Protein AF-A0A955V4F2-F1 (afdb_monomer)

Radius of gyration: 33.44 Å; Cα contacts (8 Å, |Δi|>4): 2170; chains: 1; bounding box: 68×81×119 Å

Foldseek 3Di:
DDDDDDDDDDDDDDPPDDPPVDPQFFFFLQQQWWDDAQFWIWGADRNLPDIDTDGDNQDHAQAEKAWTAQRAPSQTWWMDSLQWIAGSNNHTAGGHGAFDSPFNHQWDWAAQFQDPQKIKIKGDYQKFWQKIKIWMWRTDPVDIHTDDDIDIAGHPPGPWTWHRAWAWAAAPLLRKIWIWTDTQQWIWTWTRHNVGIHHTDIDGLNWHAPPSWHKYWEAALVRQKMWIWHAADVVVVDAAIWIWMWGAHSHPRDTDDTDTLCVPPGGHAKAAWYAANVNQKIKTWGQQGPQQKIWIWIAGNVPSDIATQDIDNHGLQWAYWAQGLVRKIKTWGAPDVHDPWGAIWIQCQRVDDHCVSPTGRRPGTHDPSGHTHRHIYGDSHSSRDKNWFFPFPAVAPAFEHQDQWGKGKGFISHHWQFKKKKWKAKPPGDIDIFIWTHDPRIIIGPGIDGRQDAQMKMKIKIWTDDPVDDINIDIGIHHYHHDDDPDDDDGDDDDDPDHWAWDADPVGIDTDDQPFFLLNDAQWPRPCVQQVFKGFFFAWADQAFQDDQDWQPQLQTTCNGPPRQNYRTDQQSRTHPQKGFQAFQLSQCVRNPPCQQVGSGPQPQALPAPAADPDDHDGHAQAWAWGNWAPQFPLAIDGDQLDDDPWQAKTWGHDLFAWAHDHPRRPPTGHIQHFQSCRAAPDDDDDPPIDDDVCRSHQPDPVSRQWTFDDRGRRNRGITGRGGRHHTGHMMGHDPDSVDRPSDPPSD

Solvent-accessible surface area (backbone atoms only — not comparable to full-atom values): 38590 Å² total; per-residue (Å²): 139,87,88,78,89,87,88,82,90,90,85,82,90,89,86,86,75,82,81,71,75,73,74,84,76,82,60,79,19,36,69,26,29,40,42,31,8,33,11,26,26,39,38,45,45,91,87,32,80,49,70,48,75,45,66,36,96,66,50,77,22,48,14,3,9,13,32,37,19,36,22,60,80,28,48,50,27,36,36,33,37,11,27,40,35,27,30,56,88,55,48,77,73,50,75,77,44,55,23,24,45,77,2,64,25,0,13,44,60,44,75,38,26,88,37,86,57,27,32,36,41,36,12,28,28,41,57,65,32,30,58,40,36,32,39,35,30,40,51,42,97,87,50,61,45,80,44,81,69,76,48,75,47,71,42,78,90,65,76,47,33,22,29,20,13,48,52,52,37,54,23,66,64,42,43,33,33,31,41,38,38,28,34,61,56,27,35,32,35,22,48,34,36,70,95,40,78,56,71,66,48,77,46,74,55,84,46,57,50,39,99,88,50,49,35,36,61,28,60,28,72,85,33,46,35,36,39,41,32,15,13,25,52,66,89,75,75,46,48,60,19,30,37,34,37,27,43,33,40,34,82,75,66,48,77,41,81,76,38,70,68,41,80,92,59,61,47,18,27,46,55,23,37,33,46,18,80,82,52,52,27,38,37,39,15,26,30,43,40,100,85,44,26,7,30,32,34,39,36,35,72,85,81,67,50,77,33,82,75,47,73,41,86,45,48,36,44,30,21,20,41,43,60,41,72,64,58,28,35,40,30,26,19,10,26,68,99,75,50,94,70,34,18,34,24,36,25,70,36,40,80,43,69,65,78,69,11,45,72,37,81,63,66,44,65,63,46,96,75,32,43,55,23,32,18,52,43,40,61,62,39,68,76,50,74,56,40,46,36,64,48,52,73,51,94,41,75,79,49,40,33,80,49,46,55,49,50,55,27,27,34,30,57,46,27,63,66,43,51,34,42,33,42,34,44,38,62,99,76,42,73,52,72,48,63,23,43,28,52,91,38,30,33,46,32,89,58,61,53,66,83,53,49,79,77,35,56,29,42,39,38,37,35,39,67,54,98,91,50,83,67,47,52,26,76,48,66,35,34,24,49,80,75,78,72,93,84,59,101,66,92,68,99,70,82,71,101,69,89,81,49,76,46,77,52,104,86,54,65,44,70,62,73,71,58,28,12,33,41,63,53,58,43,1,36,71,50,55,92,75,21,76,38,36,16,20,18,30,15,15,18,62,43,49,23,53,81,70,97,63,56,58,45,86,30,32,14,8,46,79,21,92,36,20,71,4,77,60,12,25,62,38,4,23,12,15,92,86,28,39,54,28,47,36,34,64,61,51,33,77,50,44,52,94,55,45,34,70,48,37,51,31,85,77,31,64,65,87,32,86,48,45,68,93,76,54,89,68,74,55,24,49,17,27,23,36,32,47,26,27,8,87,36,88,43,30,47,54,77,58,63,86,54,81,72,94,35,32,8,30,36,30,23,24,34,77,35,23,27,69,52,67,32,86,68,30,53,45,40,53,14,24,24,41,68,50,29,31,19,53,29,80,55,96,70,96,57,93,90,62,71,63,32,31,38,54,46,20,38,80,48,81,91,62,51,32,71,44,39,42,55,76,61,38,19,32,57,42,30,31,25,72,36,17,81,45,54,29,35,32,28,16,29,41,72,97,58,91,85,51,61,101,81,66,78,74,88,99

Nearest PDB structures (foldseek):
  2bkl-assembly2_B  TM=4.100E-01  e=3.970E-06  Myxococcus xanthus
  2gop-assembly1_B  TM=3.811E-01  e=2.206E-04  Pyrococcus furiosus
  2ha1-assembly1_A  TM=4.405E-01  e=2.386E-03  Homo sapiens
  4wtx-assembly1_A  TM=7.014E-01  e=2.404E-01  Homo sapiens
  6gvl-assembly1_A  TM=3.394E-01  e=2.115E-02  Homo sapiens

Sequence (748 aa):
MSRLLSLSAAVLALAAGLTESAPAQARSRHYDVWNFGTHCRLEWNADGTDFTFTTDPSIATGEGCASFSDPETGQLLIYTDGTTVWNGAGQAVISNLPGNSSSLHSGVIVPVPGTPGQVYVFGHSASATAVVQYQRFAVSPSAVTTVGSIGTVTLEGGATSGREGMLVIQHQNKVDWWLVVNGDTKIFVIPITAAGVGAPAATSSGVSVWTSGWSVFSASHQGDRIIVSGNSSAATGDVSGDMRSFDFDPATGALSNGTLLNASFRHPQYYGGVFSPSGLRFYFSTLTDSDGSGRFWQLDLETGDFTELGSDSVLYTFGDARLAPDGRIFVAGSGGSTHANQALHVVTSPDLAGLDCGFIHDAYPEPQGCQMELGLPQSPSALARVNLNLAVTINAPGTELVTSAVTPAGSAQAPDGAVVNVSVGGPDGYSASCTATVAGAAWACPAAVTGLVLGGAYTFTATLTYPEEEPVTDEVVATVVVCSDTATSGVDAGCSAGQPACVDGPSGRLCTNSVGCSDGTREGYTSLGTYPAIASCGGAWSVGGMFHDEPACDRQGGNDGENAAGTGCNVQDLCAEGWHVCYGPADVRSRVGDAGCADAVAATYPNTGTGPLNGVTVPPGGAFFATATAGPGNGICDDFVNGVATQFNDVFGCGNLGGKPTGATCAPFNRFSNNNCASLQNQPYVTPGVDHPATDYGYEDATQWAWTCSGATVESQNIVKTMPGVQGGVICCKDADPSLPEICDGVD

Secondary structure (DSSP, 8-state):
---------S--S---S-------PPPP-TTSEEEETEEEEEEE-TTSS-EEEEEEEEEE-SS--EEEE-TTT--EEEEESSS-EEETTS-EEE--SS--TT-TTSEEEEEPTT-TTEEEEEE--SS-BSEEEEEEEEEETTEEEEEEEEEEEE-GGG-S-EEEEEEEEE-TTSS-EEEEEEESSEEEEEEEETTEE-PPEEEE------TT--EEEEE-TTSSEEEEEE---GGGT-----EEEEEE-TTT--EEEEEETTTT---S-EEEEEE-TTSSEEEEEESS-TTS-EEEEEEETTT--EEEEEEESSTTSS--EEE-TTSPEEEEE--TTT-S--EEEEES-TTS-GGGG-EEEEEEEPPBTBB--S---B-S-TTPPP-EE-----SSSTTEESSSEE--EEEESS-TT-EEEEEEE-GGG-EEEEEEEEETTEEE-SS-EE-PPTT-EEEEEEEE--TTSPPEEEEEEEEE-----TTSS---S---SS----B--TTS-B-----SBTTS--SB---TTT-TTEEEEE--BSS--S--SS-SSTT--SSSSTTTT-TT--SGGGBPTT-EE--SHHHHHHHHGGGTTTTSS-TTS---S---GGG--PPS--EEEE-S--BSBTTB----TTS--S--BS-EEEESSSBPP--GGGTT--EE--TTTTTTTT---S-TT----GGGGT--SGGG--EE---TTSHHHH-EE--SSSEEEEEEE--S-TTS-TT--S--

Structure (mmCIF, N/CA/C/O backbone):
data_AF-A0A955V4F2-F1
#
_entry.id   AF-A0A955V4F2-F1
#
loop_
_atom_site.group_PDB
_atom_site.id
_atom_site.type_symbol
_atom_site.label_atom_id
_atom_site.label_alt_id
_atom_site.label_comp_id
_atom_site.label_asym_id
_atom_site.label_entity_id
_atom_site.label_seq_id
_atom_site.pdbx_PDB_ins_code
_atom_site.Cartn_x
_atom_site.Cartn_y
_atom_site.Cartn_z
_atom_site.occupancy
_atom_site.B_iso_or_equiv
_atom_site.auth_seq_id
_atom_site.auth_comp_id
_atom_site.auth_asym_id
_atom_site.auth_atom_id
_atom_site.pdbx_PDB_model_num
ATOM 1 N N . MET A 1 1 ? -25.568 19.660 -58.402 1.00 35.84 1 MET A N 1
ATOM 2 C CA . MET A 1 1 ? -25.698 20.951 -59.124 1.00 35.84 1 MET A CA 1
ATOM 3 C C . MET A 1 1 ? -27.179 21.210 -59.376 1.00 35.84 1 MET A C 1
ATOM 5 O O . MET A 1 1 ? -27.842 20.280 -59.798 1.00 35.84 1 MET A O 1
ATOM 9 N N . SER A 1 2 ? -27.769 22.387 -59.186 1.00 34.06 2 SER A N 1
ATOM 10 C CA . SER A 1 2 ? -27.367 23.594 -58.450 1.00 34.06 2 SER A CA 1
ATOM 11 C C . SER A 1 2 ? -28.635 24.445 -58.274 1.00 34.06 2 SER A C 1
ATOM 13 O O . SER A 1 2 ? -29.308 24.688 -59.275 1.00 34.06 2 SER A O 1
ATOM 15 N N . ARG A 1 3 ? -28.965 24.913 -57.063 1.00 29.11 3 ARG A N 1
ATOM 16 C CA . ARG A 1 3 ? -29.815 26.102 -56.861 1.00 29.11 3 ARG A CA 1
ATOM 17 C C . ARG A 1 3 ? -29.326 26.880 -55.643 1.00 29.11 3 ARG A C 1
ATOM 19 O O . ARG A 1 3 ? -29.067 26.305 -54.594 1.00 29.11 3 ARG A O 1
ATOM 26 N N . LEU A 1 4 ? -29.133 28.176 -55.864 1.00 33.19 4 LEU A N 1
ATOM 27 C CA . LEU A 1 4 ? -28.440 29.124 -54.996 1.00 33.19 4 LEU A CA 1
ATOM 28 C C . LEU A 1 4 ? -29.421 29.950 -54.149 1.00 33.19 4 LEU A C 1
ATOM 30 O O . LEU A 1 4 ? -30.548 30.174 -54.576 1.00 33.19 4 LEU A O 1
ATOM 34 N N . LEU A 1 5 ? -28.894 30.458 -53.028 1.00 34.66 5 LEU A N 1
ATOM 35 C CA . LEU A 1 5 ? -29.275 31.664 -52.272 1.00 34.66 5 LEU A CA 1
ATOM 36 C C . LEU A 1 5 ? -30.769 31.985 -52.064 1.00 34.66 5 LEU A C 1
ATOM 38 O O . LEU A 1 5 ? -31.467 32.405 -52.982 1.00 34.66 5 LEU A O 1
ATOM 42 N N . SER A 1 6 ? -31.165 32.080 -50.792 1.00 30.62 6 SER A N 1
ATOM 43 C CA . SER A 1 6 ? -31.311 33.382 -50.107 1.00 30.62 6 SER A CA 1
ATOM 44 C C . SER A 1 6 ? -32.115 33.212 -48.817 1.00 30.62 6 SER A C 1
ATOM 46 O O . SER A 1 6 ? -33.275 32.823 -48.889 1.00 30.62 6 SER A O 1
ATOM 48 N N . LEU A 1 7 ? -31.532 33.556 -47.664 1.00 28.45 7 LEU A N 1
ATOM 49 C CA . LEU A 1 7 ? -32.230 34.272 -46.588 1.00 28.45 7 LEU A CA 1
ATOM 50 C C . LEU A 1 7 ? -31.201 34.791 -45.571 1.00 28.45 7 LEU A C 1
ATOM 52 O O . LEU A 1 7 ? -30.404 34.023 -45.038 1.00 28.45 7 LEU A O 1
ATOM 56 N N . SER A 1 8 ? -31.225 36.093 -45.292 1.00 33.16 8 SER A N 1
ATOM 57 C CA . SER A 1 8 ? -30.427 36.726 -44.236 1.00 33.16 8 SER A CA 1
ATOM 58 C C . SER A 1 8 ? -31.336 37.409 -43.217 1.00 33.16 8 SER A C 1
ATOM 60 O O . SER A 1 8 ? -32.402 37.898 -43.576 1.00 33.16 8 SER A O 1
ATOM 62 N N . ALA A 1 9 ? -30.832 37.509 -41.983 1.00 31.19 9 ALA A N 1
ATOM 63 C CA . ALA A 1 9 ? -31.275 38.417 -40.921 1.00 31.19 9 ALA A CA 1
ATOM 64 C C . ALA A 1 9 ? -32.695 38.224 -40.342 1.00 31.19 9 ALA A C 1
ATOM 66 O O . ALA A 1 9 ? -33.618 38.957 -40.687 1.00 31.19 9 ALA A O 1
ATOM 67 N N . ALA A 1 10 ? -32.820 37.334 -39.343 1.00 30.22 10 ALA A N 1
ATOM 68 C CA . ALA A 1 10 ? -33.860 37.436 -38.302 1.00 30.22 10 ALA A CA 1
ATOM 69 C C . ALA A 1 10 ? -33.544 36.716 -36.962 1.00 30.22 10 ALA A C 1
ATOM 71 O O . ALA A 1 10 ? -34.473 36.395 -36.230 1.00 30.22 10 ALA A O 1
ATOM 72 N N . VAL A 1 11 ? -32.274 36.462 -36.602 1.00 32.22 11 VAL A N 1
ATOM 73 C CA . VAL A 1 11 ? -31.901 36.054 -35.226 1.00 32.22 11 VAL A CA 1
ATOM 74 C C . VAL A 1 11 ? -30.583 36.724 -34.827 1.00 32.22 11 VAL A C 1
ATOM 76 O O . VAL A 1 11 ? -29.499 36.216 -35.091 1.00 32.22 11 VAL A O 1
ATOM 79 N N . LEU A 1 12 ? -30.685 37.893 -34.198 1.00 32.41 12 LEU A N 1
ATOM 80 C CA . LEU A 1 12 ? -29.601 38.523 -33.447 1.00 32.41 12 LEU A CA 1
ATOM 81 C C . LEU A 1 12 ? -30.204 38.990 -32.115 1.00 32.41 12 LEU A C 1
ATOM 83 O O . LEU A 1 12 ? -31.324 39.493 -32.116 1.00 32.41 12 LEU A O 1
ATOM 87 N N . ALA A 1 13 ? -29.458 38.823 -31.018 1.00 33.22 13 ALA A N 1
ATOM 88 C CA . ALA A 1 13 ? -29.874 39.049 -29.625 1.00 33.22 13 ALA A CA 1
ATOM 89 C C . ALA A 1 13 ? -30.797 37.982 -28.985 1.00 33.22 13 ALA A C 1
ATOM 91 O O . ALA A 1 13 ? -31.935 38.274 -28.636 1.00 33.22 13 ALA A O 1
ATOM 92 N N . LEU A 1 14 ? -30.247 36.784 -28.722 1.00 31.11 14 LEU A N 1
ATOM 93 C CA . LEU A 1 14 ? -30.280 36.171 -27.375 1.00 31.11 14 LEU A CA 1
ATOM 94 C C . LEU A 1 14 ? -29.219 35.050 -27.239 1.00 31.11 14 LEU A C 1
ATOM 96 O O . LEU A 1 14 ? -29.531 33.870 -27.156 1.00 31.11 14 LEU A O 1
ATOM 100 N N . ALA A 1 15 ? -27.939 35.433 -27.257 1.00 33.38 15 ALA A N 1
ATOM 101 C CA . ALA A 1 15 ? -26.796 34.537 -27.009 1.00 33.38 15 ALA A CA 1
ATOM 102 C C . ALA A 1 15 ? -25.696 35.255 -26.198 1.00 33.38 15 ALA A C 1
ATOM 104 O O . ALA A 1 15 ? -24.505 35.119 -26.455 1.00 33.38 15 ALA A O 1
ATOM 105 N N . ALA A 1 16 ? -26.125 36.091 -25.250 1.00 37.19 16 ALA A N 1
ATOM 106 C CA . ALA A 1 16 ? -25.275 36.775 -24.282 1.00 37.19 16 ALA A CA 1
ATOM 107 C C . ALA A 1 16 ? -25.818 36.448 -22.885 1.00 37.19 16 ALA A C 1
ATOM 109 O O . ALA A 1 16 ? -26.566 37.221 -22.292 1.00 37.19 16 ALA A O 1
ATOM 110 N N . GLY A 1 17 ? -25.515 35.236 -22.428 1.00 32.47 17 GLY A N 1
ATOM 111 C CA . GLY A 1 17 ? -25.983 34.688 -21.163 1.00 32.47 17 GLY A CA 1
ATOM 112 C C . GLY A 1 17 ? -25.404 33.294 -20.957 1.00 32.47 17 GLY A C 1
ATOM 113 O O . GLY A 1 17 ? -25.772 32.378 -21.682 1.00 32.47 17 GLY A O 1
ATOM 114 N N . LEU A 1 18 ? -24.515 33.175 -19.968 1.00 35.75 18 LEU A N 1
ATOM 115 C CA . LEU A 1 18 ? -23.947 31.922 -19.461 1.00 35.75 18 LEU A CA 1
ATOM 116 C C . LEU A 1 18 ? -23.097 31.114 -20.461 1.00 35.75 18 LEU A C 1
ATOM 118 O O . LEU A 1 18 ? -23.364 29.952 -20.744 1.00 35.75 18 LEU A O 1
ATOM 122 N N . THR A 1 19 ? -21.970 31.696 -20.878 1.00 32.72 19 THR A N 1
ATOM 123 C CA . THR A 1 19 ? -20.710 30.943 -20.773 1.00 32.72 19 THR A CA 1
ATOM 124 C C . THR A 1 19 ? -20.092 31.266 -19.416 1.00 32.72 19 THR A C 1
ATOM 126 O O . THR A 1 19 ? -19.163 32.068 -19.320 1.00 32.72 19 THR A O 1
ATOM 129 N N . GLU A 1 20 ? -20.625 30.665 -18.352 1.00 32.09 20 GLU A N 1
ATOM 130 C CA . GLU A 1 20 ? -19.731 30.313 -17.255 1.00 32.09 20 GLU A CA 1
ATOM 131 C C . GLU A 1 20 ? -18.790 29.267 -17.850 1.00 32.09 20 GLU A C 1
ATOM 133 O O . GLU A 1 20 ? -19.211 28.165 -18.199 1.00 32.09 20 GLU A O 1
ATOM 138 N N . SER A 1 21 ? -17.531 29.647 -18.069 1.00 34.50 21 SER A N 1
ATOM 139 C CA . SER A 1 21 ? -16.476 28.652 -18.190 1.00 34.50 21 SER A CA 1
ATOM 140 C C . SER A 1 21 ? -16.527 27.859 -16.894 1.00 34.50 21 SER A C 1
ATOM 142 O O . SER A 1 21 ? -16.258 28.436 -15.836 1.00 34.50 21 SER A O 1
ATOM 144 N N . ALA A 1 22 ? -16.916 26.584 -16.968 1.00 32.75 22 ALA A N 1
ATOM 145 C CA . ALA A 1 22 ? -16.767 25.690 -15.832 1.00 32.75 22 ALA A CA 1
ATOM 146 C C . ALA A 1 22 ? -15.321 25.840 -15.330 1.00 32.75 22 ALA A C 1
ATOM 148 O O . ALA A 1 22 ? -14.408 25.859 -16.166 1.00 32.75 22 ALA A O 1
ATOM 149 N N . PRO A 1 23 ? -15.095 26.048 -14.020 1.00 36.53 23 PRO A N 1
ATOM 150 C CA . PRO A 1 23 ? -13.737 26.114 -13.508 1.00 36.53 23 PRO A CA 1
ATOM 151 C C . PRO A 1 23 ? -13.029 24.820 -13.908 1.00 36.53 23 PRO A C 1
ATOM 153 O O . PRO A 1 23 ? -13.613 23.743 -13.771 1.00 36.53 23 PRO A O 1
ATOM 156 N N . ALA A 1 24 ? -11.804 24.932 -14.428 1.00 42.22 24 ALA A N 1
ATOM 157 C CA . ALA A 1 24 ? -10.974 23.766 -14.699 1.00 42.22 24 ALA A CA 1
ATOM 158 C C . ALA A 1 24 ? -10.883 22.958 -13.398 1.00 42.22 24 ALA A C 1
ATOM 160 O O . ALA A 1 24 ? -10.428 23.467 -12.372 1.00 42.22 24 ALA A O 1
ATOM 161 N N . GLN A 1 25 ? -11.444 21.751 -13.411 1.00 44.16 25 GLN A N 1
ATOM 162 C CA . GLN A 1 25 ? -11.582 20.941 -12.210 1.00 44.16 25 GLN A CA 1
ATOM 163 C C . GLN A 1 25 ? -10.205 20.367 -11.871 1.00 44.16 25 GLN A C 1
ATOM 165 O O . GLN A 1 25 ? -9.562 19.757 -12.721 1.00 44.16 25 GLN A O 1
ATOM 170 N N . ALA A 1 26 ? -9.735 20.601 -10.647 1.00 53.53 26 ALA A N 1
ATOM 171 C CA . ALA A 1 26 ? -8.371 20.262 -10.265 1.00 53.53 26 ALA A CA 1
ATOM 172 C C . ALA A 1 26 ? -8.139 18.740 -10.284 1.00 53.53 26 ALA A C 1
ATOM 174 O O . ALA A 1 26 ? -8.797 18.001 -9.547 1.00 53.53 26 ALA A O 1
ATOM 175 N N . ARG A 1 27 ? -7.178 18.289 -11.099 1.00 71.00 27 ARG A N 1
ATOM 176 C CA . ARG A 1 27 ? -6.615 16.930 -11.046 1.00 71.00 27 ARG A CA 1
ATOM 177 C C . ARG A 1 27 ? -5.793 16.729 -9.770 1.00 71.00 27 ARG A C 1
ATOM 179 O O . ARG A 1 27 ? -5.409 17.697 -9.115 1.00 71.00 27 ARG A O 1
ATOM 186 N N . SER A 1 28 ? -5.461 15.481 -9.441 1.00 71.50 28 SER A N 1
ATOM 187 C CA . SER A 1 28 ? -4.461 15.210 -8.402 1.00 71.50 28 SER A CA 1
ATOM 188 C C . SER A 1 28 ? -3.064 15.620 -8.865 1.00 71.50 28 SER A C 1
ATOM 190 O O . SER A 1 28 ? -2.694 15.397 -10.019 1.00 71.50 28 SER A O 1
ATOM 192 N N . ARG A 1 29 ? -2.279 16.204 -7.954 1.00 81.12 29 ARG A N 1
ATOM 193 C CA . ARG A 1 29 ? -0.945 16.759 -8.245 1.00 81.12 29 ARG A CA 1
ATOM 194 C C . ARG A 1 29 ? 0.197 16.060 -7.504 1.00 81.12 29 ARG A C 1
ATOM 196 O O . ARG A 1 29 ? 1.318 16.556 -7.449 1.00 81.12 29 ARG A O 1
ATOM 203 N N . HIS A 1 30 ? -0.069 14.862 -6.978 1.00 80.06 30 HIS A N 1
ATOM 204 C CA . HIS A 1 30 ? 0.884 14.077 -6.188 1.00 80.06 30 HIS A CA 1
ATOM 205 C C . HIS A 1 30 ? 2.117 13.582 -6.972 1.00 80.06 30 HIS A C 1
ATOM 207 O O . HIS A 1 30 ? 3.103 13.177 -6.362 1.00 80.06 30 HIS A O 1
ATOM 213 N N . TYR A 1 31 ? 2.082 13.633 -8.307 1.00 83.12 31 TYR A N 1
ATOM 214 C CA . TYR A 1 31 ? 3.180 13.242 -9.201 1.00 83.12 31 TYR A CA 1
ATOM 215 C C . TYR A 1 31 ? 3.660 14.407 -10.092 1.00 83.12 31 TYR A C 1
ATOM 217 O O . TYR A 1 31 ? 4.276 14.195 -11.134 1.00 83.12 31 TYR A O 1
ATOM 225 N N . ASP A 1 32 ? 3.387 15.654 -9.682 1.00 89.00 32 ASP A N 1
ATOM 226 C CA . ASP A 1 32 ? 3.776 16.859 -10.431 1.00 89.00 32 ASP A CA 1
ATOM 227 C C . ASP A 1 32 ? 5.283 17.109 -10.461 1.00 89.00 32 ASP A C 1
ATOM 229 O O . ASP A 1 32 ? 5.751 17.842 -11.327 1.00 89.00 32 ASP A O 1
ATOM 233 N N . VAL A 1 33 ? 6.049 16.530 -9.537 1.00 93.25 33 VAL A N 1
ATOM 234 C CA . VAL A 1 33 ? 7.502 16.698 -9.498 1.00 93.25 33 VAL A CA 1
ATOM 235 C C . VAL A 1 33 ? 8.181 15.345 -9.590 1.00 93.25 33 VAL A C 1
ATOM 237 O O . VAL A 1 33 ? 7.937 14.454 -8.780 1.00 93.25 33 VAL A O 1
ATOM 240 N N . TRP A 1 34 ? 9.042 15.199 -10.590 1.00 94.88 34 TRP A N 1
ATOM 241 C CA . TRP A 1 34 ? 9.836 14.005 -10.843 1.00 94.88 34 TRP A CA 1
ATOM 242 C C . TRP A 1 34 ? 11.292 14.303 -10.501 1.00 94.88 34 TRP A C 1
ATOM 244 O O . TRP A 1 34 ? 11.896 15.153 -11.149 1.00 94.88 34 TRP A O 1
ATOM 254 N N . ASN A 1 35 ? 11.872 13.594 -9.533 1.00 95.06 35 ASN A N 1
ATOM 255 C CA . ASN A 1 35 ? 13.307 13.618 -9.245 1.00 95.06 35 ASN A CA 1
ATOM 256 C C . ASN A 1 35 ? 13.940 12.298 -9.681 1.00 95.06 35 ASN A C 1
ATOM 258 O O . ASN A 1 35 ? 13.442 11.238 -9.309 1.00 95.06 35 ASN A O 1
ATOM 262 N N . PHE A 1 36 ? 15.023 12.361 -10.454 1.00 95.00 36 PHE A N 1
ATOM 263 C CA . PHE A 1 36 ? 15.660 11.178 -11.042 1.00 95.00 36 PHE A CA 1
ATOM 264 C C . PHE A 1 36 ? 17.113 11.442 -11.449 1.00 95.00 36 PHE A C 1
ATOM 266 O O . PHE A 1 36 ? 17.584 12.582 -11.422 1.00 95.00 36 PHE A O 1
ATOM 273 N N . GLY A 1 37 ? 17.810 10.376 -11.850 1.00 93.12 37 GLY A N 1
ATOM 274 C CA . GLY A 1 37 ? 19.176 10.437 -12.367 1.00 93.12 37 GLY A CA 1
ATOM 275 C C . GLY A 1 37 ? 20.165 11.082 -11.396 1.00 93.12 37 GLY A C 1
ATOM 276 O O . GLY A 1 37 ? 20.010 11.025 -10.170 1.00 93.12 37 GLY A O 1
ATOM 277 N N . THR A 1 38 ? 21.165 11.757 -11.961 1.00 94.00 38 THR A N 1
ATOM 278 C CA . THR A 1 38 ? 22.046 12.644 -11.201 1.00 94.00 38 THR A CA 1
ATOM 279 C C . THR A 1 38 ? 21.546 14.078 -11.326 1.00 94.00 38 THR A C 1
ATOM 281 O O . THR A 1 38 ? 21.696 14.729 -12.355 1.00 94.00 38 THR A O 1
ATOM 284 N N . HIS A 1 39 ? 20.948 14.576 -10.250 1.00 95.56 39 HIS A N 1
ATOM 285 C CA . HIS A 1 39 ? 20.404 15.922 -10.095 1.00 95.56 39 HIS A CA 1
ATOM 286 C C . HIS A 1 39 ? 19.316 16.376 -11.080 1.00 95.56 39 HIS A C 1
ATOM 288 O O . HIS A 1 39 ? 19.144 17.582 -11.269 1.00 95.56 39 HIS A O 1
ATOM 294 N N . CYS A 1 40 ? 18.565 15.479 -11.715 1.00 95.69 40 CYS A N 1
ATOM 295 C CA . CYS A 1 40 ? 17.515 15.879 -12.650 1.00 95.69 40 CYS A CA 1
ATOM 296 C C . CYS A 1 40 ? 16.181 16.116 -11.934 1.00 95.69 40 CYS A C 1
ATOM 298 O O . CYS A 1 40 ? 15.802 15.363 -11.029 1.00 95.69 40 CYS A O 1
ATOM 300 N N . ARG A 1 41 ? 15.449 17.155 -12.357 1.00 96.25 41 ARG A N 1
ATOM 301 C CA . ARG A 1 41 ? 14.080 17.398 -11.898 1.00 96.25 41 ARG A CA 1
ATOM 302 C C . ARG A 1 41 ? 13.169 17.887 -13.020 1.00 96.25 41 ARG A C 1
ATOM 304 O O . ARG A 1 41 ? 13.509 18.837 -13.714 1.00 96.25 41 ARG A O 1
ATOM 311 N N . LEU A 1 42 ? 11.983 17.304 -13.143 1.00 95.56 42 LEU A N 1
ATOM 312 C CA . LEU A 1 42 ? 10.911 17.790 -14.014 1.00 95.56 42 LEU A CA 1
ATOM 313 C C . LEU A 1 42 ? 9.719 18.227 -13.148 1.00 95.56 42 LEU A C 1
ATOM 315 O O . LEU A 1 42 ? 9.320 17.490 -12.252 1.00 95.56 42 LEU A O 1
ATOM 319 N N . GLU A 1 43 ? 9.184 19.427 -13.385 1.00 95.19 43 GLU A N 1
ATOM 320 C CA . GLU A 1 43 ? 8.061 20.013 -12.631 1.00 95.19 43 GLU A CA 1
ATOM 321 C C . GLU A 1 43 ? 6.895 20.357 -13.579 1.00 95.19 43 GLU A C 1
ATOM 323 O O . GLU A 1 43 ? 7.034 21.220 -14.448 1.00 95.19 43 GLU A O 1
ATOM 328 N N . TRP A 1 44 ? 5.751 19.688 -13.426 1.00 92.75 44 TRP A N 1
ATOM 329 C CA . TRP A 1 44 ? 4.530 19.895 -14.214 1.00 92.75 44 TRP A CA 1
ATOM 330 C C . TRP A 1 44 ? 3.767 21.158 -13.789 1.00 92.75 44 TRP A C 1
ATOM 332 O O . TRP A 1 44 ? 3.726 21.531 -12.614 1.00 92.75 44 TRP A O 1
ATOM 342 N N . ASN A 1 45 ? 3.109 21.815 -14.748 1.00 91.06 45 ASN A N 1
ATOM 343 C CA . ASN A 1 45 ? 2.153 22.882 -14.460 1.00 91.06 45 ASN A CA 1
ATOM 344 C C . ASN A 1 45 ? 0.869 22.323 -13.807 1.00 91.06 45 ASN A C 1
ATOM 346 O O . ASN A 1 45 ? 0.591 21.122 -13.847 1.00 91.06 45 ASN A O 1
ATOM 350 N N . ALA A 1 46 ? 0.050 23.204 -13.222 1.00 85.12 46 ALA A N 1
ATOM 351 C CA . ALA A 1 46 ? -1.178 22.794 -12.532 1.00 85.12 46 ALA A CA 1
ATOM 352 C C . ALA A 1 46 ? -2.137 21.991 -13.430 1.00 85.12 46 ALA A C 1
ATOM 354 O O . ALA A 1 46 ? -2.703 20.994 -12.987 1.00 85.12 46 ALA A O 1
ATOM 355 N N . ASP A 1 47 ? -2.236 22.366 -14.707 1.00 81.88 47 ASP A N 1
ATOM 356 C CA . ASP A 1 47 ? -3.078 21.686 -15.696 1.00 81.88 47 ASP A CA 1
ATOM 357 C C . ASP A 1 47 ? -2.495 20.328 -16.150 1.00 81.88 47 ASP A C 1
ATOM 359 O O . ASP A 1 47 ? -3.208 19.515 -16.720 1.00 81.88 47 ASP A O 1
ATOM 363 N N . GLY A 1 48 ? -1.215 20.044 -15.874 1.00 85.19 48 GLY A N 1
ATOM 364 C CA . GLY A 1 48 ? -0.513 18.812 -16.267 1.00 85.19 48 GLY A CA 1
ATOM 365 C C . GLY A 1 48 ? -0.052 18.756 -17.725 1.00 85.19 48 GLY A C 1
ATOM 366 O O . GLY A 1 48 ? 0.560 17.775 -18.122 1.00 85.19 48 GLY A O 1
ATOM 367 N N . THR A 1 49 ? -0.323 19.796 -18.515 1.00 87.00 49 THR A N 1
ATOM 368 C CA . THR A 1 49 ? -0.110 19.844 -19.971 1.00 87.00 49 THR A CA 1
ATOM 369 C C . THR A 1 49 ? 1.293 20.278 -20.404 1.00 87.00 49 THR A C 1
ATOM 371 O O . THR A 1 49 ? 1.625 20.184 -21.584 1.00 87.00 49 THR A O 1
ATOM 374 N N . ASP A 1 50 ? 2.079 20.861 -19.498 1.00 91.94 50 ASP A N 1
ATOM 375 C CA . ASP A 1 50 ? 3.410 21.414 -19.781 1.00 91.94 50 ASP A CA 1
ATOM 376 C C . ASP A 1 50 ? 4.320 21.287 -18.550 1.00 91.94 50 ASP A C 1
ATOM 378 O O . ASP A 1 50 ? 3.830 21.175 -17.424 1.00 91.94 50 ASP A O 1
ATOM 382 N N . PHE A 1 51 ? 5.639 21.318 -18.746 1.00 94.94 51 PHE A N 1
ATOM 383 C CA . PHE A 1 51 ? 6.612 21.103 -17.674 1.00 94.94 51 PHE A CA 1
ATOM 384 C C . PHE A 1 51 ? 7.861 21.982 -17.778 1.00 94.94 51 PHE A C 1
ATOM 386 O O . PHE A 1 51 ? 8.304 22.384 -18.852 1.00 94.94 51 PHE A O 1
ATOM 393 N N . THR A 1 52 ? 8.490 22.224 -16.629 1.00 96.31 52 THR A N 1
ATOM 394 C CA . THR A 1 52 ? 9.826 22.817 -16.526 1.00 96.31 52 THR A CA 1
ATOM 395 C C . THR A 1 52 ? 10.849 21.723 -16.238 1.00 96.31 52 THR A C 1
ATOM 397 O O . THR A 1 52 ? 10.749 21.037 -15.223 1.00 96.31 52 THR A O 1
ATOM 400 N N . PHE A 1 53 ? 11.855 21.569 -17.104 1.00 95.00 53 PHE A N 1
ATOM 401 C CA . PHE A 1 53 ? 12.998 20.681 -16.861 1.00 95.00 53 PHE A CA 1
ATOM 402 C C . PHE A 1 53 ? 14.132 21.485 -16.202 1.00 95.00 53 PHE A C 1
ATOM 404 O O . PHE A 1 53 ? 14.621 22.468 -16.761 1.00 95.00 53 PHE A O 1
ATOM 411 N N . THR A 1 54 ? 14.507 21.102 -14.985 1.00 95.19 54 THR A N 1
ATOM 412 C CA . THR A 1 54 ? 15.436 21.804 -14.091 1.00 95.19 54 THR A CA 1
ATOM 413 C C . THR A 1 54 ? 16.314 20.799 -13.322 1.00 95.19 54 THR A C 1
ATOM 415 O O . THR A 1 54 ? 16.432 19.637 -13.719 1.00 95.19 54 THR A O 1
ATOM 418 N N . THR A 1 55 ? 16.979 21.238 -12.252 1.00 95.50 55 THR A N 1
ATOM 419 C CA . THR A 1 55 ? 17.906 20.420 -11.458 1.00 95.50 55 THR A CA 1
ATOM 420 C C . THR A 1 55 ? 17.576 20.382 -9.962 1.00 95.50 55 THR A C 1
ATOM 422 O O . THR A 1 55 ? 16.941 21.287 -9.420 1.00 95.50 55 THR A O 1
ATOM 425 N N . ASP A 1 56 ? 18.036 19.328 -9.284 1.00 93.69 56 ASP A N 1
ATOM 426 C CA . ASP A 1 56 ? 17.959 19.133 -7.831 1.00 93.69 56 ASP A CA 1
ATOM 427 C C . ASP A 1 56 ? 19.300 18.590 -7.303 1.00 93.69 56 ASP A C 1
ATOM 429 O O . ASP A 1 56 ? 19.620 17.435 -7.558 1.00 93.69 56 ASP A O 1
ATOM 433 N N . PRO A 1 57 ? 20.102 19.364 -6.555 1.00 92.88 57 PRO A N 1
ATOM 434 C CA . PRO A 1 57 ? 21.465 18.974 -6.188 1.00 92.88 57 PRO A CA 1
ATOM 435 C C . PRO A 1 57 ? 21.567 17.820 -5.173 1.00 92.88 57 PRO A C 1
ATOM 437 O O . PRO A 1 57 ? 22.683 17.479 -4.785 1.00 92.88 57 PRO A O 1
ATOM 440 N N . SER A 1 58 ? 20.452 17.255 -4.695 1.00 95.88 58 SER A N 1
ATOM 441 C CA . SER A 1 58 ? 20.461 16.269 -3.607 1.00 95.88 58 SER A CA 1
ATOM 442 C C . SER A 1 58 ? 20.308 14.810 -4.047 1.00 95.88 58 SER A C 1
ATOM 444 O O . SER A 1 58 ? 20.761 13.940 -3.304 1.00 95.88 58 SER A O 1
ATOM 446 N N . ILE A 1 59 ? 19.711 14.519 -5.213 1.00 93.81 59 ILE A N 1
ATOM 447 C CA . ILE A 1 59 ? 19.560 13.140 -5.720 1.00 93.81 59 ILE A CA 1
ATOM 448 C C . ILE A 1 59 ? 20.691 12.758 -6.682 1.00 93.81 59 ILE A C 1
ATOM 450 O O . ILE A 1 59 ? 21.019 13.511 -7.597 1.00 93.81 59 ILE A O 1
ATOM 454 N N . ALA A 1 60 ? 21.260 11.567 -6.494 1.00 93.88 60 ALA A N 1
ATOM 455 C CA . ALA A 1 60 ? 22.224 10.970 -7.414 1.00 93.88 60 ALA A CA 1
ATOM 456 C C . ALA A 1 60 ? 22.043 9.444 -7.451 1.00 93.88 60 ALA A C 1
ATOM 458 O O . ALA A 1 60 ? 22.613 8.720 -6.636 1.00 93.88 60 ALA A O 1
ATOM 459 N N . THR A 1 61 ? 21.222 8.965 -8.387 1.00 92.94 61 THR A N 1
ATOM 460 C CA . THR A 1 61 ? 20.929 7.538 -8.596 1.00 92.94 61 THR A CA 1
ATOM 461 C C . THR A 1 61 ? 21.033 7.185 -10.076 1.00 92.94 61 THR A C 1
ATOM 463 O O . THR A 1 61 ? 20.677 7.992 -10.930 1.00 92.94 61 THR A O 1
ATOM 466 N N . GLY A 1 62 ? 21.526 5.983 -10.384 1.00 90.69 62 GLY A N 1
ATOM 467 C CA . GLY A 1 62 ? 21.579 5.487 -11.762 1.00 90.69 62 GLY A CA 1
ATOM 468 C C . GLY A 1 62 ? 20.217 5.004 -12.261 1.00 90.69 62 GLY A C 1
ATOM 469 O O . GLY A 1 62 ? 19.938 5.027 -13.455 1.00 90.69 62 GLY A O 1
ATOM 470 N N . GLU A 1 63 ? 19.366 4.556 -11.343 1.00 90.56 63 GLU A N 1
ATOM 471 C CA . GLU A 1 63 ? 18.165 3.796 -11.663 1.00 90.56 63 GLU A CA 1
ATOM 472 C C . GLU A 1 63 ? 17.003 4.253 -10.764 1.00 90.56 63 GLU A C 1
ATOM 474 O O . GLU A 1 63 ? 16.546 5.396 -10.865 1.00 90.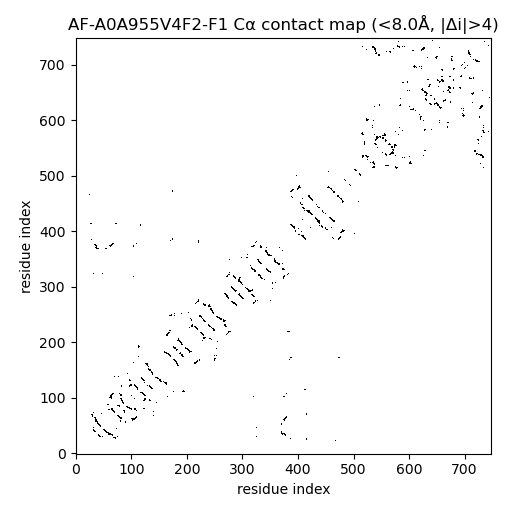56 63 GLU A O 1
ATOM 479 N N . GLY A 1 64 ? 16.513 3.388 -9.877 1.00 90.38 64 GLY A N 1
ATOM 480 C CA . GLY A 1 64 ? 15.303 3.621 -9.107 1.00 90.38 64 GLY A CA 1
ATOM 481 C C . GLY A 1 64 ? 15.309 4.890 -8.258 1.00 90.38 64 GLY A C 1
ATOM 482 O O . GLY A 1 64 ? 16.302 5.288 -7.635 1.00 90.38 64 GLY A O 1
ATOM 483 N N . CYS A 1 65 ? 14.138 5.512 -8.246 1.00 93.81 65 CYS A N 1
ATOM 484 C CA . CYS A 1 65 ? 13.776 6.688 -7.473 1.00 93.81 65 CYS A CA 1
ATOM 485 C C . CYS A 1 65 ? 12.251 6.743 -7.322 1.00 93.81 65 CYS A C 1
ATOM 487 O O . CYS A 1 65 ? 11.526 6.042 -8.027 1.00 93.81 65 CYS A O 1
ATOM 489 N N . ALA A 1 66 ? 11.752 7.587 -6.423 1.00 94.38 66 ALA A N 1
ATOM 490 C CA . ALA A 1 66 ? 10.333 7.910 -6.301 1.00 94.38 66 ALA A CA 1
ATOM 491 C C . ALA A 1 66 ? 10.156 9.326 -5.737 1.00 94.38 66 ALA A C 1
ATOM 493 O O . ALA A 1 66 ? 10.931 9.749 -4.877 1.00 94.38 66 ALA A O 1
ATOM 494 N N . SER A 1 67 ? 9.113 10.028 -6.182 1.00 93.62 67 SER A N 1
ATOM 495 C CA . SER A 1 67 ? 8.759 11.383 -5.738 1.00 93.62 67 SER A CA 1
ATOM 496 C C . SER A 1 67 ? 7.282 11.450 -5.366 1.00 93.62 67 SER A C 1
ATOM 498 O O . SER A 1 67 ? 6.452 10.805 -6.005 1.00 93.62 67 SER A O 1
ATOM 500 N N . PHE A 1 68 ? 6.953 12.248 -4.352 1.00 91.56 68 PHE A N 1
ATOM 501 C CA . PHE A 1 68 ? 5.582 12.498 -3.924 1.00 91.56 68 PHE A CA 1
ATOM 502 C C . PHE A 1 68 ? 5.391 13.985 -3.596 1.00 91.56 68 PHE A C 1
ATOM 504 O O . PHE A 1 68 ? 6.060 14.555 -2.723 1.00 91.56 68 PHE A O 1
ATOM 511 N N . SER A 1 69 ? 4.470 14.604 -4.323 1.00 88.88 69 SER A N 1
ATOM 512 C CA . SER A 1 69 ? 4.053 15.997 -4.187 1.00 88.88 69 SER A CA 1
ATOM 513 C C . SER A 1 69 ? 2.750 16.131 -3.401 1.00 88.88 69 SER A C 1
ATOM 515 O O . SER A 1 69 ? 1.995 15.183 -3.201 1.00 88.88 69 SER A O 1
ATOM 517 N N . ASP A 1 70 ? 2.478 17.352 -2.971 1.00 83.06 70 ASP A N 1
ATOM 518 C CA . ASP A 1 70 ? 1.215 17.766 -2.391 1.00 83.06 70 ASP A CA 1
ATOM 519 C C . ASP A 1 70 ? 0.096 17.720 -3.455 1.00 83.06 70 ASP A C 1
ATOM 521 O O . ASP A 1 70 ? 0.274 18.267 -4.550 1.00 83.06 70 ASP A O 1
ATOM 525 N N . PRO A 1 71 ? -1.051 17.073 -3.180 1.00 74.81 71 PRO A N 1
ATOM 526 C CA . PRO A 1 71 ? -2.065 16.806 -4.197 1.00 74.81 71 PRO A CA 1
ATOM 527 C C . PRO A 1 71 ? -2.833 18.049 -4.668 1.00 74.81 71 PRO A C 1
ATOM 529 O O . PRO A 1 71 ? -3.459 17.970 -5.723 1.00 74.81 71 PRO A O 1
ATOM 532 N N . GLU A 1 72 ? -2.786 19.170 -3.937 1.00 72.69 72 GLU A N 1
ATOM 533 C CA . GLU A 1 72 ? -3.427 20.444 -4.298 1.00 72.69 72 GLU A CA 1
ATOM 534 C C . GLU A 1 72 ? -2.445 21.395 -4.998 1.00 72.69 72 GLU A C 1
ATOM 536 O O . GLU A 1 72 ? -2.702 21.949 -6.071 1.00 72.69 72 GLU A O 1
ATOM 541 N N . THR A 1 73 ? -1.293 21.609 -4.370 1.00 79.88 73 THR A N 1
ATOM 542 C CA . THR A 1 73 ? -0.327 22.639 -4.764 1.00 79.88 73 THR A CA 1
ATOM 543 C C . THR A 1 73 ? 0.724 22.120 -5.743 1.00 79.88 73 THR A C 1
ATOM 545 O O . THR A 1 73 ? 1.386 22.928 -6.401 1.00 79.88 73 THR A O 1
ATOM 548 N N . GLY A 1 74 ? 0.862 20.796 -5.883 1.00 83.81 74 GLY A N 1
ATOM 549 C CA . GLY A 1 74 ? 1.916 20.131 -6.655 1.00 83.81 74 GLY A CA 1
ATOM 550 C C . GLY A 1 74 ? 3.316 20.298 -6.061 1.00 83.81 74 GLY A C 1
ATOM 551 O O . GLY A 1 74 ? 4.289 19.821 -6.643 1.00 83.81 74 GLY A O 1
ATOM 552 N N . GLN A 1 75 ? 3.440 20.958 -4.903 1.00 89.19 75 GLN A N 1
ATOM 553 C CA . GLN A 1 75 ? 4.715 21.167 -4.230 1.00 89.19 75 GLN A CA 1
ATOM 554 C C . GLN A 1 75 ? 5.310 19.818 -3.819 1.00 89.19 75 GLN A C 1
ATOM 556 O O . GLN A 1 75 ? 4.680 19.065 -3.082 1.00 89.19 75 GLN A O 1
ATOM 561 N N . LEU A 1 76 ? 6.546 19.536 -4.234 1.00 93.12 76 LEU A N 1
ATOM 562 C CA . LEU A 1 76 ? 7.281 18.351 -3.792 1.00 93.12 76 LEU A CA 1
ATOM 563 C C . LEU A 1 76 ? 7.339 18.292 -2.256 1.00 93.12 76 LEU A C 1
ATOM 565 O O . LEU A 1 76 ? 7.796 19.240 -1.614 1.00 93.12 76 LEU A O 1
ATOM 569 N N . LEU A 1 77 ? 6.901 17.175 -1.673 1.00 93.00 77 LEU A N 1
ATOM 570 C CA . LEU A 1 77 ? 6.923 16.956 -0.225 1.00 93.00 77 LEU A CA 1
ATOM 571 C C . LEU A 1 77 ? 8.099 16.073 0.183 1.00 93.00 77 LEU A C 1
ATOM 573 O O . LEU A 1 77 ? 8.840 16.415 1.107 1.00 93.00 77 LEU A O 1
ATOM 577 N N . ILE A 1 78 ? 8.269 14.946 -0.507 1.00 95.69 78 ILE A N 1
ATOM 578 C CA . ILE A 1 78 ? 9.203 13.877 -0.147 1.00 95.69 78 ILE A CA 1
ATOM 579 C C . ILE A 1 78 ? 9.651 13.122 -1.406 1.00 95.69 78 ILE A C 1
ATOM 581 O O . ILE A 1 78 ? 8.868 12.940 -2.338 1.00 95.69 78 ILE A O 1
ATOM 585 N N . TYR A 1 79 ? 10.906 12.682 -1.445 1.00 96.56 79 TYR A N 1
ATOM 586 C CA . TYR A 1 79 ? 11.435 11.829 -2.514 1.00 96.56 79 TYR A CA 1
ATOM 587 C C . TYR A 1 79 ? 12.552 10.913 -2.004 1.00 96.56 79 TYR A C 1
ATOM 589 O O . TYR A 1 79 ? 13.077 11.104 -0.904 1.00 96.56 79 TYR A O 1
ATOM 597 N N . THR A 1 80 ? 12.901 9.890 -2.783 1.00 96.81 80 THR A N 1
ATOM 598 C CA . THR A 1 80 ? 13.893 8.875 -2.407 1.00 96.81 80 THR A CA 1
ATOM 599 C C . THR A 1 80 ? 14.586 8.248 -3.619 1.00 96.81 80 THR A C 1
ATOM 601 O O . THR A 1 80 ? 14.030 8.224 -4.713 1.00 96.81 80 THR A O 1
ATOM 604 N N . ASP A 1 81 ? 15.779 7.697 -3.395 1.00 95.31 81 ASP A N 1
ATOM 605 C CA . ASP A 1 81 ? 16.514 6.774 -4.276 1.00 95.31 81 ASP A CA 1
ATOM 606 C C . ASP A 1 81 ? 16.423 5.311 -3.775 1.00 95.31 81 ASP A C 1
ATOM 608 O O . ASP A 1 81 ? 17.214 4.451 -4.167 1.00 95.31 81 ASP A O 1
ATOM 612 N N . GLY A 1 82 ? 15.509 5.036 -2.834 1.00 93.94 82 GLY A N 1
ATOM 613 C CA . GLY A 1 82 ? 15.367 3.757 -2.134 1.00 93.94 82 GLY A CA 1
ATOM 614 C C . GLY A 1 82 ? 16.299 3.561 -0.932 1.00 93.94 82 GLY A C 1
ATOM 615 O O . GLY A 1 82 ? 16.082 2.641 -0.144 1.00 93.94 82 GLY A O 1
ATOM 616 N N . THR A 1 83 ? 17.317 4.408 -0.763 1.00 95.38 83 THR A N 1
ATOM 617 C CA . THR A 1 83 ? 18.336 4.322 0.303 1.00 95.38 83 THR A CA 1
ATOM 618 C C . THR A 1 83 ? 18.241 5.515 1.254 1.00 95.38 83 THR A C 1
ATOM 620 O O . THR A 1 83 ? 18.201 5.366 2.480 1.00 95.38 83 THR A O 1
ATOM 623 N N . THR A 1 84 ? 18.165 6.707 0.669 1.00 97.50 84 THR A N 1
ATOM 624 C CA . THR A 1 84 ? 18.034 8.014 1.303 1.00 97.50 84 THR A CA 1
ATOM 625 C C . THR A 1 84 ? 16.663 8.594 1.000 1.00 97.50 84 THR A C 1
ATOM 627 O O . THR A 1 84 ? 16.129 8.448 -0.098 1.00 97.50 84 THR A O 1
ATOM 630 N N . VAL A 1 85 ? 16.070 9.242 1.997 1.00 97.94 85 VAL A N 1
ATOM 631 C CA . VAL A 1 85 ? 14.783 9.930 1.881 1.00 97.94 85 VAL A CA 1
ATOM 632 C C . VAL A 1 85 ? 15.020 11.405 2.149 1.00 97.94 85 VAL A C 1
ATOM 634 O O . VAL A 1 85 ? 15.563 11.752 3.198 1.00 97.94 85 VAL A O 1
ATOM 637 N N . TRP A 1 86 ? 14.605 12.269 1.229 1.00 97.75 86 TRP A N 1
ATOM 638 C CA . TRP A 1 86 ? 14.727 13.721 1.336 1.00 97.75 86 TRP A CA 1
ATOM 639 C C . TRP A 1 86 ? 13.354 14.381 1.468 1.00 97.75 86 TRP A C 1
ATOM 641 O O . TRP A 1 86 ? 12.355 13.877 0.954 1.00 97.75 86 TRP A O 1
ATOM 651 N N . ASN A 1 87 ? 13.308 15.537 2.132 1.00 96.00 87 ASN A N 1
ATOM 652 C CA . ASN A 1 87 ? 12.172 16.454 2.022 1.00 96.00 87 ASN A CA 1
ATOM 653 C C . ASN A 1 87 ? 12.237 17.249 0.703 1.00 96.00 87 ASN A C 1
ATOM 655 O O . ASN A 1 87 ? 13.285 17.316 0.067 1.00 96.00 87 ASN A O 1
ATOM 659 N N . GLY A 1 88 ? 11.152 17.921 0.313 1.00 92.44 88 GLY A N 1
ATOM 660 C CA . GLY A 1 88 ? 11.098 18.710 -0.929 1.00 92.44 88 GLY A CA 1
ATOM 661 C C . GLY A 1 88 ? 12.089 19.882 -1.042 1.00 92.44 88 GLY A C 1
ATOM 662 O O . GLY A 1 88 ? 12.282 20.419 -2.133 1.00 92.44 88 GLY A O 1
ATOM 663 N N . ALA A 1 89 ? 12.755 20.257 0.057 1.00 92.88 89 ALA A N 1
ATOM 664 C CA . ALA A 1 89 ? 13.858 21.222 0.081 1.00 92.88 89 ALA A CA 1
ATOM 665 C C . ALA A 1 89 ? 15.247 20.570 -0.113 1.00 92.88 89 ALA A C 1
ATOM 667 O O . ALA A 1 89 ? 16.269 21.241 0.040 1.00 92.88 89 ALA A O 1
ATOM 668 N N . GLY A 1 90 ? 15.294 19.268 -0.408 1.00 94.31 90 GLY A N 1
ATOM 669 C CA . GLY A 1 90 ? 16.508 18.492 -0.648 1.00 94.31 90 GLY A CA 1
ATOM 670 C C . GLY A 1 90 ? 17.321 18.158 0.598 1.00 94.31 90 GLY A C 1
ATOM 671 O O . GLY A 1 90 ? 18.496 17.807 0.492 1.00 94.31 90 GLY A O 1
ATOM 672 N N . GLN A 1 91 ? 16.732 18.245 1.790 1.00 95.75 91 GLN A N 1
ATOM 673 C CA . GLN A 1 91 ? 17.400 17.865 3.035 1.00 95.75 91 GLN A CA 1
ATOM 674 C C . GLN A 1 91 ? 17.136 16.389 3.338 1.00 95.75 91 GLN A C 1
ATOM 676 O O . GLN A 1 91 ? 15.981 15.967 3.402 1.00 95.75 91 GLN A O 1
ATOM 681 N N . ALA A 1 92 ? 18.201 15.612 3.547 1.00 97.12 92 ALA A N 1
ATOM 682 C CA . ALA A 1 92 ? 18.087 14.203 3.912 1.00 97.12 92 ALA A CA 1
ATOM 683 C C . ALA A 1 92 ? 17.449 14.047 5.305 1.00 97.12 92 ALA A C 1
ATOM 685 O O . ALA A 1 92 ? 17.874 14.684 6.271 1.00 97.12 92 ALA A O 1
ATOM 686 N N . VAL A 1 93 ? 16.439 13.183 5.392 1.00 97.56 93 VAL A N 1
ATOM 687 C CA . VAL A 1 93 ? 15.681 12.848 6.605 1.00 97.56 93 VAL A CA 1
ATOM 688 C C . VAL A 1 93 ? 16.220 11.556 7.224 1.00 97.56 93 VAL A C 1
ATOM 690 O O . VAL A 1 93 ? 16.495 11.520 8.421 1.00 97.56 93 VAL A O 1
ATOM 693 N N . ILE A 1 94 ? 16.425 10.518 6.402 1.00 96.75 94 ILE A N 1
ATOM 694 C CA . ILE A 1 94 ? 17.134 9.271 6.745 1.00 96.75 94 ILE A CA 1
ATOM 695 C C . ILE A 1 94 ? 17.959 8.779 5.547 1.00 96.75 94 ILE A C 1
ATOM 697 O O . ILE A 1 94 ? 17.695 9.184 4.417 1.00 96.75 94 ILE A O 1
ATOM 701 N N . SER A 1 95 ? 18.927 7.889 5.785 1.00 95.44 95 SER A N 1
ATOM 702 C CA . SER A 1 95 ? 19.836 7.335 4.762 1.00 95.44 95 SER A CA 1
ATOM 703 C C . SER A 1 95 ? 20.194 5.863 5.024 1.00 95.44 95 SER A C 1
ATOM 705 O O . SER A 1 95 ? 21.367 5.482 5.018 1.00 95.44 95 SER A O 1
ATOM 707 N N . ASN A 1 96 ? 19.202 5.057 5.402 1.00 93.12 96 ASN A N 1
ATOM 708 C CA . ASN A 1 96 ? 19.393 3.673 5.841 1.00 93.12 96 ASN A CA 1
ATOM 709 C C . ASN A 1 96 ? 18.246 2.730 5.434 1.00 93.12 96 ASN A C 1
ATOM 711 O O . ASN A 1 96 ? 18.023 1.722 6.105 1.00 93.12 96 ASN A O 1
ATOM 715 N N . LEU A 1 97 ? 17.523 3.054 4.358 1.00 93.94 97 LEU A N 1
ATOM 716 C CA . LEU A 1 97 ? 16.660 2.088 3.674 1.00 93.94 97 LEU A CA 1
ATOM 717 C C . LEU A 1 97 ? 17.522 1.149 2.792 1.00 93.94 97 LEU A C 1
ATOM 719 O O . LEU A 1 97 ? 18.643 1.515 2.434 1.00 93.94 97 LEU A O 1
ATOM 723 N N . PRO A 1 98 ? 17.054 -0.068 2.455 1.00 90.88 98 PRO A N 1
ATOM 724 C CA . PRO A 1 98 ? 17.878 -1.117 1.839 1.00 90.88 98 PRO A CA 1
ATOM 725 C C . PRO A 1 98 ? 17.950 -1.036 0.301 1.00 90.88 98 PRO A C 1
ATOM 727 O O . PRO A 1 98 ? 18.253 -2.040 -0.352 1.00 90.88 98 PRO A O 1
ATOM 730 N N . GLY A 1 99 ? 17.634 0.124 -0.280 1.00 89.62 99 GLY A N 1
ATOM 731 C CA . GLY A 1 99 ? 17.705 0.367 -1.716 1.00 89.62 99 GLY A CA 1
ATOM 732 C C . GLY A 1 99 ? 19.104 0.204 -2.308 1.00 89.62 99 GLY A C 1
ATOM 733 O O . GLY A 1 99 ? 20.101 -0.045 -1.623 1.00 89.62 99 GLY A O 1
ATOM 734 N N . ASN A 1 100 ? 19.180 0.323 -3.628 1.00 88.81 100 ASN A N 1
ATOM 735 C CA . ASN A 1 100 ? 20.439 0.313 -4.356 1.00 88.81 100 ASN A CA 1
ATOM 736 C C . ASN A 1 100 ? 20.323 1.187 -5.609 1.00 88.81 100 ASN A C 1
ATOM 738 O O . ASN A 1 100 ? 19.298 1.143 -6.283 1.00 88.81 100 ASN A O 1
ATOM 742 N N . SER A 1 101 ? 21.376 1.933 -5.944 1.00 87.75 101 SER A N 1
ATOM 743 C CA . SER A 1 101 ? 21.406 2.795 -7.133 1.00 87.75 101 SER A CA 1
ATOM 744 C C . SER A 1 101 ? 21.406 2.032 -8.461 1.00 87.75 101 SER A C 1
ATOM 746 O O . SER A 1 101 ? 21.221 2.664 -9.496 1.00 87.75 101 SER A O 1
ATOM 748 N N . SER A 1 102 ? 21.624 0.710 -8.426 1.00 86.12 102 SER A N 1
ATOM 749 C CA . SER A 1 102 ? 21.519 -0.211 -9.562 1.00 86.12 102 SER A CA 1
ATOM 750 C C . SER A 1 102 ? 20.290 -1.133 -9.458 1.00 86.12 102 SER A C 1
ATOM 752 O O . SER A 1 102 ? 20.371 -2.319 -9.747 1.00 86.12 102 SER A O 1
ATOM 754 N N . SER A 1 103 ? 19.187 -0.625 -8.901 1.00 88.06 103 SER A N 1
ATOM 755 C CA . SER A 1 103 ? 17.896 -1.319 -8.867 1.00 88.06 103 SER A CA 1
ATOM 756 C C . SER A 1 103 ? 16.849 -0.440 -9.522 1.00 88.06 103 SER A C 1
ATOM 758 O O . SER A 1 103 ? 16.596 0.659 -9.016 1.00 88.06 103 SER A O 1
ATOM 760 N N . LEU A 1 104 ? 16.210 -0.907 -10.599 1.00 87.25 104 LEU A N 1
ATOM 761 C CA . LEU A 1 104 ? 15.225 -0.097 -11.322 1.00 87.25 104 LEU A CA 1
ATOM 762 C C . LEU A 1 104 ? 14.075 0.377 -10.424 1.00 87.25 104 LEU A C 1
ATOM 764 O O . LEU A 1 104 ? 13.608 1.505 -10.576 1.00 87.25 104 LEU A O 1
ATOM 768 N N . HIS A 1 105 ? 13.629 -0.439 -9.462 1.00 87.50 105 HIS A N 1
ATOM 769 C CA . HIS A 1 105 ? 12.613 -0.040 -8.482 1.00 87.50 105 HIS A CA 1
ATOM 770 C C . HIS A 1 105 ? 13.172 -0.047 -7.049 1.00 87.50 105 HIS A C 1
ATOM 772 O O . HIS A 1 105 ? 12.594 -0.622 -6.125 1.00 87.50 105 HIS A O 1
ATOM 778 N N . SER A 1 106 ? 14.312 0.621 -6.853 1.00 90.56 106 SER A N 1
ATOM 779 C CA . SER A 1 106 ? 14.986 0.746 -5.554 1.00 90.56 106 SER A CA 1
ATOM 780 C C . SER A 1 106 ? 14.096 1.245 -4.407 1.00 90.56 106 SER A C 1
ATOM 782 O O . SER A 1 106 ? 14.342 0.889 -3.252 1.00 90.56 106 SER A O 1
ATOM 784 N N . GLY A 1 107 ? 13.068 2.052 -4.693 1.00 91.50 107 GLY A N 1
ATOM 785 C CA . GLY A 1 107 ? 12.123 2.545 -3.699 1.00 91.50 107 GLY A CA 1
ATOM 786 C C . GLY A 1 107 ? 10.782 2.992 -4.275 1.00 91.50 107 GLY A C 1
ATOM 787 O O . GLY A 1 107 ? 10.673 3.348 -5.446 1.00 91.50 107 GLY A O 1
ATOM 788 N N . VAL A 1 108 ? 9.754 2.968 -3.425 1.00 93.06 108 VAL A N 1
ATOM 789 C CA . VAL A 1 108 ? 8.368 3.344 -3.753 1.00 93.06 108 VAL A CA 1
ATOM 790 C C . VAL A 1 108 ? 7.774 4.138 -2.590 1.00 93.06 108 VAL A C 1
ATOM 792 O O . VAL A 1 108 ? 7.995 3.796 -1.426 1.00 93.06 108 VAL A O 1
ATOM 795 N N . ILE A 1 109 ? 7.007 5.186 -2.898 1.00 93.38 109 ILE A N 1
ATOM 796 C CA . ILE A 1 109 ? 6.281 6.004 -1.918 1.00 93.38 109 ILE A CA 1
ATOM 797 C C . ILE A 1 109 ? 4.785 5.745 -2.088 1.00 93.38 109 ILE A C 1
ATOM 799 O O . ILE A 1 109 ? 4.271 5.812 -3.202 1.00 93.38 109 ILE A O 1
ATOM 803 N N . VAL A 1 110 ? 4.088 5.458 -0.989 1.00 89.81 110 VAL A N 1
ATOM 804 C CA . VAL A 1 110 ? 2.644 5.188 -0.988 1.00 89.81 110 VAL A CA 1
ATOM 805 C C . VAL A 1 110 ? 1.974 5.841 0.228 1.00 89.81 110 VAL A C 1
ATOM 807 O O . VAL A 1 110 ? 2.539 5.787 1.325 1.00 89.81 110 VAL A O 1
ATOM 810 N N . PRO A 1 111 ? 0.799 6.482 0.083 1.00 86.44 111 PRO A N 1
ATOM 811 C CA . PRO A 1 111 ? 0.026 6.989 1.217 1.00 86.44 111 PRO A CA 1
ATOM 812 C C . PRO A 1 111 ? -0.285 5.904 2.255 1.00 86.44 111 PRO A C 1
ATOM 814 O O . PRO A 1 111 ? -0.501 4.745 1.909 1.00 86.44 111 PRO A O 1
ATOM 817 N N . VAL A 1 112 ? -0.345 6.280 3.533 1.00 85.88 112 VAL A N 1
ATOM 818 C CA . VAL A 1 112 ? -0.820 5.390 4.603 1.00 85.88 112 VAL A CA 1
ATOM 819 C C . VAL A 1 112 ? -2.356 5.402 4.595 1.00 85.88 112 VAL A C 1
ATOM 821 O O . VAL A 1 112 ? -2.945 6.464 4.838 1.00 85.88 112 VAL A O 1
ATOM 824 N N . PRO A 1 113 ? -3.039 4.267 4.350 1.00 77.62 113 PRO A N 1
ATOM 825 C CA . PRO A 1 113 ? -4.499 4.222 4.377 1.00 77.62 113 PRO A CA 1
ATOM 826 C C . PRO A 1 113 ? -5.045 4.647 5.745 1.00 77.62 113 PRO A C 1
ATOM 828 O O . PRO A 1 113 ? -4.414 4.429 6.783 1.00 77.62 113 PRO A O 1
ATOM 831 N N . GLY A 1 114 ? -6.174 5.359 5.756 1.00 67.50 114 GLY A N 1
ATOM 832 C CA . GLY A 1 114 ? -6.750 5.931 6.979 1.00 67.50 114 GLY A CA 1
ATOM 833 C C . GLY A 1 114 ? -5.920 7.023 7.686 1.00 67.50 114 GLY A C 1
ATOM 834 O O . GLY A 1 114 ? -6.421 7.619 8.636 1.00 67.50 114 GLY A O 1
ATOM 835 N N . THR A 1 115 ? -4.690 7.340 7.247 1.00 70.94 115 THR A N 1
ATOM 836 C CA . THR A 1 115 ? -3.801 8.311 7.925 1.00 70.94 115 THR A CA 1
ATOM 837 C C . THR A 1 115 ? -3.298 9.414 6.970 1.00 70.94 115 THR A C 1
ATOM 839 O O . THR A 1 115 ? -2.179 9.333 6.457 1.00 70.94 115 THR A O 1
ATOM 842 N N . PRO A 1 116 ? -4.096 10.476 6.734 1.00 71.31 116 PRO A N 1
ATOM 843 C CA . PRO A 1 116 ? -3.744 11.609 5.869 1.00 71.31 116 PRO A CA 1
ATOM 844 C C . PRO A 1 116 ? -2.424 12.283 6.238 1.00 71.31 116 PRO A C 1
ATOM 846 O O . PRO A 1 116 ? -2.065 12.365 7.415 1.00 71.31 116 PRO A O 1
ATOM 849 N N . GLY A 1 117 ? -1.714 12.807 5.233 1.00 76.38 117 GLY A N 1
ATOM 850 C CA . GLY A 1 117 ? -0.420 13.455 5.453 1.00 76.38 117 GLY A CA 1
ATOM 851 C C . GLY A 1 117 ? 0.647 12.500 5.998 1.00 76.38 117 GLY A C 1
ATOM 852 O O . GLY A 1 117 ? 1.638 12.956 6.567 1.00 76.38 117 GLY A O 1
ATOM 853 N N . GLN A 1 118 ? 0.459 11.182 5.859 1.00 86.75 118 GLN A N 1
ATOM 854 C CA . GLN A 1 118 ? 1.493 10.190 6.126 1.00 86.75 118 GLN A CA 1
ATOM 855 C C . GLN A 1 118 ? 1.685 9.264 4.928 1.00 86.75 118 GLN A C 1
ATOM 857 O O . GLN A 1 118 ? 0.730 8.884 4.250 1.00 86.75 118 GLN A O 1
ATOM 862 N N . VAL A 1 119 ? 2.939 8.890 4.685 1.00 91.62 119 VAL A N 1
ATOM 863 C CA . VAL A 1 119 ? 3.343 7.957 3.625 1.00 91.62 119 VAL A CA 1
ATOM 864 C C . VAL A 1 119 ? 4.227 6.858 4.202 1.00 91.62 119 VAL A C 1
ATOM 866 O O . VAL A 1 119 ? 4.977 7.084 5.156 1.00 91.62 119 VAL A O 1
ATOM 869 N N . TYR A 1 120 ? 4.169 5.675 3.607 1.00 95.69 120 TYR A N 1
ATOM 870 C CA . TYR A 1 120 ? 5.243 4.699 3.686 1.00 95.69 120 TYR A CA 1
ATOM 871 C C . TYR A 1 120 ? 6.229 4.947 2.544 1.00 95.69 120 TYR A C 1
ATOM 873 O O . TYR A 1 120 ? 5.825 5.164 1.402 1.00 95.69 120 TYR A O 1
ATOM 881 N N . VAL A 1 121 ? 7.522 4.876 2.850 1.00 96.44 121 VAL A N 1
ATOM 882 C CA . VAL A 1 121 ? 8.583 4.756 1.847 1.00 96.44 121 VAL A CA 1
ATOM 883 C C . VAL A 1 121 ? 9.189 3.370 1.986 1.00 96.44 121 VAL A C 1
ATOM 885 O O . VAL A 1 121 ? 9.753 3.051 3.035 1.00 96.44 121 VAL A O 1
ATOM 888 N N . PHE A 1 122 ? 9.046 2.556 0.945 1.00 95.12 122 PHE A N 1
ATOM 889 C CA . PHE A 1 122 ? 9.643 1.228 0.829 1.00 95.12 122 PHE A CA 1
ATOM 890 C C . PHE A 1 122 ? 10.995 1.327 0.127 1.00 95.12 122 PHE A C 1
ATOM 892 O O . PHE A 1 122 ? 11.150 2.126 -0.796 1.00 95.12 122 PHE A O 1
ATOM 899 N N . GLY A 1 123 ? 11.949 0.489 0.535 1.00 92.06 123 GLY A N 1
ATOM 900 C CA . GLY A 1 123 ? 13.220 0.287 -0.160 1.00 92.06 123 GLY A CA 1
ATOM 901 C C . GLY A 1 123 ? 13.441 -1.189 -0.492 1.00 92.06 123 GLY A C 1
ATOM 902 O O . GLY A 1 123 ? 13.123 -2.065 0.320 1.00 92.06 123 GLY A O 1
ATOM 903 N N . HIS A 1 124 ? 14.008 -1.465 -1.667 1.00 85.69 124 HIS A N 1
ATOM 904 C CA . HIS A 1 124 ? 14.379 -2.807 -2.113 1.00 85.69 124 HIS A CA 1
ATOM 905 C C . HIS A 1 124 ? 15.709 -2.809 -2.877 1.00 85.69 124 HIS A C 1
ATOM 907 O O . HIS A 1 124 ? 16.016 -1.898 -3.645 1.00 85.69 124 HIS A O 1
ATOM 913 N N . SER A 1 125 ? 16.526 -3.836 -2.647 1.00 83.81 125 SER A N 1
ATOM 914 C CA . SER A 1 125 ? 17.884 -3.888 -3.187 1.00 83.81 125 SER A CA 1
ATOM 915 C C . SER A 1 125 ? 17.918 -4.399 -4.629 1.00 83.81 125 SER A C 1
ATOM 917 O O . SER A 1 125 ? 16.983 -5.039 -5.098 1.00 83.81 125 SER A O 1
ATOM 919 N N . ALA A 1 126 ? 19.041 -4.175 -5.315 1.00 76.06 126 ALA A N 1
ATOM 920 C CA . ALA A 1 126 ? 19.329 -4.824 -6.599 1.00 76.06 126 ALA A CA 1
ATOM 921 C C . ALA A 1 126 ? 19.654 -6.316 -6.430 1.00 76.06 126 ALA A C 1
ATOM 923 O O . ALA A 1 126 ? 19.448 -7.144 -7.314 1.00 76.06 126 ALA A O 1
ATOM 924 N N . SER A 1 127 ? 20.200 -6.666 -5.264 1.00 70.31 127 SER A N 1
ATOM 925 C CA . SER A 1 127 ? 20.541 -8.039 -4.917 1.00 70.31 127 SER A CA 1
ATOM 926 C C . SER A 1 127 ? 19.390 -8.743 -4.218 1.00 70.31 127 SER A C 1
ATOM 928 O O . SER A 1 127 ? 18.807 -8.197 -3.291 1.00 70.31 127 SER A O 1
ATOM 930 N N . ALA A 1 128 ? 19.213 -10.011 -4.573 1.00 66.38 128 ALA A N 1
ATOM 931 C CA . ALA A 1 128 ? 18.686 -11.098 -3.755 1.00 66.38 128 ALA A CA 1
ATOM 932 C C . ALA A 1 128 ? 18.470 -10.817 -2.245 1.00 66.38 128 ALA A C 1
ATOM 934 O O . ALA A 1 128 ? 19.304 -11.220 -1.429 1.00 66.38 128 ALA A O 1
ATOM 935 N N . THR A 1 129 ? 17.331 -10.240 -1.838 1.00 72.94 129 THR A N 1
ATOM 936 C CA . THR A 1 129 ? 16.932 -10.177 -0.414 1.00 72.94 129 THR A CA 1
ATOM 937 C C . THR A 1 129 ? 15.639 -10.935 -0.141 1.00 72.94 129 THR A C 1
ATOM 939 O O . THR A 1 129 ? 14.683 -10.865 -0.903 1.00 72.94 129 THR A O 1
ATOM 942 N N . ALA A 1 130 ? 15.563 -11.611 1.004 1.00 78.06 130 ALA A N 1
ATOM 943 C CA . ALA A 1 130 ? 14.299 -12.138 1.525 1.00 78.06 130 ALA A CA 1
ATOM 944 C C . ALA A 1 130 ? 13.564 -11.119 2.420 1.00 78.06 130 ALA A C 1
ATOM 946 O O . ALA A 1 130 ? 12.731 -11.492 3.242 1.00 78.06 130 ALA A O 1
ATOM 947 N N . VAL A 1 131 ? 13.923 -9.837 2.314 1.00 82.00 131 VAL A N 1
ATOM 948 C CA . VAL A 1 131 ? 13.443 -8.753 3.174 1.00 82.00 131 VAL A CA 1
ATOM 949 C C . VAL A 1 131 ? 13.199 -7.504 2.337 1.00 82.00 131 VAL A C 1
ATOM 951 O O . VAL A 1 131 ? 14.084 -7.055 1.604 1.00 82.00 131 VAL A O 1
ATOM 954 N N . VAL A 1 132 ? 12.021 -6.915 2.520 1.00 88.06 132 VAL A N 1
ATOM 955 C CA . VAL A 1 132 ? 11.691 -5.544 2.113 1.00 88.06 132 VAL A CA 1
ATOM 956 C C . VAL A 1 132 ? 11.555 -4.711 3.380 1.00 88.06 132 VAL A C 1
ATOM 958 O O . VAL A 1 132 ? 10.994 -5.187 4.368 1.00 88.06 132 VAL A O 1
ATOM 961 N N . GLN A 1 133 ? 12.062 -3.480 3.385 1.00 93.62 133 GLN A N 1
ATOM 962 C CA . GLN A 1 133 ? 11.935 -2.591 4.544 1.00 93.62 133 GLN A CA 1
ATOM 963 C C . GLN A 1 133 ? 11.204 -1.314 4.171 1.00 93.62 133 GLN A C 1
ATOM 965 O O . GLN A 1 133 ? 11.247 -0.871 3.022 1.00 93.62 133 GLN A O 1
ATOM 970 N N . TYR A 1 134 ? 10.557 -0.712 5.163 1.00 96.19 134 TYR A N 1
ATOM 971 C CA . TYR A 1 134 ? 9.830 0.536 4.989 1.00 96.19 134 TYR A CA 1
ATOM 972 C C . TYR A 1 134 ? 9.945 1.434 6.212 1.00 96.19 134 TYR A C 1
ATOM 974 O O . TYR A 1 134 ? 10.063 0.964 7.341 1.00 96.19 134 TYR A O 1
ATOM 982 N N . GLN A 1 135 ? 9.852 2.741 5.996 1.00 97.62 135 GLN A N 1
ATOM 983 C CA . GLN A 1 135 ? 9.705 3.728 7.061 1.00 97.62 135 GLN A CA 1
ATOM 984 C C . GLN A 1 135 ? 8.432 4.536 6.815 1.00 97.62 135 GLN A C 1
ATOM 986 O O . GLN A 1 135 ? 8.154 4.942 5.687 1.00 97.62 135 GLN A O 1
ATOM 991 N N . ARG A 1 136 ? 7.658 4.782 7.877 1.00 96.94 136 ARG A N 1
ATOM 992 C CA . ARG A 1 136 ? 6.515 5.700 7.829 1.00 96.94 136 ARG A CA 1
ATOM 993 C C . ARG A 1 136 ? 6.984 7.128 8.089 1.00 96.94 136 ARG A C 1
ATOM 995 O O . ARG A 1 136 ? 7.831 7.341 8.960 1.00 96.94 136 ARG A O 1
ATOM 1002 N N . PHE A 1 137 ? 6.422 8.095 7.378 1.00 96.00 137 PHE A N 1
ATOM 1003 C CA . PHE A 1 137 ? 6.712 9.519 7.531 1.00 96.00 137 PHE A CA 1
ATOM 1004 C C . PHE A 1 137 ? 5.426 10.315 7.679 1.00 96.00 137 PHE A C 1
ATOM 1006 O O . PHE A 1 137 ? 4.441 9.998 7.022 1.00 96.00 137 PHE A O 1
ATOM 1013 N N . ALA A 1 138 ? 5.463 11.377 8.479 1.00 90.75 138 ALA A N 1
ATOM 1014 C CA . ALA A 1 138 ? 4.532 12.487 8.358 1.00 90.75 138 ALA A CA 1
ATOM 1015 C C . ALA A 1 138 ? 5.109 13.498 7.365 1.00 90.75 138 ALA A C 1
ATOM 1017 O O . ALA A 1 138 ? 6.296 13.825 7.439 1.00 90.75 138 ALA A O 1
ATOM 1018 N N . VAL A 1 139 ? 4.280 13.961 6.432 1.00 88.81 139 VAL A N 1
ATOM 1019 C CA . VAL A 1 139 ? 4.660 14.836 5.319 1.00 88.81 139 VAL A CA 1
ATOM 1020 C C . VAL A 1 139 ? 3.769 16.070 5.280 1.00 88.81 139 VAL A C 1
ATOM 1022 O O . VAL A 1 139 ? 2.559 16.004 5.474 1.00 88.81 139 VAL A O 1
ATOM 1025 N N . SER A 1 140 ? 4.388 17.220 5.041 1.00 84.81 140 SER A N 1
ATOM 1026 C CA . SER A 1 140 ? 3.717 18.506 4.874 1.00 84.81 140 SER A CA 1
ATOM 1027 C C . SER A 1 140 ? 4.634 19.470 4.112 1.00 84.81 140 SER A C 1
ATOM 1029 O O . SER A 1 140 ? 5.854 19.276 4.136 1.00 84.81 140 SER A O 1
ATOM 1031 N N . PRO A 1 141 ? 4.105 20.553 3.514 1.00 79.88 141 PRO A N 1
ATOM 1032 C CA . PRO A 1 141 ? 4.909 21.571 2.829 1.00 79.88 141 PRO A CA 1
ATOM 1033 C C . PRO A 1 141 ? 6.043 22.208 3.653 1.00 79.88 141 PRO A C 1
ATOM 1035 O O . PRO A 1 141 ? 6.930 22.838 3.077 1.00 79.88 141 PRO A O 1
ATOM 1038 N N . SER A 1 142 ? 6.015 22.093 4.988 1.00 80.19 142 SER A N 1
ATOM 1039 C CA . SER A 1 142 ? 6.990 22.707 5.902 1.00 80.19 142 SER A CA 1
ATOM 1040 C C . SER A 1 142 ? 7.881 21.713 6.657 1.00 80.19 142 SER A C 1
ATOM 1042 O O . SER A 1 142 ? 8.907 22.125 7.201 1.00 80.19 142 SER A O 1
ATOM 1044 N N . ALA A 1 143 ? 7.522 20.426 6.705 1.00 87.31 143 ALA A N 1
ATOM 1045 C CA . ALA A 1 143 ? 8.267 19.403 7.436 1.00 87.31 143 ALA A CA 1
ATOM 1046 C C . ALA A 1 143 ? 7.980 17.982 6.927 1.00 87.31 143 ALA A C 1
ATOM 1048 O O . ALA A 1 143 ? 6.833 17.631 6.643 1.00 87.31 143 ALA A O 1
ATOM 1049 N N . VAL A 1 144 ? 9.026 17.151 6.930 1.00 95.06 144 VAL A N 1
ATOM 1050 C CA . VAL A 1 144 ? 8.952 15.689 6.809 1.00 95.06 144 VAL A CA 1
ATOM 1051 C C . VAL A 1 144 ? 9.648 15.079 8.022 1.00 95.06 144 VAL A C 1
ATOM 1053 O O . VAL A 1 144 ? 10.792 15.433 8.311 1.00 95.06 144 VAL A O 1
ATOM 1056 N N . THR A 1 145 ? 8.977 14.182 8.743 1.00 96.00 145 THR A N 1
ATOM 1057 C CA . THR A 1 145 ? 9.525 13.515 9.937 1.00 96.00 145 THR A CA 1
ATOM 1058 C C . THR A 1 145 ? 9.184 12.029 9.953 1.00 96.00 145 THR A C 1
ATOM 1060 O O . THR A 1 145 ? 8.121 11.618 9.496 1.00 96.00 145 THR A O 1
ATOM 1063 N N . THR A 1 146 ? 10.081 11.200 10.487 1.00 96.94 146 THR A N 1
ATOM 1064 C CA . THR A 1 146 ? 9.832 9.763 10.683 1.00 96.94 146 THR A CA 1
ATOM 1065 C C . THR A 1 146 ? 8.756 9.521 11.741 1.00 96.94 146 THR A C 1
ATOM 1067 O O . THR A 1 146 ? 8.733 10.192 12.774 1.00 96.94 146 THR A O 1
ATOM 1070 N N . VAL A 1 147 ? 7.921 8.507 11.526 1.00 95.50 147 VAL A N 1
ATOM 1071 C CA . VAL A 1 147 ? 6.886 8.048 12.459 1.00 95.50 147 VAL A CA 1
ATOM 1072 C C . VAL A 1 147 ? 7.105 6.565 12.754 1.00 95.50 147 VAL A C 1
ATOM 1074 O O . VAL A 1 147 ? 7.066 5.739 11.847 1.00 95.50 147 VAL A O 1
ATOM 1077 N N . GLY A 1 148 ? 7.333 6.225 14.024 1.00 92.81 148 GLY A N 1
ATOM 1078 C CA . GLY A 1 148 ? 7.700 4.864 14.427 1.00 92.81 148 GLY A CA 1
ATOM 1079 C C . GLY A 1 148 ? 9.085 4.430 13.929 1.00 92.81 148 GLY A C 1
ATOM 1080 O O . GLY A 1 148 ? 9.851 5.226 13.384 1.00 92.81 148 GLY A O 1
ATOM 1081 N N . SER A 1 149 ? 9.412 3.157 14.143 1.00 93.44 149 SER A N 1
ATOM 1082 C CA . SER A 1 149 ? 10.633 2.515 13.643 1.00 93.44 149 SER A CA 1
ATOM 1083 C C . SER A 1 149 ? 10.482 2.018 12.201 1.00 93.44 149 SER A C 1
ATOM 1085 O O . SER A 1 149 ? 9.368 1.870 11.700 1.00 93.44 149 SER A O 1
ATOM 1087 N N . ILE A 1 150 ? 11.610 1.676 11.572 1.00 94.56 150 ILE A N 1
ATOM 1088 C CA . ILE A 1 150 ? 11.639 0.933 10.307 1.00 94.56 150 ILE A CA 1
ATOM 1089 C C . ILE A 1 150 ? 10.914 -0.407 10.488 1.00 94.56 150 ILE A C 1
ATOM 1091 O O . ILE A 1 150 ? 11.222 -1.168 11.408 1.00 94.56 150 ILE A O 1
ATOM 1095 N N . GLY A 1 151 ? 9.954 -0.679 9.608 1.00 95.12 151 GLY A N 1
ATOM 1096 C CA . GLY A 1 151 ? 9.277 -1.962 9.471 1.00 95.12 151 GLY A CA 1
ATOM 1097 C C . GLY A 1 151 ? 10.006 -2.894 8.503 1.00 95.12 151 GLY A C 1
ATOM 1098 O O . GLY A 1 151 ? 10.915 -2.496 7.769 1.00 95.12 151 GLY A O 1
ATOM 1099 N N . THR A 1 152 ? 9.643 -4.172 8.521 1.00 92.50 152 THR A N 1
ATOM 1100 C CA . THR A 1 152 ? 10.299 -5.221 7.732 1.00 92.50 152 THR A CA 1
ATOM 1101 C C . THR A 1 152 ? 9.279 -6.286 7.352 1.00 92.50 152 THR A C 1
ATOM 1103 O O . THR A 1 152 ? 8.600 -6.821 8.222 1.00 92.50 152 THR A O 1
ATOM 1106 N N . VAL A 1 153 ? 9.193 -6.590 6.057 1.00 89.44 153 VAL A N 1
ATOM 1107 C CA . VAL A 1 153 ? 8.399 -7.688 5.496 1.00 89.44 153 VAL A CA 1
ATOM 1108 C C . VAL A 1 153 ? 9.360 -8.804 5.101 1.00 89.44 153 VAL A C 1
ATOM 1110 O O . VAL A 1 153 ? 10.263 -8.581 4.291 1.00 89.44 153 VAL A O 1
ATOM 1113 N N . THR A 1 154 ? 9.173 -9.995 5.667 1.00 87.06 154 THR A N 1
ATOM 1114 C CA . THR A 1 154 ? 9.978 -11.185 5.352 1.00 87.06 154 THR A CA 1
ATOM 1115 C C . THR A 1 154 ? 9.294 -11.999 4.260 1.00 87.06 154 THR A C 1
ATOM 1117 O O . THR A 1 154 ? 8.162 -12.440 4.432 1.00 87.06 154 THR A O 1
ATOM 1120 N N . LEU A 1 155 ? 9.991 -12.222 3.149 1.00 83.44 155 LEU A N 1
ATOM 1121 C CA . LEU A 1 155 ? 9.527 -13.028 2.019 1.00 83.44 155 LEU A CA 1
ATOM 1122 C C . LEU A 1 155 ? 9.816 -14.520 2.288 1.00 83.44 155 LEU A C 1
ATOM 1124 O O . LEU A 1 155 ? 10.856 -14.847 2.869 1.00 83.44 155 LEU A O 1
ATOM 1128 N N . GLU A 1 156 ? 8.885 -15.404 1.896 1.00 65.38 156 GLU A N 1
ATOM 1129 C CA . GLU A 1 156 ? 8.784 -16.833 2.275 1.00 65.38 156 GLU A CA 1
ATOM 1130 C C . GLU A 1 156 ? 10.101 -17.503 2.740 1.00 65.38 156 GLU A C 1
ATOM 1132 O O . GLU A 1 156 ? 10.959 -17.905 1.949 1.00 65.38 156 GLU A O 1
ATOM 1137 N N . GLY A 1 157 ? 10.243 -17.673 4.060 1.00 51.97 157 GLY A N 1
ATOM 1138 C CA . GLY A 1 157 ? 11.257 -18.541 4.671 1.00 51.97 157 GLY A CA 1
ATOM 1139 C C . GLY A 1 157 ? 12.718 -18.089 4.552 1.00 51.97 157 GLY A C 1
ATOM 1140 O O . GLY A 1 157 ? 13.610 -18.874 4.870 1.00 51.97 157 GLY A O 1
ATOM 1141 N N . GLY A 1 158 ? 13.001 -16.863 4.099 1.00 51.06 158 GLY A N 1
ATOM 1142 C CA . GLY A 1 158 ? 14.379 -16.357 4.022 1.00 51.06 158 GLY A CA 1
ATOM 1143 C C . GLY A 1 158 ? 15.208 -16.896 2.844 1.00 51.06 158 GLY A C 1
ATOM 1144 O O . GLY A 1 158 ? 16.387 -16.565 2.732 1.00 51.06 158 GLY A O 1
ATOM 1145 N N . ALA A 1 159 ? 14.620 -17.744 1.992 1.00 41.50 159 ALA A N 1
ATOM 1146 C CA . ALA A 1 159 ? 15.352 -18.592 1.046 1.00 41.50 159 ALA A CA 1
ATOM 1147 C C . ALA A 1 159 ? 15.286 -18.132 -0.422 1.00 41.50 159 ALA A C 1
ATOM 1149 O O . ALA A 1 159 ? 16.087 -18.593 -1.235 1.00 41.50 159 ALA A O 1
ATOM 1150 N N . THR A 1 160 ? 14.357 -17.240 -0.776 1.00 52.66 160 THR A N 1
ATOM 1151 C CA . THR A 1 160 ? 14.221 -16.704 -2.139 1.00 52.66 160 THR A CA 1
ATOM 1152 C C . THR A 1 160 ? 14.823 -15.314 -2.273 1.00 52.66 160 THR A C 1
ATOM 1154 O O . THR A 1 160 ? 14.605 -14.439 -1.437 1.00 52.66 160 THR A O 1
ATOM 1157 N N . SER A 1 161 ? 15.518 -15.095 -3.382 1.00 55.34 161 SER A N 1
ATOM 1158 C CA . SER A 1 161 ? 16.092 -13.813 -3.775 1.00 55.34 161 SER A CA 1
ATOM 1159 C C . SER A 1 161 ? 15.021 -12.848 -4.288 1.00 55.34 161 SER A C 1
ATOM 1161 O O . SER A 1 161 ? 14.511 -13.054 -5.385 1.00 55.34 161 SER A O 1
ATOM 1163 N N . GLY A 1 162 ? 14.703 -11.792 -3.538 1.00 56.47 162 GLY A N 1
ATOM 1164 C CA . GLY A 1 162 ? 14.042 -10.602 -4.078 1.00 56.47 162 GLY A CA 1
ATOM 1165 C C . GLY A 1 162 ? 14.904 -9.955 -5.164 1.00 56.47 162 GLY A C 1
ATOM 1166 O O . GLY A 1 162 ? 16.127 -9.911 -5.023 1.00 56.47 162 GLY A O 1
ATOM 1167 N N . ARG A 1 163 ? 14.292 -9.535 -6.268 1.00 75.38 163 ARG A N 1
ATOM 1168 C CA . ARG A 1 163 ? 14.941 -8.895 -7.421 1.00 75.38 163 ARG A CA 1
ATOM 1169 C C . ARG A 1 163 ? 14.347 -7.501 -7.613 1.00 75.38 163 ARG A C 1
ATOM 1171 O O . ARG A 1 163 ? 13.276 -7.213 -7.099 1.00 75.38 163 ARG A O 1
ATOM 1178 N N . GLU A 1 164 ? 15.022 -6.674 -8.406 1.00 82.94 164 GLU A N 1
ATOM 1179 C CA . GLU A 1 164 ? 14.763 -5.232 -8.581 1.00 82.94 164 GLU A CA 1
ATOM 1180 C C . GLU A 1 164 ? 13.294 -4.794 -8.725 1.00 82.94 164 GLU A C 1
ATOM 1182 O O . GLU A 1 164 ? 12.962 -3.683 -8.327 1.00 82.94 164 GLU A O 1
ATOM 1187 N N . GLY A 1 165 ? 12.408 -5.624 -9.285 1.00 85.12 165 GLY A N 1
ATOM 1188 C CA . GLY A 1 165 ? 10.989 -5.311 -9.438 1.00 85.12 165 GLY A CA 1
ATOM 1189 C C . GLY A 1 165 ? 10.227 -5.169 -8.112 1.00 85.12 165 GLY A C 1
ATOM 1190 O O . GLY A 1 165 ? 9.843 -6.157 -7.491 1.00 85.12 165 GLY A O 1
ATOM 1191 N N . MET A 1 166 ? 9.895 -3.932 -7.749 1.00 89.38 166 MET A N 1
ATOM 1192 C CA . MET A 1 166 ? 8.949 -3.575 -6.686 1.00 89.38 166 MET A CA 1
ATOM 1193 C C . MET A 1 166 ? 8.000 -2.473 -7.176 1.00 89.38 166 MET A C 1
ATOM 1195 O O . MET A 1 166 ? 8.459 -1.467 -7.695 1.00 89.38 166 MET A O 1
ATOM 1199 N N . LEU A 1 167 ? 6.684 -2.619 -7.045 1.00 90.50 167 LEU A N 1
ATOM 1200 C CA . LEU A 1 167 ? 5.732 -1.533 -7.335 1.00 90.50 167 LEU A CA 1
ATOM 1201 C C . LEU A 1 167 ? 4.520 -1.604 -6.406 1.00 90.50 167 LEU A C 1
ATOM 1203 O O . LEU A 1 167 ? 4.375 -2.571 -5.660 1.00 90.50 167 LEU A O 1
ATOM 1207 N N . VAL A 1 168 ? 3.643 -0.602 -6.452 1.00 91.19 168 VAL A N 1
ATOM 1208 C CA . VAL A 1 168 ? 2.340 -0.657 -5.773 1.00 91.19 168 VAL A CA 1
ATOM 1209 C C . VAL A 1 168 ? 1.190 -0.577 -6.774 1.00 91.19 168 VAL A C 1
ATOM 1211 O O . VAL A 1 168 ? 1.304 0.080 -7.805 1.00 91.19 168 VAL A O 1
ATOM 1214 N N . ILE A 1 169 ? 0.083 -1.242 -6.454 1.00 91.12 169 ILE A N 1
ATOM 1215 C CA . ILE A 1 169 ? -1.181 -1.211 -7.199 1.00 91.12 169 ILE A CA 1
ATOM 1216 C C . ILE A 1 169 ? -2.279 -0.792 -6.229 1.00 91.12 169 ILE A C 1
ATOM 1218 O O . ILE A 1 169 ? -2.319 -1.266 -5.095 1.00 91.12 169 ILE A O 1
ATOM 1222 N N . GLN A 1 170 ? -3.175 0.096 -6.647 1.00 86.19 170 GLN A N 1
ATOM 1223 C CA . GLN A 1 170 ? -4.282 0.517 -5.793 1.00 86.19 170 GLN A CA 1
ATOM 1224 C C . GLN A 1 170 ? -5.310 -0.608 -5.626 1.00 86.19 170 GLN A C 1
ATOM 1226 O O . GLN A 1 170 ? -5.747 -1.205 -6.612 1.00 86.19 170 GLN A O 1
ATOM 1231 N N . HIS A 1 171 ? -5.734 -0.866 -4.389 1.00 86.56 171 HIS A N 1
ATOM 1232 C CA . HIS A 1 171 ? -6.804 -1.814 -4.094 1.00 86.56 171 HIS A CA 1
ATOM 1233 C C . HIS A 1 171 ? -8.136 -1.362 -4.727 1.00 86.56 171 HIS A C 1
ATOM 1235 O O . HIS A 1 171 ? -8.329 -0.181 -5.039 1.00 86.56 171 HIS A O 1
ATOM 1241 N N . GLN A 1 172 ? -9.089 -2.278 -4.931 1.00 82.19 172 GLN A N 1
ATOM 1242 C CA . GLN A 1 172 ? -10.366 -1.955 -5.583 1.00 82.19 172 GLN A CA 1
ATOM 1243 C C . GLN A 1 172 ? -11.160 -0.867 -4.834 1.00 82.19 172 GLN A C 1
ATOM 1245 O O . GLN A 1 172 ? -11.766 -0.023 -5.492 1.00 82.19 172 GLN A O 1
ATOM 1250 N N . ASN A 1 173 ? -11.082 -0.826 -3.495 1.00 69.75 173 ASN A N 1
ATOM 1251 C CA . ASN A 1 173 ? -11.716 0.200 -2.643 1.00 69.75 173 ASN A CA 1
ATOM 1252 C C . ASN A 1 173 ? -11.095 1.608 -2.744 1.00 69.75 173 ASN A C 1
ATOM 1254 O O . ASN A 1 173 ? -11.619 2.539 -2.149 1.00 69.75 173 ASN A O 1
ATOM 1258 N N . LYS A 1 174 ? -9.989 1.780 -3.482 1.00 71.00 174 LYS A N 1
ATOM 1259 C CA . LYS A 1 174 ? -9.327 3.077 -3.733 1.00 71.00 174 LYS A CA 1
ATOM 1260 C C . LYS A 1 174 ? -8.764 3.787 -2.489 1.00 71.00 174 LYS A C 1
ATOM 1262 O O . LYS A 1 174 ? -8.425 4.969 -2.551 1.00 71.00 174 LYS A O 1
ATOM 1267 N N . VAL A 1 175 ? -8.599 3.046 -1.396 1.00 71.50 175 VAL A N 1
ATOM 1268 C CA . VAL A 1 175 ? -8.026 3.506 -0.120 1.00 71.50 175 VAL A CA 1
ATOM 1269 C C . VAL A 1 175 ? -6.747 2.740 0.204 1.00 71.50 175 VAL A C 1
ATOM 1271 O O . VAL A 1 175 ? -5.716 3.348 0.512 1.00 71.50 175 VAL A O 1
ATOM 1274 N N . ASP A 1 176 ? -6.825 1.415 0.097 1.00 81.56 176 ASP A N 1
ATOM 1275 C CA . ASP A 1 176 ? -5.735 0.491 0.388 1.00 81.56 176 ASP A CA 1
ATOM 1276 C C . ASP A 1 176 ? -4.846 0.253 -0.843 1.00 81.56 176 ASP A C 1
ATOM 1278 O O . ASP A 1 176 ? -5.172 0.628 -1.977 1.00 81.56 176 ASP A O 1
ATOM 1282 N N . TRP A 1 177 ? -3.703 -0.393 -0.621 1.00 90.31 177 TRP A N 1
ATOM 1283 C CA . TRP A 1 177 ? -2.706 -0.652 -1.656 1.00 90.31 177 TRP A CA 1
ATOM 1284 C C . TRP A 1 177 ? -2.171 -2.077 -1.572 1.00 90.31 177 TRP A C 1
ATOM 1286 O O . TRP A 1 177 ? -2.063 -2.663 -0.500 1.00 90.31 177 TRP A O 1
ATOM 1296 N N . TRP A 1 178 ? -1.768 -2.611 -2.714 1.00 94.69 178 TRP A N 1
ATOM 1297 C CA . TRP A 1 178 ? -0.997 -3.837 -2.830 1.00 94.69 178 TRP A CA 1
ATOM 1298 C C . TRP A 1 178 ? 0.441 -3.476 -3.166 1.00 94.69 178 TRP A C 1
ATOM 1300 O O . TRP A 1 178 ? 0.691 -2.883 -4.211 1.00 94.69 178 TRP A O 1
ATOM 1310 N N . LEU A 1 179 ? 1.395 -3.849 -2.319 1.00 94.31 179 LEU A N 1
ATOM 1311 C CA . LEU A 1 179 ? 2.810 -3.844 -2.674 1.00 94.31 179 LEU A CA 1
ATOM 1312 C C . LEU A 1 179 ? 3.145 -5.166 -3.366 1.00 94.31 179 LEU A C 1
ATOM 1314 O O . LEU A 1 179 ? 2.932 -6.239 -2.803 1.00 94.31 179 LEU A O 1
ATOM 1318 N N . VAL A 1 180 ? 3.679 -5.084 -4.581 1.00 92.38 180 VAL A N 1
ATOM 1319 C CA . VAL A 1 180 ? 4.063 -6.238 -5.396 1.00 92.38 180 VAL A CA 1
ATOM 1320 C C . VAL A 1 180 ? 5.582 -6.274 -5.520 1.00 92.38 180 VAL A C 1
ATOM 1322 O O . VAL A 1 180 ? 6.193 -5.300 -5.957 1.00 92.38 180 VAL A O 1
ATOM 1325 N N . VAL A 1 181 ? 6.195 -7.394 -5.131 1.00 89.12 181 VAL A N 1
ATOM 1326 C CA . VAL A 1 181 ? 7.656 -7.565 -5.045 1.00 89.12 181 VAL A CA 1
ATOM 1327 C C . VAL A 1 181 ? 8.076 -8.829 -5.785 1.00 89.12 181 VAL A C 1
ATOM 1329 O O . VAL A 1 181 ? 7.469 -9.891 -5.632 1.00 89.12 181 VAL A O 1
ATOM 1332 N N . ASN A 1 182 ? 9.111 -8.718 -6.612 1.00 81.75 182 ASN A N 1
ATOM 1333 C CA . ASN A 1 182 ? 9.578 -9.800 -7.459 1.00 81.75 182 ASN A CA 1
ATOM 1334 C C . ASN A 1 182 ? 10.571 -10.665 -6.693 1.00 81.75 182 ASN A C 1
ATOM 1336 O O . ASN A 1 182 ? 11.536 -10.165 -6.125 1.00 81.75 182 ASN A O 1
ATOM 1340 N N . GLY A 1 183 ? 10.346 -11.970 -6.692 1.00 75.19 183 GLY A N 1
ATOM 1341 C CA . GLY A 1 183 ? 11.272 -12.973 -6.192 1.00 75.19 183 GLY A CA 1
ATOM 1342 C C . GLY A 1 183 ? 11.841 -13.817 -7.325 1.00 75.19 183 GLY A C 1
ATOM 1343 O O . GLY A 1 183 ? 11.359 -13.803 -8.453 1.00 75.19 183 GLY A O 1
ATOM 1344 N N . ASP A 1 184 ? 12.836 -14.633 -6.995 1.00 71.69 184 ASP A N 1
ATOM 1345 C CA . ASP A 1 184 ? 13.554 -15.487 -7.945 1.00 71.69 184 ASP A CA 1
ATOM 1346 C C . ASP A 1 184 ? 12.644 -16.343 -8.845 1.00 71.69 184 ASP A C 1
ATOM 1348 O O . ASP A 1 184 ? 12.850 -16.444 -10.050 1.00 71.69 184 ASP A O 1
ATOM 1352 N N . THR A 1 185 ? 11.603 -16.934 -8.252 1.00 76.56 185 THR A N 1
ATOM 1353 C CA . THR A 1 185 ? 10.611 -17.793 -8.931 1.00 76.56 185 THR A CA 1
ATOM 1354 C C . THR A 1 185 ? 9.169 -17.465 -8.519 1.00 76.56 185 THR A C 1
ATOM 1356 O O . THR A 1 185 ? 8.226 -18.216 -8.811 1.00 76.56 185 THR A O 1
ATOM 1359 N N . LYS A 1 186 ? 8.991 -16.345 -7.809 1.00 84.38 186 LYS A N 1
ATOM 1360 C CA . LYS A 1 186 ? 7.776 -15.958 -7.087 1.00 84.38 186 LYS A CA 1
ATOM 1361 C C . LYS A 1 186 ? 7.447 -14.486 -7.330 1.00 84.38 186 LYS A C 1
ATOM 1363 O O . LYS A 1 186 ? 8.345 -13.682 -7.522 1.00 84.38 186 LYS A O 1
ATOM 1368 N N . ILE A 1 187 ? 6.171 -14.140 -7.265 1.00 89.12 187 ILE A N 1
ATOM 1369 C CA . ILE A 1 187 ? 5.668 -12.776 -7.122 1.00 89.12 187 ILE A CA 1
ATOM 1370 C C . ILE A 1 187 ? 5.018 -12.723 -5.744 1.00 89.12 187 ILE A C 1
ATOM 1372 O O . ILE A 1 187 ? 4.144 -13.544 -5.452 1.00 89.12 187 ILE A O 1
ATOM 1376 N N . PHE A 1 188 ? 5.461 -11.795 -4.904 1.00 90.69 188 PHE A N 1
ATOM 1377 C CA . PHE A 1 188 ? 4.889 -11.555 -3.586 1.00 90.69 188 PHE A CA 1
ATOM 1378 C C . PHE A 1 188 ? 3.921 -10.380 -3.665 1.00 90.69 188 PHE A C 1
ATOM 1380 O O . PHE A 1 188 ? 4.285 -9.327 -4.183 1.00 90.69 188 PHE A O 1
ATOM 1387 N N . VAL A 1 189 ? 2.711 -10.560 -3.145 1.00 94.19 189 VAL A N 1
ATOM 1388 C CA . VAL A 1 189 ? 1.681 -9.523 -3.047 1.00 94.19 189 VAL A CA 1
ATOM 1389 C C . VAL A 1 189 ? 1.391 -9.290 -1.570 1.00 94.19 189 VAL A C 1
ATOM 1391 O O . VAL A 1 189 ? 1.122 -10.235 -0.832 1.00 94.19 189 VAL A O 1
ATOM 1394 N N . ILE A 1 190 ? 1.513 -8.043 -1.126 1.00 95.00 190 ILE A N 1
ATOM 1395 C CA . ILE A 1 190 ? 1.490 -7.646 0.284 1.00 95.00 190 ILE A CA 1
ATOM 1396 C C . ILE A 1 190 ? 0.413 -6.566 0.457 1.00 95.00 190 ILE A C 1
ATOM 1398 O O . ILE A 1 190 ? 0.526 -5.516 -0.182 1.00 95.00 190 ILE A O 1
ATOM 1402 N N . PRO A 1 191 ? -0.620 -6.774 1.292 1.00 96.00 191 PRO A N 1
ATOM 1403 C CA . PRO A 1 191 ? -1.615 -5.746 1.559 1.00 96.00 191 PRO A CA 1
ATOM 1404 C C . PRO A 1 191 ? -1.011 -4.617 2.401 1.00 96.00 191 PRO A C 1
ATOM 1406 O O . PRO A 1 191 ? -0.275 -4.852 3.361 1.00 96.00 191 PRO A O 1
ATOM 1409 N N . ILE A 1 192 ? -1.360 -3.384 2.057 1.00 93.75 192 ILE A N 1
ATOM 1410 C CA . ILE A 1 192 ? -1.129 -2.175 2.842 1.00 93.75 192 ILE A CA 1
ATOM 1411 C C . ILE A 1 192 ? -2.507 -1.582 3.110 1.00 93.75 192 ILE A C 1
ATOM 1413 O O . ILE A 1 192 ? -3.142 -1.058 2.194 1.00 93.75 192 ILE A O 1
ATOM 1417 N N . THR A 1 193 ? -2.957 -1.671 4.357 1.00 85.44 193 THR A N 1
ATOM 1418 C CA . THR A 1 193 ? -4.279 -1.208 4.795 1.00 85.44 193 THR A CA 1
ATOM 1419 C C . THR A 1 193 ? -4.164 -0.236 5.967 1.00 85.44 193 THR A C 1
ATOM 1421 O O . THR A 1 193 ? -3.061 0.099 6.411 1.00 85.44 193 THR A O 1
ATOM 1424 N N . ALA A 1 194 ? -5.295 0.205 6.524 1.00 75.88 194 ALA A N 1
ATOM 1425 C CA . ALA A 1 194 ? -5.313 0.995 7.758 1.00 75.88 194 ALA A CA 1
ATOM 1426 C C . ALA A 1 194 ? -4.692 0.256 8.969 1.00 75.88 194 ALA A C 1
ATOM 1428 O O . ALA A 1 194 ? -4.233 0.905 9.910 1.00 75.88 194 ALA A O 1
ATOM 1429 N N . ALA A 1 195 ? -4.616 -1.083 8.935 1.00 79.38 195 ALA A N 1
ATOM 1430 C CA . ALA A 1 195 ? -3.904 -1.887 9.935 1.00 79.38 195 ALA A CA 1
ATOM 1431 C C . ALA A 1 195 ? -2.367 -1.846 9.765 1.00 79.38 195 ALA A C 1
ATOM 1433 O O . ALA A 1 195 ? -1.630 -2.201 10.685 1.00 79.38 195 ALA A O 1
ATOM 1434 N N . GLY A 1 196 ? -1.872 -1.383 8.613 1.00 87.94 196 GLY A N 1
ATOM 1435 C CA . GLY A 1 196 ? -0.455 -1.295 8.272 1.00 87.94 196 GLY A CA 1
ATOM 1436 C C . GLY A 1 196 ? -0.072 -2.199 7.101 1.00 87.94 196 GLY A C 1
ATOM 1437 O O . GLY A 1 196 ? -0.869 -2.444 6.201 1.00 87.94 196 GLY A O 1
ATOM 1438 N N . VAL A 1 197 ? 1.177 -2.667 7.096 1.00 95.44 197 VAL A N 1
ATOM 1439 C CA . VAL A 1 197 ? 1.724 -3.556 6.058 1.00 95.44 197 VAL A CA 1
ATOM 1440 C C . VAL A 1 197 ? 1.579 -5.002 6.531 1.00 95.44 197 VAL A C 1
ATOM 1442 O O . VAL A 1 197 ? 2.141 -5.359 7.566 1.00 95.44 197 VAL A O 1
ATOM 1445 N N . GLY A 1 198 ? 0.805 -5.806 5.805 1.00 93.44 198 GLY A N 1
ATOM 1446 C CA . GLY A 1 198 ? 0.483 -7.186 6.168 1.00 93.44 198 GLY A CA 1
ATOM 1447 C C . GLY A 1 198 ? 1.494 -8.229 5.680 1.00 93.44 198 GLY A C 1
ATOM 1448 O O . GLY A 1 198 ? 2.622 -7.920 5.292 1.00 93.44 198 GLY A O 1
ATOM 1449 N N . ALA A 1 199 ? 1.076 -9.496 5.706 1.00 90.50 199 ALA A N 1
ATOM 1450 C CA . ALA A 1 199 ? 1.895 -10.632 5.287 1.00 90.50 199 ALA A CA 1
ATOM 1451 C C . ALA A 1 199 ? 1.924 -10.809 3.748 1.00 90.50 199 ALA A C 1
ATOM 1453 O O . ALA A 1 199 ? 0.923 -10.540 3.083 1.00 90.50 199 ALA A O 1
ATOM 1454 N N . PRO A 1 200 ? 3.041 -11.286 3.160 1.00 90.75 200 PRO A N 1
ATOM 1455 C CA . PRO A 1 200 ? 3.134 -11.561 1.728 1.00 90.75 200 PRO A CA 1
ATOM 1456 C C . PRO A 1 200 ? 2.427 -12.865 1.328 1.00 90.75 200 PRO A C 1
ATOM 1458 O O . PRO A 1 200 ? 2.754 -13.935 1.839 1.00 90.75 200 PRO A O 1
ATOM 1461 N N . ALA A 1 201 ? 1.561 -12.803 0.317 1.00 90.81 201 ALA A N 1
ATOM 1462 C CA . ALA A 1 201 ? 1.076 -13.966 -0.426 1.00 90.81 201 ALA A CA 1
ATOM 1463 C C . ALA A 1 201 ? 1.964 -14.222 -1.659 1.00 90.81 201 ALA A C 1
ATOM 1465 O O . ALA A 1 201 ? 2.296 -13.284 -2.385 1.00 90.81 201 ALA A O 1
ATOM 1466 N N . ALA A 1 202 ? 2.358 -15.474 -1.923 1.00 88.81 202 ALA A N 1
ATOM 1467 C CA . ALA A 1 202 ? 3.357 -15.803 -2.948 1.00 88.81 202 ALA A CA 1
ATOM 1468 C C . ALA A 1 202 ? 2.807 -16.656 -4.109 1.00 88.81 202 ALA A C 1
ATOM 1470 O O . ALA A 1 202 ? 2.582 -17.860 -3.968 1.00 88.81 202 ALA A O 1
ATOM 1471 N N . THR A 1 203 ? 2.707 -16.069 -5.302 1.00 89.50 203 THR A N 1
ATOM 1472 C CA . THR A 1 203 ? 2.370 -16.776 -6.558 1.00 89.50 203 THR A CA 1
ATOM 1473 C C . THR A 1 203 ? 3.645 -17.122 -7.332 1.00 89.50 203 THR A C 1
ATOM 1475 O O . THR A 1 203 ? 4.649 -16.441 -7.171 1.00 89.50 203 THR A O 1
ATOM 1478 N N . SER A 1 204 ? 3.680 -18.167 -8.169 1.00 87.38 204 SER A N 1
ATOM 1479 C CA . SER A 1 204 ? 4.867 -18.419 -9.011 1.00 87.38 204 SER A CA 1
ATOM 1480 C C . SER A 1 204 ? 4.928 -17.462 -10.205 1.00 87.38 204 SER A C 1
ATOM 1482 O O . SER A 1 204 ? 3.949 -17.328 -10.935 1.00 87.38 204 SER A O 1
ATOM 1484 N N . SER A 1 205 ? 6.089 -16.839 -10.436 1.00 82.88 205 SER A N 1
ATOM 1485 C CA . SER A 1 205 ? 6.302 -15.927 -11.571 1.00 82.88 205 SER A CA 1
ATOM 1486 C C . SER A 1 205 ? 6.382 -16.665 -12.912 1.00 82.88 205 SER A C 1
ATOM 1488 O O . SER A 1 205 ? 6.037 -16.114 -13.955 1.00 82.88 205 SER A O 1
ATOM 1490 N N . GLY A 1 206 ? 6.880 -17.906 -12.915 1.00 80.00 206 GLY A N 1
ATOM 1491 C CA . GLY A 1 206 ? 7.152 -18.690 -14.127 1.00 80.00 206 GLY A CA 1
ATOM 1492 C C . GLY A 1 206 ? 8.175 -18.071 -15.096 1.00 80.00 206 GLY A C 1
ATOM 1493 O O . GLY A 1 206 ? 8.418 -18.654 -16.155 1.00 80.00 206 GLY A O 1
ATOM 1494 N N . VAL A 1 207 ? 8.737 -16.901 -14.776 1.00 77.19 207 VAL A N 1
ATOM 1495 C CA . VAL A 1 207 ? 9.751 -16.188 -15.563 1.00 77.19 207 VAL A CA 1
ATOM 1496 C C . VAL A 1 207 ? 11.101 -16.851 -15.324 1.00 77.19 207 VAL A C 1
ATOM 1498 O O . VAL A 1 207 ? 11.528 -17.017 -14.184 1.00 77.19 207 VAL A O 1
ATOM 1501 N N . SER A 1 208 ? 11.789 -17.200 -16.404 1.00 71.62 208 SER A N 1
ATOM 1502 C CA . SER A 1 208 ? 13.171 -17.669 -16.361 1.00 71.62 208 SER A CA 1
ATOM 1503 C C . SER A 1 208 ? 14.102 -16.461 -16.217 1.00 71.62 208 SER A C 1
ATOM 1505 O O . SER A 1 208 ? 14.305 -15.727 -17.182 1.00 71.62 208 SER A O 1
ATOM 1507 N N . VAL A 1 209 ? 14.662 -16.238 -15.025 1.00 70.00 209 VAL A N 1
ATOM 1508 C CA . VAL A 1 209 ? 15.639 -15.161 -14.775 1.00 70.00 209 VAL A CA 1
ATOM 1509 C C . VAL A 1 209 ? 17.017 -15.763 -14.510 1.00 70.00 209 VAL A C 1
ATOM 1511 O O . VAL A 1 209 ? 17.155 -16.757 -13.794 1.00 70.00 209 VAL A O 1
ATOM 1514 N N . TRP A 1 210 ? 18.070 -15.161 -15.064 1.00 68.88 210 TRP A N 1
ATOM 1515 C CA . TRP A 1 210 ? 19.438 -15.614 -14.806 1.00 68.88 210 TRP A CA 1
ATOM 1516 C C . TRP A 1 210 ? 19.831 -15.449 -13.322 1.00 68.88 210 TRP A C 1
ATOM 1518 O O . TRP A 1 210 ? 19.374 -14.535 -12.636 1.00 68.88 210 TRP A O 1
ATOM 1528 N N . THR A 1 211 ? 20.708 -16.313 -12.798 1.00 67.06 211 THR A N 1
ATOM 1529 C CA . THR A 1 211 ? 21.032 -16.412 -11.354 1.00 67.06 211 THR A CA 1
ATOM 1530 C C . THR A 1 211 ? 21.627 -15.134 -10.744 1.00 67.06 211 THR A C 1
ATOM 1532 O O . THR A 1 211 ? 21.562 -14.941 -9.536 1.00 67.06 211 THR A O 1
ATOM 1535 N N . SER A 1 212 ? 22.189 -14.243 -11.563 1.00 66.50 212 SER A N 1
ATOM 1536 C CA . SER A 1 212 ? 22.625 -12.893 -11.157 1.00 66.50 212 SER A CA 1
ATOM 1537 C C . SER A 1 212 ? 22.059 -11.810 -12.083 1.00 66.50 212 SER A C 1
ATOM 1539 O O . SER A 1 212 ? 22.689 -10.787 -12.323 1.00 66.50 212 SER A O 1
ATOM 1541 N N . GLY A 1 213 ? 20.899 -12.099 -12.674 1.00 73.00 213 GLY A N 1
ATOM 1542 C CA . GLY A 1 213 ? 20.127 -11.186 -13.507 1.00 73.00 213 GLY A CA 1
ATOM 1543 C C . GLY A 1 213 ? 19.163 -10.300 -12.717 1.00 73.00 213 GLY A C 1
ATOM 1544 O O . GLY A 1 213 ? 19.080 -10.383 -11.491 1.00 73.00 213 GLY A O 1
ATOM 1545 N N . TRP A 1 214 ? 18.372 -9.523 -13.443 1.00 78.31 214 TRP A N 1
ATOM 1546 C CA . TRP A 1 214 ? 17.319 -8.664 -12.913 1.00 78.31 214 TRP A CA 1
ATOM 1547 C C . TRP A 1 214 ? 15.967 -9.050 -13.505 1.00 78.31 214 TRP A C 1
ATOM 1549 O O . TRP A 1 214 ? 15.876 -9.684 -14.563 1.00 78.31 214 TRP A O 1
ATOM 1559 N N . SER A 1 215 ? 14.901 -8.663 -12.815 1.00 81.75 215 SER A N 1
ATOM 1560 C CA . SER A 1 215 ? 13.546 -8.809 -13.327 1.00 81.75 215 SER A CA 1
ATOM 1561 C C . SER A 1 215 ? 12.639 -7.729 -12.761 1.00 81.75 215 SER A C 1
ATOM 1563 O O . SER A 1 215 ? 12.526 -7.552 -11.547 1.00 81.75 215 SER A O 1
ATOM 1565 N N . VAL A 1 216 ? 11.981 -7.029 -13.669 1.00 83.19 216 VAL A N 1
ATOM 1566 C CA . VAL A 1 216 ? 11.253 -5.779 -13.440 1.00 83.19 216 VAL A CA 1
ATOM 1567 C C . VAL A 1 216 ? 9.750 -6.003 -13.596 1.00 83.19 216 VAL A C 1
ATOM 1569 O O . VAL A 1 216 ? 9.317 -7.021 -14.148 1.00 83.19 216 VAL A O 1
ATOM 1572 N N . PHE A 1 217 ? 8.958 -5.054 -13.103 1.00 85.31 217 PHE A N 1
ATOM 1573 C CA . PHE A 1 217 ? 7.503 -5.092 -13.206 1.00 85.31 217 PHE A CA 1
ATOM 1574 C C . PHE A 1 217 ? 6.951 -3.890 -13.956 1.00 85.31 217 PHE A C 1
ATOM 1576 O O . PHE A 1 217 ? 7.496 -2.793 -13.897 1.00 85.31 217 PHE A O 1
ATOM 1583 N N . SER A 1 218 ? 5.772 -4.078 -14.527 1.00 90.25 218 SER A N 1
ATOM 1584 C CA . SER A 1 218 ? 4.891 -2.986 -14.917 1.00 90.25 218 SER A CA 1
ATOM 1585 C C . SER A 1 218 ? 3.468 -3.364 -14.542 1.00 90.25 218 SER A C 1
ATOM 1587 O O . SER A 1 218 ? 3.047 -4.489 -14.809 1.00 90.25 218 SER A O 1
ATOM 1589 N N . ALA A 1 219 ? 2.720 -2.441 -13.946 1.00 90.69 219 ALA A N 1
ATOM 1590 C CA . ALA A 1 219 ? 1.290 -2.600 -13.707 1.00 90.69 219 ALA A CA 1
ATOM 1591 C C . ALA A 1 219 ? 0.499 -1.732 -14.694 1.00 90.69 219 ALA A C 1
ATOM 1593 O O . ALA A 1 219 ? 0.917 -0.622 -15.028 1.00 90.69 219 ALA A O 1
ATOM 1594 N N . SER A 1 220 ? -0.644 -2.237 -15.152 1.00 90.38 220 SER A N 1
ATOM 1595 C CA . SER A 1 220 ? -1.650 -1.454 -15.876 1.00 90.38 220 SER A CA 1
ATOM 1596 C C . SER A 1 220 ? -2.180 -0.313 -15.006 1.00 90.38 220 SER A C 1
ATOM 1598 O O . SER A 1 220 ? -2.366 -0.506 -13.802 1.00 90.38 220 SER A O 1
ATOM 1600 N N . HIS A 1 221 ? -2.538 0.822 -15.606 1.00 83.50 221 HIS A N 1
ATOM 1601 C CA . HIS A 1 221 ? -3.156 1.955 -14.898 1.00 83.50 221 HIS A CA 1
ATOM 1602 C C . HIS A 1 221 ? -4.524 1.617 -14.281 1.00 83.50 221 HIS A C 1
ATOM 1604 O O . HIS A 1 221 ? -4.943 2.214 -13.294 1.00 83.50 221 HIS A O 1
ATOM 1610 N N . GLN A 1 222 ? -5.188 0.608 -14.838 1.00 83.00 222 GLN A N 1
ATOM 1611 C CA . GLN A 1 222 ? -6.443 0.021 -14.380 1.00 83.00 222 GLN A CA 1
ATOM 1612 C C . GLN A 1 222 ? -6.271 -0.773 -13.073 1.00 83.00 222 GLN A C 1
ATOM 1614 O O . GLN A 1 222 ? -7.225 -0.923 -12.308 1.00 83.00 222 GLN A O 1
ATOM 1619 N N . GLY A 1 223 ? -5.052 -1.256 -12.808 1.00 88.69 223 GLY A N 1
ATOM 1620 C CA . GLY A 1 223 ? -4.741 -2.154 -11.701 1.00 88.69 223 GLY A CA 1
ATOM 1621 C C . GLY A 1 223 ? -5.313 -3.563 -11.868 1.00 88.69 223 GLY A C 1
ATOM 1622 O O . GLY A 1 223 ? -5.603 -4.191 -10.860 1.00 88.69 223 GLY A O 1
ATOM 1623 N N . ASP A 1 224 ? -5.499 -4.048 -13.102 1.00 91.38 224 ASP A N 1
ATOM 1624 C CA . ASP A 1 224 ? -6.058 -5.375 -13.417 1.00 91.38 224 ASP A CA 1
ATOM 1625 C C . ASP A 1 224 ? -5.058 -6.329 -14.107 1.00 91.38 224 ASP A C 1
ATOM 1627 O O . ASP A 1 224 ? -5.351 -7.505 -14.336 1.00 91.38 224 ASP A O 1
ATOM 1631 N N . ARG A 1 225 ? -3.849 -5.847 -14.423 1.00 92.94 225 ARG A N 1
ATOM 1632 C CA . ARG A 1 225 ? -2.803 -6.614 -15.106 1.00 92.94 225 ARG A CA 1
ATOM 1633 C C . ARG A 1 225 ? -1.399 -6.221 -14.657 1.00 92.94 225 ARG A C 1
ATOM 1635 O O . ARG A 1 225 ? -1.080 -5.043 -14.493 1.00 92.94 225 ARG A O 1
ATOM 1642 N N . ILE A 1 226 ? -0.527 -7.222 -14.546 1.00 93.44 226 ILE A N 1
ATOM 1643 C CA . ILE A 1 226 ? 0.915 -7.050 -14.317 1.00 93.44 226 ILE A CA 1
ATOM 1644 C C . ILE A 1 226 ? 1.688 -7.715 -15.455 1.00 93.44 226 ILE A C 1
ATOM 1646 O O . ILE A 1 226 ? 1.343 -8.817 -15.883 1.00 93.44 226 ILE A O 1
ATOM 1650 N N . ILE A 1 227 ? 2.758 -7.074 -15.923 1.00 92.81 227 ILE A N 1
ATOM 1651 C CA . ILE A 1 227 ? 3.797 -7.702 -16.743 1.00 92.81 227 ILE A CA 1
ATOM 1652 C C . ILE A 1 227 ? 5.078 -7.830 -15.920 1.00 92.81 227 ILE A C 1
ATOM 1654 O O . ILE A 1 227 ? 5.486 -6.904 -15.220 1.00 92.81 227 ILE A O 1
ATOM 1658 N N . VAL A 1 228 ? 5.707 -8.998 -16.020 1.00 89.94 228 VAL A N 1
ATOM 1659 C CA . VAL A 1 228 ? 7.005 -9.323 -15.433 1.00 89.94 228 VAL A CA 1
ATOM 1660 C C . VAL A 1 228 ? 7.976 -9.609 -16.567 1.00 89.94 228 VAL A C 1
ATOM 1662 O O . VAL A 1 228 ? 7.732 -10.516 -17.367 1.00 89.94 228 VAL A O 1
ATOM 1665 N N . SER A 1 229 ? 9.078 -8.866 -16.618 1.00 87.69 229 SER A N 1
ATOM 1666 C CA . SER A 1 229 ? 10.112 -9.028 -17.644 1.00 87.69 229 SER A CA 1
ATOM 1667 C C . SER A 1 229 ? 11.448 -9.346 -16.983 1.00 87.69 229 SER A C 1
ATOM 1669 O O . SER A 1 229 ? 11.889 -8.616 -16.097 1.00 87.69 229 SER A O 1
ATOM 1671 N N . GLY A 1 230 ? 12.085 -10.446 -17.381 1.00 81.94 230 GLY A N 1
ATOM 1672 C CA . GLY A 1 230 ? 13.399 -10.865 -16.885 1.00 81.94 230 GLY A CA 1
ATOM 1673 C C . GLY A 1 230 ? 14.481 -10.770 -17.955 1.00 81.94 230 GLY A C 1
ATOM 1674 O O . GLY A 1 230 ? 14.200 -10.915 -19.146 1.00 81.94 230 GLY A O 1
ATOM 1675 N N . ASN A 1 231 ? 15.732 -10.574 -17.538 1.00 78.50 231 ASN A N 1
ATOM 1676 C CA . ASN A 1 231 ? 16.874 -10.679 -18.443 1.00 78.50 231 ASN A CA 1
ATOM 1677 C C . ASN A 1 231 ? 17.432 -12.115 -18.539 1.00 78.50 231 ASN A C 1
ATOM 1679 O O . ASN A 1 231 ? 17.295 -12.944 -17.633 1.00 78.50 231 ASN A O 1
ATOM 1683 N N . SER A 1 232 ? 18.134 -12.385 -19.638 1.00 66.81 232 SER A N 1
ATOM 1684 C CA . SER A 1 232 ? 19.018 -13.537 -19.804 1.00 66.81 232 SER A CA 1
ATOM 1685 C C . SER A 1 232 ? 20.458 -13.063 -20.029 1.00 66.81 232 SER A C 1
ATOM 1687 O O . SER A 1 232 ? 20.725 -11.966 -20.527 1.00 66.81 232 SER A O 1
ATOM 1689 N N . SER A 1 233 ? 21.439 -13.879 -19.642 1.00 51.94 233 SER A N 1
ATOM 1690 C CA . SER A 1 233 ? 22.841 -13.505 -19.830 1.00 51.94 233 SER A CA 1
ATOM 1691 C C . SER A 1 233 ? 23.285 -13.755 -21.272 1.00 51.94 233 SER A C 1
ATOM 1693 O O . SER A 1 233 ? 23.630 -14.877 -21.640 1.00 51.94 233 SER A O 1
ATOM 1695 N N . ALA A 1 234 ? 23.410 -12.683 -22.062 1.00 48.91 234 ALA A N 1
ATOM 1696 C CA . ALA A 1 234 ? 23.984 -12.731 -23.414 1.00 48.91 234 ALA A CA 1
ATOM 1697 C C . ALA A 1 234 ? 25.349 -13.466 -23.479 1.00 48.91 234 ALA A C 1
ATOM 1699 O O . ALA A 1 234 ? 25.698 -14.063 -24.494 1.00 48.91 234 ALA A O 1
ATOM 1700 N N . ALA A 1 235 ? 26.100 -13.486 -22.370 1.00 43.03 235 ALA A N 1
ATOM 1701 C CA . ALA A 1 235 ? 27.380 -14.181 -22.228 1.00 43.03 235 ALA A CA 1
ATOM 1702 C C . ALA A 1 235 ? 27.309 -15.726 -22.235 1.00 43.03 235 ALA A C 1
ATOM 1704 O O . ALA A 1 235 ? 28.339 -16.367 -22.438 1.00 43.03 235 ALA A O 1
ATOM 1705 N N . THR A 1 236 ? 26.142 -16.342 -22.006 1.00 48.72 236 THR A N 1
ATOM 1706 C CA . THR A 1 236 ? 25.988 -17.816 -22.002 1.00 48.72 236 THR A CA 1
ATOM 1707 C C . THR A 1 236 ? 25.543 -18.394 -23.346 1.00 48.72 236 THR A C 1
ATOM 1709 O O . THR A 1 236 ? 25.533 -19.612 -23.514 1.00 48.72 236 THR A O 1
ATOM 1712 N N . GLY A 1 237 ? 25.202 -17.536 -24.313 1.00 51.88 237 GLY A N 1
ATOM 1713 C CA . GLY A 1 237 ? 24.581 -17.939 -25.577 1.00 51.88 237 GLY A CA 1
ATOM 1714 C C . GLY A 1 237 ? 23.075 -18.211 -25.477 1.00 51.88 237 GLY A C 1
ATOM 1715 O O . GLY A 1 237 ? 22.474 -18.568 -26.488 1.00 51.88 237 GLY A O 1
ATOM 1716 N N . ASP A 1 238 ? 22.465 -18.023 -24.301 1.00 54.62 238 ASP A N 1
ATOM 1717 C CA . ASP A 1 238 ? 21.018 -18.123 -24.104 1.00 54.62 238 ASP A CA 1
ATOM 1718 C C . ASP A 1 238 ? 20.369 -16.729 -24.171 1.00 54.62 238 ASP A C 1
ATOM 1720 O O . ASP A 1 238 ? 20.505 -15.896 -23.272 1.00 54.62 238 ASP A O 1
ATOM 1724 N N . VAL A 1 239 ? 19.704 -16.449 -25.291 1.00 54.88 239 VAL A N 1
ATOM 1725 C CA . VAL A 1 239 ? 19.216 -15.110 -25.684 1.00 54.88 239 VAL A CA 1
ATOM 1726 C C . VAL A 1 239 ? 17.763 -14.829 -25.269 1.00 54.88 239 VAL A C 1
ATOM 1728 O O . VAL A 1 239 ? 17.142 -13.897 -25.777 1.00 54.88 239 VAL A O 1
ATOM 1731 N N . SER A 1 240 ? 17.200 -15.651 -24.380 1.00 65.62 240 SER A N 1
ATOM 1732 C CA . SER A 1 240 ? 15.755 -15.712 -24.133 1.00 65.62 240 SER A CA 1
ATOM 1733 C C . SER A 1 240 ? 15.336 -15.152 -22.769 1.00 65.62 240 SER A C 1
ATOM 1735 O O . SER A 1 240 ? 15.006 -15.918 -21.869 1.00 65.62 240 SER A O 1
ATOM 1737 N N . GLY A 1 241 ? 15.275 -13.825 -22.618 1.00 76.94 241 GLY A N 1
ATOM 1738 C CA . GLY A 1 241 ? 14.557 -13.216 -21.492 1.00 76.94 241 GLY A CA 1
ATOM 1739 C C . GLY A 1 241 ? 13.053 -13.514 -21.575 1.00 76.94 241 GLY A C 1
ATOM 1740 O O . GLY A 1 241 ? 12.455 -13.415 -22.648 1.00 76.94 241 GLY A O 1
ATOM 1741 N N . ASP A 1 242 ? 12.415 -13.910 -20.476 1.00 84.81 242 ASP A N 1
ATOM 1742 C CA . ASP A 1 242 ? 10.966 -14.152 -20.444 1.00 84.81 242 ASP A CA 1
ATOM 1743 C C . ASP A 1 242 ? 10.198 -12.855 -20.142 1.00 84.81 242 ASP A C 1
ATOM 1745 O O . ASP A 1 242 ? 10.524 -12.144 -19.192 1.00 84.81 242 ASP A O 1
ATOM 1749 N N . MET A 1 243 ? 9.134 -12.589 -20.908 1.00 89.38 243 MET A N 1
ATOM 1750 C CA . MET A 1 243 ? 8.133 -11.559 -20.606 1.00 89.38 243 MET A CA 1
ATOM 1751 C C . MET A 1 243 ? 6.774 -12.235 -20.415 1.00 89.38 243 MET A C 1
ATOM 1753 O O . MET A 1 243 ? 6.239 -12.849 -21.345 1.00 89.38 243 MET A O 1
ATOM 1757 N N . ARG A 1 244 ? 6.211 -12.134 -19.210 1.00 90.81 244 ARG A N 1
ATOM 1758 C CA . ARG A 1 244 ? 4.931 -12.754 -18.842 1.00 90.81 244 ARG A CA 1
ATOM 1759 C C . ARG A 1 244 ? 3.921 -11.728 -18.360 1.00 90.81 244 ARG A C 1
ATOM 1761 O O . ARG A 1 244 ? 4.268 -10.874 -17.556 1.00 90.81 244 ARG A O 1
ATOM 1768 N N . SER A 1 245 ? 2.676 -11.863 -18.802 1.00 93.75 245 SER A N 1
ATOM 1769 C CA . SER A 1 245 ? 1.525 -11.163 -18.226 1.00 93.75 245 SER A CA 1
ATOM 1770 C C . SER A 1 245 ? 0.811 -12.038 -17.203 1.00 93.75 245 SER A C 1
ATOM 1772 O O . SER A 1 245 ? 0.785 -13.261 -17.335 1.00 93.75 245 SER A O 1
ATOM 1774 N N . PHE A 1 246 ? 0.204 -11.393 -16.216 1.00 95.31 246 PHE A N 1
ATOM 1775 C CA . PHE A 1 246 ? -0.742 -11.970 -15.272 1.00 95.31 246 PHE A CA 1
ATOM 1776 C C . PHE A 1 246 ? -1.962 -11.061 -15.190 1.00 95.31 246 PHE A C 1
ATOM 1778 O O . PHE A 1 246 ? -1.809 -9.838 -15.140 1.00 95.31 246 PHE A O 1
ATOM 1785 N N . ASP A 1 247 ? -3.147 -11.658 -15.118 1.00 96.00 247 ASP A N 1
ATOM 1786 C CA . ASP A 1 247 ? -4.334 -10.937 -14.666 1.00 96.00 247 ASP A CA 1
ATOM 1787 C C . ASP A 1 247 ? -4.230 -10.798 -13.139 1.00 96.00 247 ASP A C 1
ATOM 1789 O O . ASP A 1 247 ? -3.912 -11.770 -12.441 1.00 96.00 247 ASP A O 1
ATOM 1793 N N . PHE A 1 248 ? -4.462 -9.591 -12.633 1.00 95.75 248 PHE A N 1
ATOM 1794 C CA . PHE A 1 248 ? -4.391 -9.238 -11.219 1.00 95.75 248 PHE A CA 1
ATOM 1795 C C . PHE A 1 248 ? -5.774 -8.810 -10.740 1.00 95.75 248 PHE A C 1
ATOM 1797 O O . PHE A 1 248 ? -6.422 -7.981 -11.372 1.00 95.75 248 PHE A O 1
ATOM 1804 N N . ASP A 1 249 ? -6.232 -9.365 -9.624 1.00 95.75 249 ASP A N 1
ATOM 1805 C CA . ASP A 1 249 ? -7.484 -8.948 -9.002 1.00 95.75 249 ASP A CA 1
ATOM 1806 C C . ASP A 1 249 ? -7.211 -7.879 -7.928 1.00 95.75 249 ASP A C 1
ATOM 1808 O O . ASP A 1 249 ? -6.733 -8.218 -6.840 1.00 95.75 249 ASP A O 1
ATOM 1812 N N . PRO A 1 250 ? -7.536 -6.593 -8.165 1.00 89.88 250 PRO A N 1
ATOM 1813 C CA . PRO A 1 250 ? -7.287 -5.536 -7.191 1.00 89.88 250 PRO A CA 1
ATOM 1814 C C . PRO A 1 250 ? -8.155 -5.640 -5.929 1.00 89.88 250 PRO A C 1
ATOM 1816 O O . PRO A 1 250 ? -7.878 -4.910 -4.977 1.00 89.88 250 PRO A O 1
ATOM 1819 N N . ALA A 1 251 ? -9.179 -6.502 -5.889 1.00 88.50 251 ALA A N 1
ATOM 1820 C CA . ALA A 1 251 ? -10.009 -6.738 -4.704 1.00 88.50 251 ALA A CA 1
ATOM 1821 C C . ALA A 1 251 ? -9.423 -7.789 -3.743 1.00 88.50 251 ALA A C 1
ATOM 1823 O O . ALA A 1 251 ? -9.787 -7.823 -2.572 1.00 88.50 251 ALA A O 1
ATOM 1824 N N . THR A 1 252 ? -8.542 -8.668 -4.234 1.00 93.38 252 THR A N 1
ATOM 1825 C CA . THR A 1 252 ? -8.014 -9.816 -3.467 1.00 93.38 252 THR A CA 1
ATOM 1826 C C . THR A 1 252 ? -6.494 -9.951 -3.505 1.00 93.38 252 THR A C 1
ATOM 1828 O O . THR A 1 252 ? -5.927 -10.739 -2.751 1.00 93.38 252 THR A O 1
ATOM 1831 N N . GLY A 1 253 ? -5.822 -9.215 -4.393 1.00 94.62 253 GLY A N 1
ATOM 1832 C CA . GLY A 1 253 ? -4.389 -9.337 -4.649 1.00 94.62 253 GLY A CA 1
ATOM 1833 C C . GLY A 1 253 ? -4.011 -10.601 -5.432 1.00 94.62 253 GLY A C 1
ATOM 1834 O O . GLY A 1 253 ? -2.825 -10.884 -5.613 1.00 94.62 253 GLY A O 1
ATOM 1835 N N . ALA A 1 254 ? -4.991 -11.391 -5.883 1.00 95.75 254 ALA A N 1
ATOM 1836 C CA . ALA A 1 254 ? -4.745 -12.660 -6.553 1.00 95.75 254 ALA A CA 1
ATOM 1837 C C . ALA A 1 254 ? -4.156 -12.469 -7.961 1.00 95.75 254 ALA A C 1
ATOM 1839 O O . ALA A 1 254 ? -4.586 -11.610 -8.729 1.00 95.75 254 ALA A O 1
ATOM 1840 N N . LEU A 1 255 ? -3.199 -13.329 -8.316 1.00 95.19 255 LEU A N 1
ATOM 1841 C CA . LEU A 1 255 ? -2.579 -13.393 -9.640 1.00 95.19 255 LEU A CA 1
ATOM 1842 C C . LEU A 1 255 ? -3.037 -14.654 -10.374 1.00 95.19 255 LEU A C 1
ATOM 1844 O O . LEU A 1 255 ? -2.984 -15.757 -9.827 1.00 95.19 255 LEU A O 1
ATOM 1848 N N . SER A 1 256 ? -3.453 -14.507 -11.630 1.00 95.00 256 SER A N 1
ATOM 1849 C CA . SER A 1 256 ? -3.961 -15.614 -12.446 1.00 95.00 256 SER A CA 1
ATOM 1850 C C . SER A 1 256 ? -3.542 -15.509 -13.920 1.00 95.00 256 SER A C 1
ATOM 1852 O O . SER A 1 256 ? -2.872 -14.562 -14.330 1.00 95.00 256 SER A O 1
ATOM 1854 N N . ASN A 1 257 ? -3.877 -16.536 -14.711 1.00 93.25 257 ASN A N 1
ATOM 1855 C CA . ASN A 1 257 ? -3.708 -16.581 -16.174 1.00 93.25 257 ASN A CA 1
ATOM 1856 C C . ASN A 1 257 ? -2.294 -16.255 -16.711 1.00 93.25 257 ASN A C 1
ATOM 1858 O O . ASN A 1 257 ? -2.146 -15.772 -17.832 1.00 93.25 257 ASN A O 1
ATOM 1862 N N . GLY A 1 258 ? -1.250 -16.581 -15.937 1.00 92.44 258 GLY A N 1
ATOM 1863 C CA . GLY A 1 258 ? 0.158 -16.294 -16.244 1.00 92.44 258 GLY A CA 1
ATOM 1864 C C . GLY A 1 258 ? 0.617 -16.742 -17.640 1.00 92.44 258 GLY A C 1
ATOM 1865 O O . GLY A 1 258 ? 0.970 -17.909 -17.842 1.00 92.44 258 GLY A O 1
ATOM 1866 N N . THR A 1 259 ? 0.677 -15.807 -18.590 1.00 91.88 259 THR A N 1
ATOM 1867 C CA . THR A 1 259 ? 0.866 -16.064 -20.026 1.00 91.88 259 THR A CA 1
ATOM 1868 C C . THR A 1 259 ? 2.182 -15.482 -20.531 1.00 91.88 259 THR A C 1
ATOM 1870 O O . THR A 1 259 ? 2.523 -14.336 -20.258 1.00 91.88 259 THR A O 1
ATOM 1873 N N . LEU A 1 260 ? 2.933 -16.272 -21.301 1.00 90.50 260 LEU A N 1
ATOM 1874 C CA . LEU A 1 260 ? 4.190 -15.858 -21.925 1.00 90.50 260 LEU A CA 1
ATOM 1875 C C . LEU A 1 260 ? 3.911 -15.048 -23.202 1.00 90.50 260 LEU A C 1
ATOM 1877 O O . LEU A 1 260 ? 3.528 -15.620 -24.221 1.00 90.50 260 LEU A O 1
ATOM 1881 N N . LEU A 1 261 ? 4.126 -13.733 -23.146 1.00 90.56 261 LEU A N 1
ATOM 1882 C CA . LEU A 1 261 ? 3.805 -12.797 -24.230 1.00 90.56 261 LEU A CA 1
ATOM 1883 C C . LEU A 1 261 ? 4.777 -12.913 -25.409 1.00 90.56 261 LEU A C 1
ATOM 1885 O O . LEU A 1 261 ? 4.389 -12.886 -26.572 1.00 90.56 261 LEU A O 1
ATOM 1889 N N . ASN A 1 262 ? 6.064 -13.075 -25.114 1.00 86.12 262 ASN A N 1
ATOM 1890 C CA . ASN A 1 262 ? 7.140 -12.896 -26.084 1.00 86.12 262 ASN A CA 1
ATOM 1891 C C . ASN A 1 262 ? 7.579 -14.207 -26.774 1.00 86.12 262 ASN A C 1
ATOM 1893 O O . ASN A 1 262 ? 8.723 -14.348 -27.208 1.00 86.12 262 ASN A O 1
ATOM 1897 N N . ALA A 1 263 ? 6.678 -15.196 -26.869 1.00 79.81 263 ALA A N 1
ATOM 1898 C CA . ALA A 1 263 ? 6.938 -16.584 -27.292 1.00 79.81 263 ALA A CA 1
ATOM 1899 C C . ALA A 1 263 ? 7.774 -16.747 -28.581 1.00 79.81 263 ALA A C 1
ATOM 1901 O O . ALA A 1 263 ? 8.575 -17.676 -28.663 1.00 79.81 263 ALA A O 1
ATOM 1902 N N . SER A 1 264 ? 7.608 -15.846 -29.554 1.00 74.62 264 SER A N 1
ATOM 1903 C CA . SER A 1 264 ? 8.305 -15.872 -30.855 1.00 74.62 264 SER A CA 1
ATOM 1904 C C . SER A 1 264 ? 9.305 -14.721 -31.047 1.00 74.62 264 SER A C 1
ATOM 1906 O O . SER A 1 264 ? 9.852 -14.562 -32.135 1.00 74.62 264 SER A O 1
ATOM 1908 N N . PHE A 1 265 ? 9.523 -13.905 -30.014 1.00 75.50 265 PHE A N 1
ATOM 1909 C CA . PHE A 1 265 ? 10.230 -12.628 -30.083 1.00 75.50 265 PHE A CA 1
ATOM 1910 C C . PHE A 1 265 ? 11.045 -12.433 -28.795 1.00 75.50 265 PHE A C 1
ATOM 1912 O O . PHE A 1 265 ? 10.530 -11.969 -27.785 1.00 75.50 265 PHE A O 1
ATOM 1919 N N . ARG A 1 266 ? 12.305 -12.879 -28.786 1.00 77.94 266 ARG A N 1
ATOM 1920 C CA . ARG A 1 266 ? 13.135 -12.956 -27.574 1.00 77.94 266 ARG A CA 1
ATOM 1921 C C . ARG A 1 266 ? 14.311 -11.990 -27.620 1.00 77.94 266 ARG A C 1
ATOM 1923 O O . ARG A 1 266 ? 15.104 -12.039 -28.554 1.00 77.94 266 ARG A O 1
ATOM 1930 N N . HIS A 1 267 ? 14.423 -11.179 -26.572 1.00 80.31 267 HIS A N 1
ATOM 1931 C CA . HIS A 1 267 ? 15.531 -10.260 -26.333 1.00 80.31 267 HIS A CA 1
ATOM 1932 C C . HIS A 1 267 ? 16.245 -10.616 -25.016 1.00 80.31 267 HIS A C 1
ATOM 1934 O O . HIS A 1 267 ? 15.609 -11.150 -24.101 1.00 80.31 267 HIS A O 1
ATOM 1940 N N . PRO A 1 268 ? 17.558 -10.351 -24.889 1.00 76.88 268 PRO A N 1
ATOM 1941 C CA . PRO A 1 268 ? 18.321 -10.762 -23.714 1.00 76.88 268 PRO A CA 1
ATOM 1942 C C . PRO A 1 268 ? 18.209 -9.782 -22.534 1.00 76.88 268 PRO A C 1
ATOM 1944 O O . PRO A 1 268 ? 18.395 -10.202 -21.398 1.00 76.88 268 PRO A O 1
ATOM 1947 N N . GLN A 1 269 ? 17.915 -8.494 -22.750 1.00 83.44 269 GLN A N 1
ATOM 1948 C CA . GLN A 1 269 ? 17.962 -7.472 -21.689 1.00 83.44 269 GLN A CA 1
ATOM 1949 C C . GLN A 1 269 ? 16.727 -6.564 -21.650 1.00 83.44 269 GLN A C 1
ATOM 1951 O O . GLN A 1 269 ? 16.849 -5.352 -21.809 1.00 83.44 269 GLN A O 1
ATOM 1956 N N . TYR A 1 270 ? 15.547 -7.141 -21.407 1.00 87.56 270 TYR A N 1
ATOM 1957 C CA . TYR A 1 270 ? 14.356 -6.360 -21.050 1.00 87.56 270 TYR A CA 1
ATOM 1958 C C . TYR A 1 270 ? 14.601 -5.526 -19.786 1.00 87.56 270 TYR A C 1
ATOM 1960 O O . TYR A 1 270 ? 15.246 -6.000 -18.845 1.00 87.56 270 TYR A O 1
ATOM 1968 N N . TYR A 1 271 ? 14.081 -4.300 -19.768 1.00 87.25 271 TYR A N 1
ATOM 1969 C CA . TYR A 1 271 ? 14.279 -3.361 -18.667 1.00 87.25 271 TYR A CA 1
ATOM 1970 C C . TYR A 1 271 ? 13.022 -2.507 -18.432 1.00 87.25 271 TYR A C 1
ATOM 1972 O O . TYR A 1 271 ? 11.991 -3.061 -18.061 1.00 87.25 271 TYR A O 1
ATOM 1980 N N . GLY A 1 272 ? 13.078 -1.195 -18.655 1.00 85.56 272 GLY A N 1
ATOM 1981 C CA . GLY A 1 272 ? 11.971 -0.261 -18.452 1.00 85.56 272 GLY A CA 1
ATOM 1982 C C . GLY A 1 272 ? 10.676 -0.693 -19.128 1.00 85.56 272 GLY A C 1
ATOM 1983 O O . GLY A 1 272 ? 10.713 -1.208 -20.247 1.00 85.56 272 GLY A O 1
ATOM 1984 N N . GLY A 1 273 ? 9.535 -0.463 -18.475 1.00 89.31 273 GLY A N 1
ATOM 1985 C CA . GLY A 1 273 ? 8.239 -0.910 -18.980 1.00 89.31 273 GLY A CA 1
ATOM 1986 C C . GLY A 1 273 ? 7.055 -0.105 -18.445 1.00 89.31 273 GLY A C 1
ATOM 1987 O O . GLY A 1 273 ? 6.953 0.134 -17.241 1.00 89.31 273 GLY A O 1
ATOM 1988 N N . VAL A 1 274 ? 6.127 0.276 -19.326 1.00 93.62 274 VAL A N 1
ATOM 1989 C CA . VAL A 1 274 ? 4.916 1.034 -18.972 1.00 93.62 274 VAL A CA 1
ATOM 1990 C C . VAL A 1 274 ? 3.754 0.708 -19.914 1.00 93.62 274 VAL A C 1
ATOM 1992 O O . VAL A 1 274 ? 3.953 0.399 -21.088 1.00 93.62 274 VAL A O 1
ATOM 1995 N N . PHE A 1 275 ? 2.525 0.768 -19.410 1.00 94.19 275 PHE A N 1
ATOM 1996 C CA . PHE A 1 275 ? 1.319 0.612 -20.224 1.00 94.19 275 PHE A CA 1
ATOM 1997 C C . PHE A 1 275 ? 0.911 1.944 -20.874 1.00 94.19 275 PHE A C 1
ATOM 1999 O O . PHE A 1 275 ? 1.286 3.019 -20.408 1.00 94.19 275 PHE A O 1
ATOM 2006 N N . SER A 1 276 ? 0.125 1.887 -21.949 1.00 93.62 276 SER A N 1
ATOM 2007 C CA . SER A 1 276 ? -0.626 3.059 -22.412 1.00 93.62 276 SER A CA 1
ATOM 2008 C C . SER A 1 276 ? -1.825 3.348 -21.494 1.00 93.62 276 SER A C 1
ATOM 2010 O O . SER A 1 276 ? -2.237 2.452 -20.750 1.00 93.62 276 SER A O 1
ATOM 2012 N N . PRO A 1 277 ? -2.432 4.552 -21.545 1.00 89.00 277 PRO A N 1
ATOM 2013 C CA . PRO A 1 277 ? -3.596 4.897 -20.726 1.00 89.00 277 PRO A CA 1
ATOM 2014 C C . PRO A 1 277 ? -4.740 3.879 -20.796 1.00 89.00 277 PRO A C 1
ATOM 2016 O O . PRO A 1 277 ? -5.330 3.569 -19.765 1.00 89.00 277 PRO A O 1
ATOM 2019 N N . SER A 1 278 ? -5.028 3.303 -21.971 1.00 87.25 278 SER A N 1
ATOM 2020 C CA . SER A 1 278 ? -6.067 2.268 -22.126 1.00 87.25 278 SER A CA 1
ATOM 2021 C C . SER A 1 278 ? -5.692 0.876 -21.599 1.00 87.25 278 SER A C 1
ATOM 2023 O O . SER A 1 278 ? -6.563 0.013 -21.513 1.00 87.25 278 SER A O 1
ATOM 2025 N N . GLY A 1 279 ? -4.416 0.619 -21.297 1.00 90.06 279 GLY A N 1
ATOM 2026 C CA . GLY A 1 279 ? -3.910 -0.711 -20.939 1.00 90.06 279 GLY A CA 1
ATOM 2027 C C . GLY A 1 279 ? -3.779 -1.694 -22.116 1.00 90.06 279 GLY A C 1
ATOM 2028 O O . GLY A 1 279 ? -3.358 -2.833 -21.906 1.00 90.06 279 GLY A O 1
ATOM 2029 N N . LEU A 1 280 ? -4.104 -1.281 -23.351 1.00 92.44 280 LEU A N 1
ATOM 2030 C CA . LEU A 1 280 ? -4.065 -2.134 -24.553 1.00 92.44 280 LEU A CA 1
ATOM 2031 C C . LEU A 1 280 ? -2.684 -2.189 -25.230 1.00 92.44 280 LEU A C 1
ATOM 2033 O O . LEU A 1 280 ? -2.416 -3.099 -26.017 1.00 92.44 280 LEU A O 1
ATOM 2037 N N . ARG A 1 281 ? -1.790 -1.242 -24.926 1.00 95.62 281 ARG A N 1
ATOM 2038 C CA . ARG A 1 281 ? -0.393 -1.248 -25.384 1.00 95.62 281 ARG A CA 1
ATOM 2039 C C . ARG A 1 281 ? 0.553 -1.357 -24.201 1.00 95.62 281 ARG A C 1
ATOM 2041 O O . ARG A 1 281 ? 0.308 -0.782 -23.141 1.00 95.62 281 ARG A O 1
ATOM 2048 N N . PHE A 1 282 ? 1.667 -2.040 -24.423 1.00 96.56 282 PHE A N 1
ATOM 2049 C CA . PHE A 1 282 ? 2.788 -2.086 -23.496 1.00 96.56 282 PHE A CA 1
ATOM 2050 C C . PHE A 1 282 ? 4.052 -1.580 -24.190 1.00 96.56 282 PHE A C 1
ATOM 2052 O O . PHE A 1 282 ? 4.397 -2.045 -25.271 1.00 96.56 282 PHE A O 1
ATOM 2059 N N . TYR A 1 283 ? 4.740 -0.625 -23.580 1.00 96.56 283 TYR A N 1
ATOM 2060 C CA . TYR A 1 283 ? 5.978 -0.041 -24.081 1.00 96.56 283 TYR A CA 1
ATOM 2061 C C . TYR A 1 283 ? 7.137 -0.497 -23.216 1.00 96.56 283 TYR A C 1
ATOM 2063 O O . TYR A 1 283 ? 7.020 -0.463 -21.993 1.00 96.56 283 TYR A O 1
ATOM 2071 N N . PHE A 1 284 ? 8.254 -0.891 -23.826 1.00 94.25 284 PHE A N 1
ATOM 2072 C CA . PHE A 1 284 ? 9.418 -1.353 -23.072 1.00 94.25 284 PHE A CA 1
ATOM 2073 C C . PHE A 1 284 ? 10.749 -1.100 -23.781 1.00 94.25 284 PHE A C 1
ATOM 2075 O O . PHE A 1 284 ? 10.813 -0.969 -25.006 1.00 94.25 284 PHE A O 1
ATOM 2082 N N . SER A 1 285 ? 11.825 -1.066 -22.998 1.00 92.31 285 SER A N 1
ATOM 2083 C CA . SER A 1 285 ? 13.200 -0.947 -23.483 1.00 92.31 285 SER A CA 1
ATOM 2084 C C . SER A 1 285 ? 13.971 -2.267 -23.429 1.00 92.31 285 SER A C 1
ATOM 2086 O O . SER A 1 285 ? 13.716 -3.146 -22.595 1.00 92.31 285 SER A O 1
ATOM 2088 N N . THR A 1 286 ? 14.947 -2.390 -24.329 1.00 88.94 286 THR A N 1
ATOM 2089 C CA . THR A 1 286 ? 16.031 -3.372 -24.257 1.00 88.94 286 THR A CA 1
ATOM 2090 C C . THR A 1 286 ? 17.368 -2.634 -24.141 1.00 88.94 286 THR A C 1
ATOM 2092 O O . THR A 1 286 ? 17.717 -1.832 -25.007 1.00 88.94 286 THR A O 1
ATOM 2095 N N . LEU A 1 287 ? 18.119 -2.868 -23.054 1.00 84.88 287 LEU A N 1
ATOM 2096 C CA . LEU A 1 287 ? 19.359 -2.117 -22.768 1.00 84.88 287 LEU A CA 1
ATOM 2097 C C . LEU A 1 287 ? 20.513 -2.483 -23.707 1.00 84.88 287 LEU A C 1
ATOM 2099 O O . LEU A 1 287 ? 21.301 -1.620 -24.095 1.00 84.88 287 LEU A O 1
ATOM 2103 N N . THR A 1 288 ? 20.610 -3.776 -24.022 1.00 82.00 288 THR A N 1
ATOM 2104 C CA . THR A 1 288 ? 21.586 -4.368 -24.940 1.00 82.00 288 THR A CA 1
ATOM 2105 C C . THR A 1 288 ? 20.937 -5.534 -25.667 1.00 82.00 288 THR A C 1
ATOM 2107 O O . THR A 1 288 ? 20.639 -6.555 -25.047 1.00 82.00 288 THR A O 1
ATOM 2110 N N . ASP A 1 289 ? 20.784 -5.424 -26.978 1.00 81.50 289 ASP A N 1
ATOM 2111 C CA . ASP A 1 289 ? 20.403 -6.530 -27.849 1.00 81.50 289 ASP A CA 1
ATOM 2112 C C . ASP A 1 289 ? 21.620 -7.247 -28.447 1.00 81.50 289 ASP A C 1
ATOM 2114 O O . ASP A 1 289 ? 22.775 -6.872 -28.236 1.00 81.50 289 ASP A O 1
ATOM 2118 N N . SER A 1 290 ? 21.380 -8.348 -29.168 1.00 79.06 290 SER A N 1
ATOM 2119 C CA . SER A 1 290 ? 22.434 -9.263 -29.641 1.00 79.06 290 SER A CA 1
ATOM 2120 C C . SER A 1 290 ? 23.463 -8.640 -30.594 1.00 79.06 290 SER A C 1
ATOM 2122 O O . SER A 1 290 ? 24.530 -9.214 -30.804 1.00 79.06 290 SER A O 1
ATOM 2124 N N . ASP A 1 291 ? 23.138 -7.497 -31.195 1.00 82.69 291 ASP A N 1
ATOM 2125 C CA . ASP A 1 291 ? 24.008 -6.703 -32.067 1.00 82.69 291 ASP A CA 1
ATOM 2126 C C . ASP A 1 291 ? 24.727 -5.555 -31.331 1.00 82.69 291 ASP A C 1
ATOM 2128 O O . ASP A 1 291 ? 25.527 -4.850 -31.945 1.00 82.69 291 ASP A O 1
ATOM 2132 N N . GLY A 1 292 ? 24.482 -5.386 -30.027 1.00 80.94 292 GLY A N 1
ATOM 2133 C CA . GLY A 1 292 ? 25.023 -4.294 -29.222 1.00 80.94 292 GLY A CA 1
ATOM 2134 C C . GLY A 1 292 ? 24.244 -2.981 -29.337 1.00 80.94 292 GLY A C 1
ATOM 2135 O O . GLY A 1 292 ? 24.819 -1.934 -29.060 1.00 80.94 292 GLY A O 1
ATOM 2136 N N . SER A 1 293 ? 22.975 -3.023 -29.755 1.00 84.94 293 SER A N 1
ATOM 2137 C CA . SER A 1 293 ? 22.080 -1.857 -29.758 1.00 84.94 293 SER A CA 1
ATOM 2138 C C . SER A 1 293 ? 21.213 -1.773 -28.499 1.00 84.94 293 SER A C 1
ATOM 2140 O O . SER A 1 293 ? 20.815 -2.802 -27.953 1.00 84.94 293 SER A O 1
ATOM 2142 N N . GLY A 1 294 ? 20.888 -0.559 -28.055 1.00 87.94 294 GLY A N 1
ATOM 2143 C CA . GLY A 1 294 ? 19.725 -0.314 -27.199 1.00 87.94 294 GLY A CA 1
ATOM 2144 C C . GLY A 1 294 ? 18.489 -0.072 -28.069 1.00 87.94 294 GLY A C 1
ATOM 2145 O O . GLY A 1 294 ? 18.599 0.596 -29.102 1.00 87.94 294 GLY A O 1
ATOM 2146 N N . ARG A 1 295 ? 17.314 -0.595 -27.692 1.00 91.31 295 ARG A N 1
ATOM 2147 C CA . ARG A 1 295 ? 16.065 -0.413 -28.465 1.00 91.31 295 ARG A CA 1
ATOM 2148 C C . ARG A 1 295 ? 14.852 -0.095 -27.592 1.00 91.31 295 ARG A C 1
ATOM 2150 O O . ARG A 1 295 ? 14.817 -0.408 -26.404 1.00 91.31 295 ARG A O 1
ATOM 2157 N N . PHE A 1 296 ? 13.845 0.516 -28.210 1.00 94.88 296 PHE A N 1
ATOM 2158 C CA . PHE A 1 296 ? 12.551 0.823 -27.606 1.00 94.88 296 PHE A CA 1
ATOM 2159 C C . PHE A 1 296 ? 11.411 0.270 -28.467 1.00 94.88 296 PHE A C 1
ATOM 2161 O O . PHE A 1 296 ? 11.407 0.424 -29.692 1.00 94.88 296 PHE A O 1
ATOM 2168 N N . TRP A 1 297 ? 10.448 -0.376 -27.813 1.00 95.62 297 TRP A N 1
ATOM 2169 C CA . TRP A 1 297 ? 9.440 -1.230 -28.436 1.00 95.62 297 TRP A CA 1
ATOM 2170 C C . TRP A 1 297 ? 8.026 -0.889 -27.959 1.00 95.62 297 TRP A C 1
ATOM 2172 O O . TRP A 1 297 ? 7.825 -0.531 -26.799 1.00 95.62 297 TRP A O 1
ATOM 2182 N N . GLN A 1 298 ? 7.039 -1.096 -28.834 1.00 97.00 298 GLN A N 1
ATOM 2183 C CA . GLN A 1 298 ? 5.636 -1.297 -28.459 1.00 97.00 298 GLN A CA 1
ATOM 2184 C C . GLN A 1 298 ? 5.269 -2.773 -28.653 1.00 97.00 298 GLN A C 1
ATOM 2186 O O . GLN A 1 298 ? 5.573 -3.358 -29.690 1.00 97.00 298 GLN A O 1
ATOM 2191 N N . LEU A 1 299 ? 4.554 -3.342 -27.689 1.00 95.81 299 LEU A N 1
ATOM 2192 C CA . LEU A 1 299 ? 3.760 -4.555 -27.816 1.00 95.81 299 LEU A CA 1
ATOM 2193 C C . LEU A 1 299 ? 2.271 -4.185 -27.867 1.00 95.81 299 LEU A C 1
ATOM 2195 O O . LEU A 1 299 ? 1.742 -3.521 -26.972 1.00 95.81 299 LEU A O 1
ATOM 2199 N N . ASP A 1 300 ? 1.602 -4.646 -28.916 1.00 95.62 300 ASP A N 1
ATOM 2200 C CA . ASP A 1 300 ? 0.149 -4.718 -29.026 1.00 95.62 300 ASP A CA 1
ATOM 2201 C C . ASP A 1 300 ? -0.371 -5.901 -28.190 1.00 95.62 300 ASP A C 1
ATOM 2203 O O . ASP A 1 300 ? -0.057 -7.053 -28.491 1.00 95.62 300 ASP A O 1
ATOM 2207 N N . LEU A 1 301 ? -1.147 -5.649 -27.131 1.00 92.75 301 LEU A N 1
ATOM 2208 C CA . LEU A 1 301 ? -1.674 -6.725 -26.279 1.00 92.75 301 LEU A CA 1
ATOM 2209 C C . LEU A 1 301 ? -2.950 -7.375 -26.844 1.00 92.75 301 LEU A C 1
ATOM 2211 O O . LEU A 1 301 ? -3.377 -8.404 -26.322 1.00 92.75 301 LEU A O 1
ATOM 2215 N N . GLU A 1 302 ? -3.546 -6.815 -27.902 1.00 90.19 302 GLU A N 1
ATOM 2216 C CA . GLU A 1 302 ? -4.702 -7.395 -28.594 1.00 90.19 302 GLU A CA 1
ATOM 2217 C C . GLU A 1 302 ? -4.269 -8.324 -29.738 1.00 90.19 302 GLU A C 1
ATOM 2219 O O . GLU A 1 302 ? -4.858 -9.392 -29.922 1.00 90.19 302 GLU A O 1
ATOM 2224 N N . THR A 1 303 ? -3.237 -7.943 -30.503 1.00 93.00 303 THR A N 1
ATOM 2225 C CA . THR A 1 303 ? -2.727 -8.745 -31.634 1.00 93.00 303 THR A CA 1
ATOM 2226 C C . THR A 1 303 ? -1.504 -9.597 -31.292 1.00 93.00 303 THR A C 1
ATOM 2228 O O . THR A 1 303 ? -1.278 -10.621 -31.939 1.00 93.00 303 THR A O 1
ATOM 2231 N N . GLY A 1 304 ? -0.726 -9.207 -30.277 1.00 91.81 304 GLY A N 1
ATOM 2232 C CA . GLY A 1 304 ? 0.582 -9.789 -29.962 1.00 91.81 304 GLY A CA 1
ATOM 2233 C C . GLY A 1 304 ? 1.736 -9.252 -30.821 1.00 91.81 304 GLY A C 1
ATOM 2234 O O . GLY A 1 304 ? 2.835 -9.810 -30.769 1.00 91.81 304 GLY A O 1
ATOM 2235 N N . ASP A 1 305 ? 1.509 -8.206 -31.623 1.00 93.00 305 ASP A N 1
ATOM 2236 C CA . ASP A 1 305 ? 2.525 -7.638 -32.510 1.00 93.00 305 ASP A CA 1
ATOM 2237 C C . ASP A 1 305 ? 3.545 -6.779 -31.746 1.00 93.00 305 ASP A C 1
ATOM 2239 O O . ASP A 1 305 ? 3.196 -5.839 -31.029 1.00 93.00 305 ASP A O 1
ATOM 2243 N N . PHE A 1 306 ? 4.830 -7.063 -31.966 1.00 93.81 306 PHE A N 1
ATOM 2244 C CA . PHE A 1 306 ? 5.948 -6.251 -31.489 1.00 93.81 306 PHE A CA 1
ATOM 2245 C C . PHE A 1 306 ? 6.403 -5.286 -32.592 1.00 93.81 306 PHE A C 1
ATOM 2247 O O . PHE A 1 306 ? 6.743 -5.712 -33.696 1.00 93.81 306 PHE A O 1
ATOM 2254 N N . THR A 1 307 ? 6.440 -3.987 -32.291 1.00 95.88 307 THR A N 1
ATOM 2255 C CA . THR A 1 307 ? 6.903 -2.926 -33.198 1.00 95.88 307 THR A CA 1
ATOM 2256 C C . THR A 1 307 ? 8.102 -2.197 -32.603 1.00 95.88 307 THR A C 1
ATOM 2258 O O . THR A 1 307 ? 8.027 -1.683 -31.488 1.00 95.88 307 THR A O 1
ATOM 2261 N N . GLU A 1 308 ? 9.194 -2.117 -33.361 1.00 95.88 308 GLU A N 1
ATOM 2262 C CA . GLU A 1 308 ? 10.346 -1.280 -33.019 1.00 95.88 308 GLU A CA 1
ATOM 2263 C C . GLU A 1 308 ? 10.004 0.195 -33.248 1.00 95.88 308 GLU A C 1
ATOM 2265 O O . GLU A 1 308 ? 9.543 0.567 -34.329 1.00 95.88 308 GLU A O 1
ATOM 2270 N N . LEU A 1 309 ? 10.233 1.032 -32.237 1.00 96.44 309 LEU A N 1
ATOM 2271 C CA . LEU A 1 309 ? 9.999 2.476 -32.303 1.00 96.44 309 LEU A CA 1
ATOM 2272 C C . LEU A 1 309 ? 11.306 3.267 -32.406 1.00 96.44 309 LEU A C 1
ATOM 2274 O O . LEU A 1 309 ? 11.342 4.315 -33.048 1.00 96.44 309 LEU A O 1
ATOM 2278 N N . GLY A 1 310 ? 12.379 2.761 -31.795 1.00 92.31 310 GLY A N 1
ATOM 2279 C CA . GLY A 1 310 ? 13.699 3.381 -31.814 1.00 92.31 310 GLY A CA 1
ATOM 2280 C C . GLY A 1 310 ? 14.816 2.376 -31.552 1.00 92.31 310 GLY A C 1
ATOM 2281 O O . GLY A 1 310 ? 14.617 1.370 -30.872 1.00 92.31 310 GLY A O 1
ATOM 2282 N N . SER A 1 311 ? 15.999 2.671 -32.088 1.00 91.06 311 SER A N 1
ATOM 2283 C CA . SER A 1 311 ? 17.219 1.884 -31.907 1.00 91.06 311 SER A CA 1
ATOM 2284 C C . SER A 1 311 ? 18.440 2.799 -31.959 1.00 91.06 311 SER A C 1
ATOM 2286 O O . SER A 1 311 ? 18.531 3.611 -32.884 1.00 91.06 311 SER A O 1
ATOM 2288 N N . ASP A 1 312 ? 19.410 2.604 -31.070 1.00 87.75 312 ASP A N 1
ATOM 2289 C CA . ASP A 1 312 ? 20.740 3.208 -31.185 1.00 87.75 312 ASP A CA 1
ATOM 2290 C C . ASP A 1 312 ? 21.823 2.124 -31.159 1.00 87.75 312 ASP A C 1
ATOM 2292 O O . ASP A 1 312 ? 21.711 1.104 -30.492 1.00 87.75 312 ASP A O 1
ATOM 2296 N N . SER A 1 313 ? 22.904 2.375 -31.887 1.00 83.38 313 SER A N 1
ATOM 2297 C CA . SER A 1 313 ? 24.156 1.615 -31.921 1.00 83.38 313 SER A CA 1
ATOM 2298 C C . SER A 1 313 ? 24.950 1.584 -30.606 1.00 83.38 313 SER A C 1
ATOM 2300 O O . SER A 1 313 ? 26.041 1.011 -30.568 1.00 83.38 313 SER A O 1
ATOM 2302 N N . VAL A 1 314 ? 24.447 2.236 -29.558 1.00 76.50 314 VAL A N 1
ATOM 2303 C CA . VAL A 1 314 ? 25.059 2.323 -28.232 1.00 76.50 314 VAL A CA 1
ATOM 2304 C C . VAL A 1 314 ? 24.122 1.702 -27.199 1.00 76.50 314 VAL A C 1
ATOM 2306 O O . VAL A 1 314 ? 22.904 1.672 -27.353 1.00 76.50 314 VAL A O 1
ATOM 2309 N N . LEU A 1 315 ? 24.730 1.145 -26.157 1.00 77.50 315 LEU A N 1
ATOM 2310 C CA . LEU A 1 315 ? 24.035 0.492 -25.055 1.00 77.50 315 LEU A CA 1
ATOM 2311 C C . LEU A 1 315 ? 23.378 1.527 -24.140 1.00 77.50 315 LEU A C 1
ATOM 2313 O O . LEU A 1 315 ? 23.882 2.640 -24.005 1.00 77.50 315 LEU A O 1
ATOM 2317 N N . TYR A 1 316 ? 22.319 1.120 -23.440 1.00 78.88 316 TYR A N 1
ATOM 2318 C CA . TYR A 1 316 ? 21.659 1.918 -22.395 1.00 78.88 316 TYR A CA 1
ATOM 2319 C C . TYR A 1 316 ? 20.903 3.176 -22.882 1.00 78.88 316 TYR A C 1
ATOM 2321 O O . TYR A 1 316 ? 20.374 3.913 -22.054 1.00 78.88 316 TYR A O 1
ATOM 2329 N N . THR A 1 317 ? 20.753 3.386 -24.199 1.00 85.50 317 THR A N 1
ATOM 2330 C CA . THR A 1 317 ? 20.070 4.564 -24.787 1.00 85.50 317 THR A CA 1
ATOM 2331 C C . THR A 1 317 ? 18.576 4.687 -24.455 1.00 85.50 317 THR A C 1
ATOM 2333 O O . THR A 1 317 ? 18.012 5.778 -24.558 1.00 85.50 317 THR A O 1
ATOM 2336 N N . PHE A 1 318 ? 17.933 3.606 -24.004 1.00 91.06 318 PHE A N 1
ATOM 2337 C CA . PHE A 1 318 ? 16.551 3.615 -23.518 1.00 91.06 318 PHE A CA 1
ATOM 2338 C C . PHE A 1 318 ? 16.479 2.946 -22.147 1.00 91.06 318 PHE A C 1
ATOM 2340 O O . PHE A 1 318 ? 16.690 1.742 -22.033 1.00 91.06 318 PHE A O 1
ATOM 2347 N N . GLY A 1 319 ? 16.188 3.732 -21.117 1.00 91.44 319 GLY A N 1
ATOM 2348 C CA . GLY A 1 319 ? 15.987 3.280 -19.746 1.00 91.44 319 GLY A CA 1
ATOM 2349 C C . GLY A 1 319 ? 14.516 3.018 -19.434 1.00 91.44 319 GLY A C 1
ATOM 2350 O O . GLY A 1 319 ? 13.799 2.382 -20.209 1.00 91.44 319 GLY A O 1
ATOM 2351 N N . ASP A 1 320 ? 14.076 3.490 -18.274 1.00 92.31 320 ASP A N 1
ATOM 2352 C CA . ASP A 1 320 ? 12.713 3.374 -17.778 1.00 92.31 320 ASP A CA 1
ATOM 2353 C C . ASP A 1 320 ? 11.729 4.284 -18.514 1.00 92.31 320 ASP A C 1
ATOM 2355 O O . ASP A 1 320 ? 12.106 5.308 -19.088 1.00 92.31 320 ASP A O 1
ATOM 2359 N N . ALA A 1 321 ? 10.450 3.923 -18.447 1.00 92.94 321 ALA A N 1
ATOM 2360 C CA . ALA A 1 321 ? 9.352 4.658 -19.045 1.00 92.94 321 ALA A CA 1
ATOM 2361 C C . ALA A 1 321 ? 8.264 4.975 -18.004 1.00 92.94 321 ALA A C 1
ATOM 2363 O O . ALA A 1 321 ? 7.947 4.166 -17.126 1.00 92.94 321 ALA A O 1
ATOM 2364 N N . ARG A 1 322 ? 7.673 6.170 -18.093 1.00 91.75 322 ARG A N 1
ATOM 2365 C CA . ARG A 1 322 ? 6.591 6.625 -17.206 1.00 91.75 322 ARG A CA 1
ATOM 2366 C C . ARG A 1 322 ? 5.515 7.364 -17.977 1.00 91.75 322 ARG A C 1
ATOM 2368 O O . ARG A 1 322 ? 5.814 8.169 -18.856 1.00 91.75 322 ARG A O 1
ATOM 2375 N N . LEU A 1 323 ? 4.265 7.112 -17.599 1.00 89.81 323 LEU A N 1
ATOM 2376 C CA . LEU A 1 323 ? 3.136 7.921 -18.032 1.00 89.81 323 LEU A CA 1
ATOM 2377 C C . LEU A 1 323 ? 3.185 9.282 -17.319 1.00 89.81 323 LEU A C 1
ATOM 2379 O O . LEU A 1 323 ? 3.412 9.342 -16.111 1.00 89.81 323 LEU A O 1
ATOM 2383 N N . ALA A 1 324 ? 2.979 10.356 -18.070 1.00 88.81 324 ALA A N 1
ATOM 2384 C CA . ALA A 1 324 ? 2.851 11.722 -17.585 1.00 88.81 324 ALA A CA 1
ATOM 2385 C C . ALA A 1 324 ? 1.383 12.093 -17.289 1.00 88.81 324 ALA A C 1
ATOM 2387 O O . ALA A 1 324 ? 0.475 11.426 -17.791 1.00 88.81 324 ALA A O 1
ATOM 2388 N N . PRO A 1 325 ? 1.124 13.174 -16.523 1.00 83.00 325 PRO A N 1
ATOM 2389 C CA . PRO A 1 325 ? -0.234 13.654 -16.246 1.00 83.00 325 PRO A CA 1
ATOM 2390 C C . PRO A 1 325 ? -1.063 14.010 -17.492 1.00 83.00 325 PRO A C 1
ATOM 2392 O O . PRO A 1 325 ? -2.284 13.966 -17.430 1.00 83.00 325 PRO A O 1
ATOM 2395 N N . ASP A 1 326 ? -0.426 14.327 -18.624 1.00 84.19 326 ASP A N 1
ATOM 2396 C CA . ASP A 1 326 ? -1.088 14.590 -19.913 1.00 84.19 326 ASP A CA 1
ATOM 2397 C C . ASP A 1 326 ? -1.321 13.337 -20.781 1.00 84.19 326 ASP A C 1
ATOM 2399 O O . ASP A 1 326 ? -1.687 13.444 -21.954 1.00 84.19 326 ASP A O 1
ATOM 2403 N N . GLY A 1 327 ? -1.083 12.142 -20.235 1.00 86.00 327 GLY A N 1
ATOM 2404 C CA . GLY A 1 327 ? -1.275 10.874 -20.938 1.00 86.00 327 GLY A CA 1
ATOM 2405 C C . GLY A 1 327 ? -0.189 10.528 -21.963 1.00 86.00 327 GLY A C 1
ATOM 2406 O O . GLY A 1 327 ? -0.319 9.510 -22.644 1.00 86.00 327 GLY A O 1
ATOM 2407 N N . ARG A 1 328 ? 0.891 11.314 -22.085 1.00 92.81 328 ARG A N 1
ATOM 2408 C CA . ARG A 1 328 ? 2.086 10.934 -22.865 1.00 92.81 328 ARG A CA 1
ATOM 2409 C C . ARG A 1 328 ? 2.981 9.988 -22.067 1.00 92.81 328 ARG A C 1
ATOM 2411 O O . ARG A 1 328 ? 2.985 10.018 -20.841 1.00 92.81 328 ARG A O 1
ATOM 2418 N N . ILE A 1 329 ? 3.793 9.177 -22.746 1.00 95.25 329 ILE A N 1
ATOM 2419 C CA . ILE A 1 329 ? 4.851 8.387 -22.088 1.00 95.25 329 ILE A CA 1
ATOM 2420 C C . ILE A 1 329 ? 6.191 9.077 -22.306 1.00 95.25 329 ILE A C 1
ATOM 2422 O O . ILE A 1 329 ? 6.542 9.375 -23.444 1.00 95.25 329 ILE A O 1
ATOM 2426 N N . PHE A 1 330 ? 6.958 9.267 -21.239 1.00 95.31 330 PHE A N 1
ATOM 2427 C CA . PHE A 1 330 ? 8.349 9.711 -21.287 1.00 95.31 330 PHE A CA 1
ATOM 2428 C C . PHE A 1 330 ? 9.276 8.529 -21.025 1.00 95.31 330 PHE A C 1
ATOM 2430 O O . PHE A 1 330 ? 8.940 7.652 -20.229 1.00 95.31 330 PHE A O 1
ATOM 2437 N N . VAL A 1 331 ? 10.434 8.511 -21.684 1.00 94.94 331 VAL A N 1
ATOM 2438 C CA . VAL A 1 331 ? 11.452 7.459 -21.540 1.00 94.94 331 VAL A CA 1
ATOM 2439 C C . VAL A 1 331 ? 12.792 8.105 -21.218 1.00 94.94 331 VAL A C 1
ATOM 2441 O O . VAL A 1 331 ? 13.185 9.065 -21.885 1.00 94.94 331 VAL A O 1
ATOM 2444 N N . ALA A 1 332 ? 13.503 7.579 -20.224 1.00 93.44 332 ALA A N 1
ATOM 2445 C CA . ALA A 1 332 ? 14.855 8.016 -19.905 1.00 93.44 332 ALA A CA 1
ATOM 2446 C C . ALA A 1 332 ? 15.827 7.663 -21.043 1.00 93.44 332 ALA A C 1
ATOM 2448 O O . ALA A 1 332 ? 15.914 6.504 -21.451 1.00 93.44 332 ALA A O 1
ATOM 2449 N N . GLY A 1 333 ? 16.566 8.648 -21.552 1.00 89.62 333 GLY A N 1
ATOM 2450 C CA . GLY A 1 333 ? 17.646 8.449 -22.515 1.00 89.62 333 GLY A CA 1
ATOM 2451 C C . GLY A 1 333 ? 19.010 8.596 -21.855 1.00 89.62 333 GLY A C 1
ATOM 2452 O O . GLY A 1 333 ? 19.605 9.676 -21.897 1.00 89.62 333 GLY A O 1
ATOM 2453 N N . SER A 1 334 ? 19.508 7.512 -21.251 1.00 77.38 334 SER A N 1
ATOM 2454 C CA . SER A 1 334 ? 20.872 7.488 -20.714 1.00 77.38 334 SER A CA 1
ATOM 2455 C C . SER A 1 334 ? 21.890 7.358 -21.840 1.00 77.38 334 SER A C 1
ATOM 2457 O O . SER A 1 334 ? 21.704 6.643 -22.820 1.00 77.38 334 SER A O 1
ATOM 2459 N N . GLY A 1 335 ? 23.013 8.047 -21.693 1.00 65.06 335 GLY A N 1
ATOM 2460 C CA . GLY A 1 335 ? 24.085 8.017 -22.681 1.00 65.06 335 GLY A CA 1
ATOM 2461 C C . GLY A 1 335 ? 25.187 6.984 -22.427 1.00 65.06 335 GLY A C 1
ATOM 2462 O O . GLY A 1 335 ? 26.173 6.922 -23.176 1.00 65.06 335 GLY A O 1
ATOM 2463 N N . GLY A 1 336 ? 25.118 6.292 -21.286 1.00 62.75 336 GLY A N 1
ATOM 2464 C CA . GLY A 1 336 ? 26.331 5.847 -20.604 1.00 62.75 336 GLY A CA 1
ATOM 2465 C C . GLY A 1 336 ? 27.343 7.000 -20.467 1.00 62.75 336 GLY A C 1
ATOM 2466 O O . GLY A 1 336 ? 26.989 8.179 -20.473 1.00 62.75 336 GLY A O 1
ATOM 2467 N N . SER A 1 337 ? 28.635 6.676 -20.416 1.00 52.75 337 SER A N 1
ATOM 2468 C CA . SER A 1 337 ? 29.720 7.673 -20.402 1.00 52.75 337 SER A CA 1
ATOM 2469 C C . SER A 1 337 ? 30.195 8.113 -21.799 1.00 52.75 337 SER A C 1
ATOM 2471 O O . SER A 1 337 ? 31.223 8.787 -2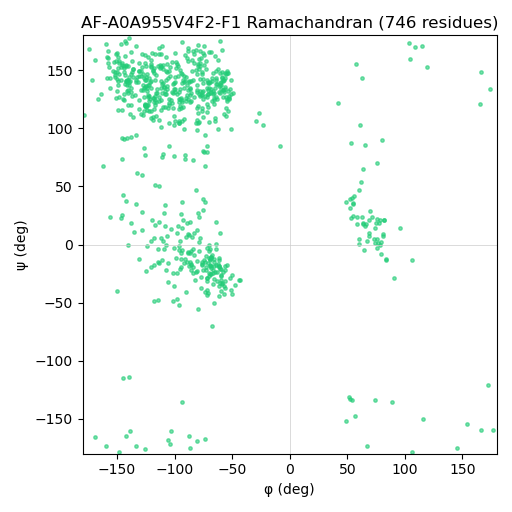1.908 1.00 52.75 337 SER A O 1
ATOM 2473 N N . THR A 1 338 ? 29.497 7.709 -22.870 1.00 52.78 338 THR A N 1
ATOM 2474 C CA . THR A 1 338 ? 29.989 7.814 -24.258 1.00 52.78 338 THR A CA 1
ATOM 2475 C C . THR A 1 338 ? 29.085 8.565 -25.233 1.00 52.78 338 THR A C 1
ATOM 2477 O O . THR A 1 338 ? 29.608 9.063 -26.233 1.00 52.78 338 THR A O 1
ATOM 2480 N N . HIS A 1 339 ? 27.779 8.691 -24.980 1.00 56.75 339 HIS A N 1
ATOM 2481 C CA . HIS A 1 339 ? 26.918 9.553 -25.800 1.00 56.75 339 HIS A CA 1
ATOM 2482 C C . HIS A 1 339 ? 27.086 11.026 -25.450 1.00 56.75 339 HIS A C 1
ATOM 2484 O O . HIS A 1 339 ? 27.231 11.408 -24.293 1.00 56.75 339 HIS A O 1
ATOM 2490 N N . ALA A 1 340 ? 27.039 11.865 -26.483 1.00 52.94 340 ALA A N 1
ATOM 2491 C CA . ALA A 1 340 ? 27.319 13.293 -26.375 1.00 52.94 340 ALA A CA 1
ATOM 2492 C C . ALA A 1 340 ? 26.098 14.169 -26.036 1.00 52.94 340 ALA A C 1
ATOM 2494 O O . ALA A 1 340 ? 26.282 15.367 -25.842 1.00 52.94 340 ALA A O 1
ATOM 2495 N N . ASN A 1 341 ? 24.883 13.609 -25.991 1.00 61.50 341 ASN A N 1
ATOM 2496 C CA . ASN A 1 341 ? 23.667 14.292 -25.542 1.00 61.50 341 ASN A CA 1
ATOM 2497 C C . ASN A 1 341 ? 22.781 13.284 -24.797 1.00 61.50 341 ASN A C 1
ATOM 2499 O O . ASN A 1 341 ? 22.449 12.242 -25.354 1.00 61.50 341 ASN A O 1
ATOM 2503 N N . GLN A 1 342 ? 22.415 13.607 -23.561 1.00 84.69 342 GLN A N 1
ATOM 2504 C CA . GLN A 1 342 ? 21.448 12.881 -22.739 1.00 84.69 342 GLN A CA 1
ATOM 2505 C C . GLN A 1 342 ? 20.093 13.622 -22.801 1.00 84.69 342 GLN A C 1
ATOM 2507 O O . GLN A 1 342 ? 20.059 14.857 -22.859 1.00 84.69 342 GLN A O 1
ATOM 2512 N N . ALA A 1 343 ? 18.978 12.888 -22.881 1.00 90.56 343 ALA A N 1
ATOM 2513 C CA . ALA A 1 343 ? 17.658 13.459 -23.179 1.00 90.56 343 ALA A CA 1
ATOM 2514 C C . ALA A 1 343 ? 16.499 12.568 -22.699 1.00 90.56 343 ALA A C 1
ATOM 2516 O O . ALA A 1 343 ? 16.661 11.362 -22.541 1.00 90.56 343 ALA A O 1
ATOM 2517 N N . LEU A 1 344 ? 15.301 13.139 -22.541 1.00 94.00 344 LEU A N 1
ATOM 2518 C CA . LEU A 1 344 ? 14.058 12.361 -22.493 1.00 94.00 344 LEU A CA 1
ATOM 2519 C C . LEU A 1 344 ? 13.530 12.126 -23.913 1.00 94.00 344 LEU A C 1
ATOM 2521 O O . LEU A 1 344 ? 13.409 13.068 -24.704 1.00 94.00 344 LEU A O 1
ATOM 2525 N N . HIS A 1 345 ? 13.124 10.891 -24.197 1.00 95.12 345 HIS A N 1
ATOM 2526 C CA . HIS A 1 345 ? 12.283 10.555 -25.351 1.00 95.12 345 HIS A CA 1
ATOM 2527 C C . HIS A 1 345 ? 10.804 10.663 -24.964 1.00 95.12 345 HIS A C 1
ATOM 2529 O O . HIS A 1 345 ? 10.468 10.606 -23.778 1.00 95.12 345 HIS A O 1
ATOM 2535 N N . VAL A 1 346 ? 9.900 10.783 -25.942 1.00 96.88 346 VAL A N 1
ATOM 2536 C CA . VAL A 1 346 ? 8.451 10.856 -25.671 1.00 96.88 346 VAL A CA 1
ATOM 2537 C C . VAL A 1 346 ? 7.618 10.083 -26.694 1.00 96.88 346 VAL A C 1
ATOM 2539 O O . VAL A 1 346 ? 7.894 10.122 -27.890 1.00 96.88 346 VAL A O 1
ATOM 2542 N N . VAL A 1 347 ? 6.563 9.411 -26.236 1.00 98.31 347 VAL A N 1
ATOM 2543 C CA . VAL A 1 347 ? 5.462 8.886 -27.055 1.00 98.31 347 VAL A CA 1
ATOM 2544 C C . VAL A 1 347 ? 4.283 9.842 -26.915 1.00 98.31 347 VAL A C 1
ATOM 2546 O O . VAL A 1 347 ? 3.765 10.041 -25.815 1.00 98.31 347 VAL A O 1
ATOM 2549 N N . THR A 1 348 ? 3.865 10.452 -28.022 1.00 97.50 348 THR A N 1
ATOM 2550 C CA . THR A 1 348 ? 2.873 11.541 -28.008 1.00 97.50 348 THR A CA 1
ATOM 2551 C C . THR A 1 348 ? 1.418 11.082 -28.100 1.00 97.50 348 THR A C 1
ATOM 2553 O O . THR A 1 348 ? 0.519 11.868 -27.812 1.00 97.50 348 THR A O 1
ATOM 2556 N N . SER A 1 349 ? 1.150 9.832 -28.483 1.00 97.06 349 SER A N 1
ATOM 2557 C CA . SER A 1 349 ? -0.202 9.249 -28.509 1.00 97.06 349 SER A CA 1
ATOM 2558 C C . SER A 1 349 ? -0.172 7.750 -28.162 1.00 97.06 349 SER A C 1
ATOM 2560 O O . SER A 1 349 ? -0.315 6.915 -29.056 1.00 97.06 349 SER A O 1
ATOM 2562 N N . PRO A 1 350 ? 0.038 7.378 -26.880 1.00 96.25 350 PRO A N 1
ATOM 2563 C CA . PRO A 1 350 ? 0.353 5.998 -26.487 1.00 96.25 350 PRO A CA 1
ATOM 2564 C C . PRO A 1 350 ? -0.681 4.908 -26.799 1.00 96.25 350 PRO A C 1
ATOM 2566 O O . PRO A 1 350 ? -0.332 3.733 -26.806 1.00 96.25 350 PRO A O 1
ATOM 2569 N N . ASP A 1 351 ? -1.944 5.255 -27.041 1.00 95.81 351 ASP A N 1
ATOM 2570 C CA . ASP A 1 351 ? -2.977 4.268 -27.390 1.00 95.81 351 ASP A CA 1
ATOM 2571 C C . ASP A 1 351 ? -3.036 3.941 -28.896 1.00 95.81 351 ASP A C 1
ATOM 2573 O O . ASP A 1 351 ? -3.769 3.039 -29.304 1.00 95.81 351 ASP A O 1
ATOM 2577 N N . LEU A 1 352 ? -2.264 4.638 -29.741 1.00 96.62 352 LEU A N 1
ATOM 2578 C CA . LEU A 1 352 ? -2.182 4.344 -31.176 1.00 96.62 352 LEU A CA 1
ATOM 2579 C C . LEU A 1 352 ? -1.151 3.244 -31.479 1.00 96.62 352 LEU A C 1
ATOM 2581 O O . LEU A 1 352 ? -0.148 3.074 -30.786 1.00 96.62 352 LEU A O 1
ATOM 2585 N N . ALA A 1 353 ? -1.409 2.475 -32.536 1.00 95.81 353 ALA A N 1
ATOM 2586 C CA . ALA A 1 353 ? -0.625 1.297 -32.890 1.00 95.81 353 ALA A CA 1
ATOM 2587 C C . ALA A 1 353 ? 0.672 1.638 -33.643 1.00 95.81 353 ALA A C 1
ATOM 2589 O O . ALA A 1 353 ? 0.675 2.435 -34.582 1.00 95.81 353 ALA A O 1
ATOM 2590 N N . GLY A 1 354 ? 1.768 0.969 -33.282 1.00 94.94 354 GLY A N 1
ATOM 2591 C CA . GLY A 1 354 ? 3.054 1.076 -33.969 1.00 94.94 354 GLY A CA 1
ATOM 2592 C C . GLY A 1 354 ? 3.546 2.521 -34.093 1.00 94.94 354 GLY A C 1
ATOM 2593 O O . GLY A 1 354 ? 3.503 3.286 -33.135 1.00 94.94 354 GLY A O 1
ATOM 2594 N N . LEU A 1 355 ? 4.002 2.911 -35.286 1.00 94.94 355 LEU A N 1
ATOM 2595 C CA . LEU A 1 355 ? 4.564 4.248 -35.528 1.00 94.94 355 LEU A CA 1
ATOM 2596 C C . LEU A 1 355 ? 3.541 5.392 -35.385 1.00 94.94 355 LEU A C 1
ATOM 2598 O O . LEU A 1 355 ? 3.948 6.534 -35.168 1.00 94.94 355 LEU A O 1
ATOM 2602 N N . ASP A 1 356 ? 2.234 5.105 -35.447 1.00 97.38 356 ASP A N 1
ATOM 2603 C CA . ASP A 1 356 ? 1.190 6.119 -35.251 1.00 97.38 356 ASP A CA 1
ATOM 2604 C C . ASP A 1 356 ? 1.127 6.616 -33.793 1.00 97.38 356 ASP A C 1
ATOM 2606 O O . ASP A 1 356 ? 0.543 7.666 -33.535 1.00 97.38 356 ASP A O 1
ATOM 2610 N N . CYS A 1 357 ? 1.793 5.945 -32.839 1.00 97.50 357 CYS A N 1
ATOM 2611 C CA . CYS A 1 357 ? 1.926 6.448 -31.467 1.00 97.50 357 CYS A CA 1
ATOM 2612 C C . CYS A 1 357 ? 2.793 7.713 -31.338 1.00 97.50 357 CYS A C 1
ATOM 2614 O O . CYS A 1 357 ? 2.873 8.302 -30.256 1.00 97.50 357 CYS A O 1
ATOM 2616 N N . GLY A 1 358 ? 3.476 8.120 -32.415 1.00 97.62 358 GLY A N 1
ATOM 2617 C CA . GLY A 1 358 ? 4.252 9.356 -32.464 1.00 97.62 358 GLY A CA 1
ATOM 2618 C C . GLY A 1 358 ? 5.393 9.375 -31.447 1.00 97.62 358 GLY A C 1
ATOM 2619 O O . GLY A 1 358 ? 5.467 10.294 -30.627 1.00 97.62 358 GLY A O 1
ATOM 2620 N N . PHE A 1 359 ? 6.242 8.343 -31.473 1.00 97.88 359 PHE A N 1
ATOM 2621 C CA . PHE A 1 359 ? 7.496 8.316 -30.720 1.00 97.88 359 PHE A CA 1
ATOM 2622 C C . PHE A 1 359 ? 8.497 9.333 -31.288 1.00 97.88 359 PHE A C 1
ATOM 2624 O O . PHE A 1 359 ? 8.692 9.417 -32.502 1.00 97.88 359 PHE A O 1
ATOM 2631 N N . ILE A 1 360 ? 9.131 10.103 -30.405 1.00 96.75 360 ILE A N 1
ATOM 2632 C CA . ILE A 1 360 ? 10.123 11.128 -30.727 1.00 96.75 360 ILE A CA 1
ATOM 2633 C C . ILE A 1 360 ? 11.384 10.849 -29.904 1.00 96.75 360 ILE A C 1
ATOM 2635 O O . ILE A 1 360 ? 11.372 10.949 -28.675 1.00 96.75 360 ILE A O 1
ATOM 2639 N N . HIS A 1 361 ? 12.463 10.520 -30.614 1.00 92.50 361 HIS A N 1
ATOM 2640 C CA . HIS A 1 361 ? 13.804 10.328 -30.063 1.00 92.50 361 HIS A CA 1
ATOM 2641 C C . HIS A 1 361 ? 14.427 11.672 -29.656 1.00 92.50 361 HIS A C 1
ATOM 2643 O O . HIS A 1 361 ? 14.246 12.662 -30.368 1.00 92.50 361 HIS A O 1
ATOM 2649 N N . ASP A 1 362 ? 15.154 11.703 -28.537 1.00 91.06 362 ASP A N 1
ATOM 2650 C CA . ASP A 1 362 ? 15.862 12.875 -27.987 1.00 91.06 362 ASP A CA 1
ATOM 2651 C C . ASP A 1 362 ? 15.007 14.157 -27.906 1.00 91.06 362 ASP A C 1
ATOM 2653 O O . ASP A 1 362 ? 15.478 15.271 -28.154 1.00 91.06 362 ASP A O 1
ATOM 2657 N N . ALA A 1 363 ? 13.720 14.003 -27.586 1.00 94.00 363 ALA A N 1
ATOM 2658 C CA . ALA A 1 363 ? 12.733 15.079 -27.642 1.00 94.00 363 ALA A CA 1
ATOM 2659 C C . ALA A 1 363 ? 13.049 16.253 -26.699 1.00 94.00 363 ALA A C 1
ATOM 2661 O O . ALA A 1 363 ? 12.797 17.408 -27.050 1.00 94.00 363 ALA A O 1
ATOM 2662 N N . TYR A 1 364 ? 13.604 15.963 -25.517 1.00 94.19 364 TYR A N 1
ATOM 2663 C CA . TYR A 1 364 ? 13.919 16.960 -24.494 1.00 94.19 364 TYR A CA 1
ATOM 2664 C C . TYR A 1 364 ? 15.339 16.755 -23.941 1.00 94.19 364 TYR A C 1
ATOM 2666 O O . TYR A 1 364 ? 15.520 15.963 -23.014 1.00 94.19 364 TYR A O 1
ATOM 2674 N N . PRO A 1 365 ? 16.350 17.455 -24.489 1.00 92.38 365 PRO A N 1
ATOM 2675 C CA . PRO A 1 365 ? 17.715 17.438 -23.965 1.00 92.38 365 PRO A CA 1
ATOM 2676 C C . PRO A 1 365 ? 17.791 17.905 -22.509 1.00 92.38 365 PRO A C 1
ATOM 2678 O O . PRO A 1 365 ? 17.027 18.777 -22.088 1.00 92.38 365 PRO A O 1
ATOM 2681 N N . GLU A 1 366 ? 18.737 17.354 -21.753 1.00 89.69 366 GLU A N 1
ATOM 2682 C CA . GLU A 1 366 ? 18.905 17.683 -20.337 1.00 89.69 366 GLU A CA 1
ATOM 2683 C C . GLU A 1 366 ? 19.360 19.138 -20.074 1.00 89.69 366 GLU A C 1
ATOM 2685 O O . GLU A 1 366 ? 20.119 19.726 -20.857 1.00 89.69 366 GLU A O 1
ATOM 2690 N N . PRO A 1 367 ? 18.940 19.748 -18.948 1.00 92.25 367 PRO A N 1
ATOM 2691 C CA . PRO A 1 367 ? 19.460 21.035 -18.504 1.00 92.25 367 PRO A CA 1
ATOM 2692 C C . PRO A 1 367 ? 20.860 20.891 -17.885 1.00 92.25 367 PRO A C 1
ATOM 2694 O O . PRO A 1 367 ? 21.175 19.906 -17.219 1.00 92.25 367 PRO A O 1
ATOM 2697 N N . GLN A 1 368 ? 21.698 21.924 -18.023 1.00 91.62 368 GLN A N 1
ATOM 2698 C CA . GLN A 1 368 ? 23.059 21.919 -17.475 1.00 91.62 368 GLN A CA 1
ATOM 2699 C C . GLN A 1 368 ? 23.072 21.623 -15.961 1.00 91.62 368 GLN A C 1
ATOM 2701 O O . GLN A 1 368 ? 22.609 22.433 -15.158 1.00 91.62 368 GLN A O 1
ATOM 2706 N N . GLY A 1 369 ? 23.705 20.511 -15.576 1.00 90.00 369 GLY A N 1
ATOM 2707 C CA . GLY A 1 369 ? 23.890 20.097 -14.180 1.00 90.00 369 GLY A CA 1
ATOM 2708 C C . GLY A 1 369 ? 23.010 18.921 -13.746 1.00 90.00 369 GLY A C 1
ATOM 2709 O O . GLY A 1 369 ? 23.309 18.333 -12.710 1.00 90.00 369 GLY A O 1
ATOM 2710 N N . CYS A 1 370 ? 21.999 18.571 -14.546 1.00 92.38 370 CYS A N 1
ATOM 2711 C CA . CYS A 1 370 ? 21.400 17.237 -14.581 1.00 92.38 370 CYS A CA 1
ATOM 2712 C C . CYS A 1 370 ? 22.311 16.309 -15.406 1.00 92.38 370 CYS A C 1
ATOM 2714 O O . CYS A 1 370 ? 23.034 16.787 -16.283 1.00 92.38 370 CYS A O 1
ATOM 2716 N N . GLN A 1 371 ? 22.296 15.016 -15.086 1.00 91.19 371 GLN A N 1
ATOM 2717 C CA . GLN A 1 371 ? 22.736 13.930 -15.959 1.00 91.19 371 GLN A CA 1
ATOM 2718 C C . GLN A 1 371 ? 21.640 12.860 -15.964 1.00 91.19 371 GLN A C 1
ATOM 2720 O O . GLN A 1 371 ? 21.319 12.296 -14.908 1.00 91.19 371 GLN A O 1
ATOM 2725 N N . MET A 1 372 ? 21.034 12.609 -17.123 1.00 89.88 372 MET A N 1
ATOM 2726 C CA . MET A 1 372 ? 20.023 11.563 -17.268 1.00 89.88 372 MET A CA 1
ATOM 2727 C C . MET A 1 372 ? 20.642 10.170 -17.204 1.00 89.88 372 MET A C 1
ATOM 2729 O O . MET A 1 372 ? 21.456 9.771 -18.038 1.00 89.88 372 MET A O 1
ATOM 2733 N N . GLU A 1 373 ? 20.173 9.402 -16.228 1.00 91.25 373 GLU A N 1
ATOM 2734 C CA . GLU A 1 373 ? 20.521 7.997 -16.059 1.00 91.25 373 GLU A CA 1
ATOM 2735 C C . GLU A 1 373 ? 19.366 7.102 -16.541 1.00 91.25 373 GLU A C 1
ATOM 2737 O O . GLU A 1 373 ? 18.534 7.529 -17.341 1.00 91.25 373 GLU A O 1
ATOM 2742 N N . LEU A 1 374 ? 19.331 5.840 -16.118 1.00 90.62 374 LEU A N 1
ATOM 2743 C CA . LEU A 1 374 ? 18.399 4.834 -16.623 1.00 90.62 374 LEU A CA 1
ATOM 2744 C C . LEU A 1 374 ? 17.002 4.893 -15.997 1.00 90.62 374 LEU A C 1
ATOM 2746 O O . LEU A 1 374 ? 16.065 4.400 -16.615 1.00 90.62 374 LEU A O 1
ATOM 2750 N N . GLY A 1 375 ? 16.832 5.450 -14.799 1.00 91.44 375 GLY A N 1
ATOM 2751 C CA . GLY A 1 375 ? 15.548 5.422 -14.088 1.00 91.44 375 GLY A CA 1
ATOM 2752 C C . GLY A 1 375 ? 14.687 6.681 -14.217 1.00 91.44 375 GLY A C 1
ATOM 2753 O O . GLY A 1 375 ? 15.183 7.793 -14.396 1.00 91.44 375 GLY A O 1
ATOM 2754 N N . LEU A 1 376 ? 13.376 6.493 -14.043 1.00 93.50 376 LEU A N 1
ATOM 2755 C CA . LEU A 1 376 ? 12.375 7.545 -13.832 1.00 93.50 376 LEU A CA 1
ATOM 2756 C C . LEU A 1 376 ? 11.604 7.249 -12.533 1.00 93.50 376 LEU A C 1
ATOM 2758 O O . LEU A 1 376 ? 11.481 6.079 -12.155 1.00 93.50 376 LEU A O 1
ATOM 2762 N N . PRO A 1 377 ? 11.045 8.252 -11.834 1.00 91.62 377 PRO A N 1
ATOM 2763 C CA . PRO A 1 377 ? 10.529 8.026 -10.493 1.00 91.62 377 PRO A CA 1
ATOM 2764 C C . PRO A 1 377 ? 9.296 7.125 -10.522 1.00 91.62 377 PRO A C 1
ATOM 2766 O O . PRO A 1 377 ? 8.368 7.342 -11.303 1.00 91.62 377 PRO A O 1
ATOM 2769 N N . GLN A 1 378 ? 9.281 6.099 -9.676 1.00 83.56 378 GLN A N 1
ATOM 2770 C CA . GLN A 1 378 ? 8.105 5.282 -9.399 1.00 83.56 378 GLN A CA 1
ATOM 2771 C C . GLN A 1 378 ? 6.964 6.156 -8.869 1.00 83.56 378 GLN A C 1
ATOM 2773 O O . GLN A 1 378 ? 7.176 7.083 -8.084 1.00 83.56 378 GLN A O 1
ATOM 2778 N N . SER A 1 379 ? 5.750 5.826 -9.295 1.00 67.94 379 SER A N 1
ATOM 2779 C CA . SER A 1 379 ? 4.500 6.386 -8.789 1.00 67.94 379 SER A CA 1
ATOM 2780 C C . SER A 1 379 ? 3.456 5.272 -8.755 1.00 67.94 379 SER A C 1
ATOM 2782 O O . SER A 1 379 ? 3.468 4.432 -9.659 1.00 67.94 379 SER A O 1
ATOM 2784 N N . PRO A 1 380 ? 2.533 5.265 -7.775 1.00 59.53 380 PRO A N 1
ATOM 2785 C CA . PRO A 1 380 ? 1.430 4.307 -7.745 1.00 59.53 380 PRO A CA 1
ATOM 2786 C C . PRO A 1 380 ? 0.560 4.323 -9.014 1.00 59.53 380 PRO A C 1
ATOM 2788 O O . PRO A 1 380 ? -0.134 3.353 -9.301 1.00 59.53 380 PRO A O 1
ATOM 2791 N N . SER A 1 381 ? 0.593 5.439 -9.752 1.00 56.22 381 SER A N 1
ATOM 2792 C CA . SER A 1 381 ? 0.302 5.631 -11.178 1.00 56.22 381 SER A CA 1
ATOM 2793 C C . SER A 1 381 ? 0.146 7.144 -11.402 1.00 56.22 381 SER A C 1
ATOM 2795 O O . SER A 1 381 ? -0.376 7.835 -10.538 1.00 56.22 381 SER A O 1
ATOM 2797 N N . ALA A 1 382 ? 0.501 7.689 -12.572 1.00 48.59 382 ALA A N 1
ATOM 2798 C CA . ALA A 1 382 ? 0.120 9.073 -12.909 1.00 48.59 382 ALA A CA 1
ATOM 2799 C C . ALA A 1 382 ? -1.411 9.296 -12.968 1.00 48.59 382 ALA A C 1
ATOM 2801 O O . ALA A 1 382 ? -1.865 10.430 -12.861 1.00 48.59 382 ALA A O 1
ATOM 2802 N N . LEU A 1 383 ? -2.180 8.206 -13.099 1.00 46.19 383 LEU A N 1
ATOM 2803 C CA . LEU A 1 383 ? -3.642 8.127 -13.030 1.00 46.19 383 LEU A CA 1
ATOM 2804 C C . LEU A 1 383 ? -4.111 7.444 -11.725 1.00 46.19 383 LEU A C 1
ATOM 2806 O O . LEU A 1 383 ? -5.242 6.965 -11.638 1.00 46.19 383 LEU A O 1
ATOM 2810 N N . ALA A 1 384 ? -3.233 7.310 -10.719 1.00 44.59 384 ALA A N 1
ATOM 2811 C CA . ALA A 1 384 ? -3.612 6.722 -9.441 1.00 44.59 384 ALA A CA 1
ATOM 2812 C C . ALA A 1 384 ? -4.617 7.633 -8.752 1.00 44.59 384 ALA A C 1
ATOM 2814 O O . ALA A 1 384 ? -4.345 8.812 -8.500 1.00 44.59 384 ALA A O 1
ATOM 2815 N N . ARG A 1 385 ? -5.768 7.061 -8.405 1.00 49.53 385 ARG A N 1
ATOM 2816 C CA . ARG A 1 385 ? -6.824 7.824 -7.757 1.00 49.53 385 ARG A CA 1
ATOM 2817 C C . ARG A 1 385 ? -6.343 8.301 -6.401 1.00 49.53 385 ARG A C 1
ATOM 2819 O O . ARG A 1 385 ? -5.685 7.578 -5.653 1.00 49.53 385 ARG A O 1
ATOM 2826 N N . VAL A 1 386 ? -6.764 9.505 -6.063 1.00 48.69 386 VAL A N 1
ATOM 2827 C CA . VAL A 1 386 ? -6.635 10.059 -4.722 1.00 48.69 386 VAL A CA 1
ATOM 2828 C C . VAL A 1 386 ? -7.229 9.116 -3.675 1.00 48.69 386 VAL A C 1
ATOM 2830 O O . VAL A 1 386 ? -8.378 8.702 -3.808 1.00 48.69 386 VAL A O 1
ATOM 2833 N N . ASN A 1 387 ? -6.482 8.868 -2.591 1.00 46.53 387 ASN A N 1
ATOM 2834 C CA . ASN A 1 387 ? -7.033 8.293 -1.363 1.00 46.53 387 ASN A CA 1
ATOM 2835 C C . ASN A 1 387 ? -8.198 9.167 -0.867 1.00 46.53 387 ASN A C 1
ATOM 2837 O O . ASN A 1 387 ? -7.971 10.275 -0.366 1.00 46.53 387 ASN A O 1
ATOM 2841 N N . LEU A 1 388 ? -9.425 8.656 -0.953 1.00 42.38 388 LEU A N 1
ATOM 2842 C CA . LEU A 1 388 ? -10.594 9.195 -0.262 1.00 42.38 388 LEU A CA 1
ATOM 2843 C C . LEU A 1 388 ? -10.854 8.330 0.972 1.00 42.38 388 LEU A C 1
ATOM 2845 O O . LEU A 1 388 ? -11.417 7.257 0.838 1.00 42.38 388 LEU A O 1
ATOM 2849 N N . ASN A 1 389 ? -10.480 8.799 2.161 1.00 43.53 389 ASN A N 1
ATOM 2850 C CA . ASN A 1 389 ? -10.822 8.120 3.410 1.00 43.53 389 ASN A CA 1
ATOM 2851 C C . ASN A 1 389 ? -12.145 8.696 3.958 1.00 43.53 389 ASN A C 1
ATOM 2853 O O . ASN A 1 389 ? -12.178 9.806 4.511 1.00 43.53 389 ASN A O 1
ATOM 2857 N N . LEU A 1 390 ? -13.234 7.939 3.889 1.00 42.72 390 LEU A N 1
ATOM 2858 C CA . LEU A 1 390 ? -14.465 8.205 4.630 1.00 42.72 390 LEU A CA 1
ATOM 2859 C C . LEU A 1 390 ? -14.257 7.911 6.123 1.00 42.72 390 LEU A C 1
ATOM 2861 O O . LEU A 1 390 ? -14.691 6.902 6.667 1.00 42.72 390 LEU A O 1
ATOM 2865 N N . ALA A 1 391 ? -13.630 8.846 6.832 1.00 41.16 391 ALA A N 1
ATOM 2866 C CA . ALA A 1 391 ? -13.631 8.837 8.291 1.00 41.16 391 ALA A CA 1
ATOM 2867 C C . ALA A 1 391 ? -14.908 9.508 8.826 1.00 41.16 391 ALA A C 1
ATOM 2869 O O . ALA A 1 391 ? -14.848 10.624 9.352 1.00 41.16 391 ALA A O 1
ATOM 2870 N N . VAL A 1 392 ? -16.065 8.831 8.708 1.00 36.00 392 VAL A N 1
ATOM 2871 C CA . VAL A 1 392 ? -17.264 9.233 9.470 1.00 36.00 392 VAL A CA 1
ATOM 2872 C C . VAL A 1 392 ? -16.851 9.321 10.935 1.00 36.00 392 VAL A C 1
ATOM 2874 O O . VAL A 1 392 ? -16.328 8.355 11.487 1.00 36.00 392 VAL A O 1
ATOM 2877 N N . THR A 1 393 ? -17.082 10.466 11.580 1.00 36.56 393 THR A N 1
ATOM 2878 C CA . THR A 1 393 ? -16.785 10.621 13.008 1.00 36.56 393 THR A CA 1
ATOM 2879 C C . THR A 1 393 ? -17.789 9.819 13.831 1.00 36.56 393 THR A C 1
ATOM 2881 O O . THR A 1 393 ? -18.813 10.338 14.282 1.00 36.56 393 THR A O 1
ATOM 2884 N N . ILE A 1 394 ? -17.503 8.533 14.010 1.00 37.28 394 ILE A N 1
ATOM 2885 C CA . ILE A 1 394 ? -18.261 7.647 14.884 1.00 37.28 394 ILE A CA 1
ATOM 2886 C C . ILE A 1 394 ? -17.783 7.911 16.314 1.00 37.28 394 ILE A C 1
ATOM 2888 O O . ILE A 1 394 ? -16.633 7.666 16.667 1.00 37.28 394 ILE A O 1
ATOM 2892 N N . ASN A 1 395 ? -18.668 8.464 17.146 1.00 33.81 395 ASN A N 1
ATOM 2893 C CA . ASN A 1 395 ? -18.369 8.830 18.539 1.00 33.81 395 ASN A CA 1
ATOM 2894 C C . ASN A 1 395 ? -18.403 7.617 19.499 1.00 33.81 395 ASN A C 1
ATOM 2896 O O . ASN A 1 395 ? -18.705 7.766 20.682 1.00 33.81 395 ASN A O 1
ATOM 2900 N N . ALA A 1 396 ? -18.132 6.419 18.982 1.00 28.84 396 ALA A N 1
ATOM 2901 C CA . ALA A 1 396 ? -18.123 5.138 19.680 1.00 28.84 396 ALA A CA 1
ATOM 2902 C C . ALA A 1 396 ? -17.117 4.187 18.990 1.00 28.84 396 ALA A C 1
ATOM 2904 O O . ALA A 1 396 ? -16.702 4.465 17.862 1.00 28.84 396 ALA A O 1
ATOM 2905 N N . PRO A 1 397 ? -16.699 3.080 19.628 1.00 31.78 397 PRO A N 1
ATOM 2906 C CA . PRO A 1 397 ? -15.873 2.070 18.970 1.00 31.78 397 PRO A CA 1
ATOM 2907 C C . PRO A 1 397 ? -16.629 1.402 17.809 1.00 31.78 397 PRO A C 1
ATOM 2909 O O . PRO A 1 397 ? -17.795 1.043 17.953 1.00 31.78 397 PRO A O 1
ATOM 2912 N N . GLY A 1 398 ? -15.961 1.179 16.675 1.00 47.22 398 GLY A N 1
ATOM 2913 C CA . GLY A 1 398 ? -16.537 0.444 15.543 1.00 47.22 398 GLY A CA 1
ATOM 2914 C C . GLY A 1 398 ? -17.587 1.237 14.759 1.00 47.22 398 GLY A C 1
ATOM 2915 O O . GLY A 1 398 ? -17.355 2.384 14.390 1.00 47.22 398 GLY A O 1
ATOM 2916 N N . THR A 1 399 ? -18.721 0.601 14.461 1.00 55.94 399 THR A N 1
ATOM 2917 C CA . THR A 1 399 ? -19.754 1.069 13.520 1.00 55.94 399 THR A CA 1
ATOM 2918 C C . THR A 1 399 ? -21.059 1.517 14.206 1.00 55.94 399 THR A C 1
ATOM 2920 O O . THR A 1 399 ? -22.137 1.449 13.617 1.00 55.94 399 THR A O 1
ATOM 2923 N N . GLU A 1 400 ? -21.013 1.981 15.458 1.00 56.97 400 GLU A N 1
ATOM 2924 C CA . GLU A 1 400 ? -22.219 2.291 16.251 1.00 56.97 400 GLU A CA 1
ATOM 2925 C C . GLU A 1 400 ? -22.468 3.804 16.448 1.00 56.97 400 GLU A C 1
ATOM 2927 O O . GLU A 1 400 ? -21.604 4.558 16.892 1.00 56.97 400 GLU A O 1
ATOM 2932 N N . LEU A 1 401 ? -23.687 4.275 16.164 1.00 62.56 401 LEU A N 1
ATOM 2933 C CA . LEU A 1 401 ? -24.102 5.676 16.305 1.00 62.56 401 LEU A CA 1
ATOM 2934 C C . LEU A 1 401 ? -24.995 5.873 17.538 1.00 62.56 401 LEU A C 1
ATOM 2936 O O . LEU A 1 401 ? -26.192 5.602 17.503 1.00 62.56 401 LEU A O 1
ATOM 2940 N N . VAL A 1 402 ? -24.453 6.457 18.608 1.00 57.38 402 VAL A N 1
ATOM 2941 C CA . VAL A 1 402 ? -25.197 6.835 19.836 1.00 57.38 402 VAL A CA 1
ATOM 2942 C C . VAL A 1 402 ? -26.083 8.092 19.668 1.00 57.38 402 VAL A C 1
ATOM 2944 O O . VAL A 1 402 ? -26.263 8.880 20.596 1.00 57.38 402 VAL A O 1
ATOM 2947 N N . THR A 1 403 ? -26.585 8.356 18.458 1.00 65.25 403 THR A N 1
ATOM 2948 C CA . THR A 1 403 ? -27.274 9.606 18.098 1.00 65.25 403 THR A CA 1
ATOM 2949 C C . THR A 1 403 ? -28.227 9.426 16.912 1.00 65.25 403 THR A C 1
ATOM 2951 O O . THR A 1 403 ? -27.908 8.750 15.938 1.00 65.25 403 THR A O 1
ATOM 2954 N N . SER A 1 404 ? -29.376 10.111 16.942 1.00 72.00 404 SER A N 1
ATOM 2955 C CA . SER A 1 404 ? -30.323 10.196 15.813 1.00 72.00 404 SER A CA 1
ATOM 2956 C C . SER A 1 404 ? -29.898 11.193 14.719 1.00 72.00 404 SER A C 1
ATOM 2958 O O . SER A 1 404 ? -30.652 11.454 13.772 1.00 72.00 404 SER A O 1
ATOM 2960 N N . ALA A 1 405 ? -28.728 11.817 14.886 1.00 79.06 405 ALA A N 1
ATOM 2961 C CA . ALA A 1 405 ? -28.131 12.766 13.958 1.00 79.06 405 ALA A CA 1
ATOM 2962 C C . ALA A 1 405 ? -26.600 12.636 13.935 1.00 79.06 405 ALA A C 1
ATOM 2964 O O . ALA A 1 405 ? -25.954 12.780 14.975 1.00 79.06 405 ALA A O 1
ATOM 2965 N N . VAL A 1 406 ? -26.013 12.423 12.758 1.00 77.75 406 VAL A N 1
ATOM 2966 C CA . VAL A 1 406 ? -24.555 12.353 12.558 1.00 77.75 406 VAL A CA 1
ATOM 2967 C C . VAL A 1 406 ? -24.136 13.352 11.489 1.00 77.75 406 VAL A C 1
ATOM 296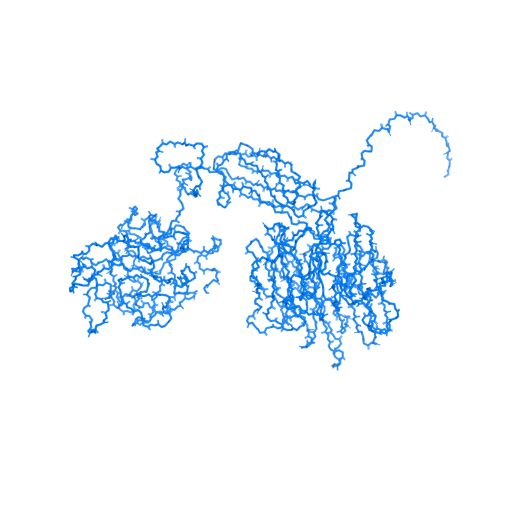9 O O . VAL A 1 406 ? -24.865 13.558 10.523 1.00 77.75 406 VAL A O 1
ATOM 2972 N N . THR A 1 407 ? -22.967 13.968 11.630 1.00 83.44 407 THR A N 1
ATOM 2973 C CA . THR A 1 407 ? -22.351 14.746 10.548 1.00 83.44 407 THR A CA 1
ATOM 2974 C C . THR A 1 407 ? -21.298 13.866 9.883 1.00 83.44 407 THR A C 1
ATOM 2976 O O . THR A 1 407 ? -20.253 13.650 10.498 1.00 83.44 407 THR A O 1
ATOM 2979 N N . PRO A 1 408 ? -21.537 13.344 8.663 1.00 80.81 408 PRO A N 1
ATOM 2980 C CA . PRO A 1 408 ? -20.497 12.658 7.913 1.00 80.81 408 PRO A CA 1
ATOM 2981 C C . PRO A 1 408 ? -19.310 13.593 7.704 1.00 80.81 408 PRO A C 1
ATOM 2983 O O . PRO A 1 408 ? -19.472 14.760 7.334 1.00 80.81 408 PRO A O 1
ATOM 2986 N N . ALA A 1 409 ? -18.128 13.067 7.963 1.00 74.06 409 ALA A N 1
ATOM 2987 C CA . ALA A 1 409 ? -16.859 13.735 7.776 1.00 74.06 409 ALA A CA 1
ATOM 2988 C C . ALA A 1 409 ? -15.871 12.729 7.194 1.00 74.06 409 ALA A C 1
ATOM 2990 O O . ALA A 1 409 ? -16.211 11.564 6.983 1.00 74.06 409 ALA A O 1
ATOM 2991 N N . GLY A 1 410 ? -14.663 13.189 6.917 1.00 68.88 410 GLY A N 1
ATOM 2992 C CA . GLY A 1 410 ? -13.597 12.324 6.474 1.00 68.88 410 GLY A CA 1
ATOM 2993 C C . GLY A 1 410 ? -12.342 13.097 6.136 1.00 68.88 410 GLY A C 1
ATOM 2994 O O . GLY A 1 410 ? -12.130 14.237 6.555 1.00 68.88 410 GLY A O 1
ATOM 2995 N N . SER A 1 411 ? -11.502 12.449 5.346 1.00 60.47 411 SER A N 1
ATOM 2996 C CA . SER A 1 411 ? -10.304 13.044 4.784 1.00 60.47 411 SER A CA 1
ATOM 2997 C C . SER A 1 411 ? -10.102 12.585 3.348 1.00 60.47 411 SER A C 1
ATOM 2999 O O . SER A 1 411 ? -10.572 11.530 2.936 1.00 60.47 411 SER A O 1
ATOM 3001 N N . ALA A 1 412 ? -9.430 13.397 2.550 1.00 63.44 412 ALA A N 1
ATOM 3002 C CA . ALA A 1 412 ? -9.099 13.066 1.176 1.00 63.44 412 ALA A CA 1
ATOM 3003 C C . ALA A 1 412 ? -7.711 13.616 0.875 1.00 63.44 412 ALA A C 1
ATOM 3005 O O . ALA A 1 412 ? -7.401 14.745 1.244 1.00 63.44 412 ALA A O 1
ATOM 3006 N N . GLN A 1 413 ? -6.871 12.863 0.173 1.00 59.94 413 GLN A N 1
ATOM 3007 C CA . GLN A 1 413 ? -5.634 13.394 -0.414 1.00 59.94 413 GLN A CA 1
ATOM 3008 C C . GLN A 1 413 ? -5.942 14.113 -1.740 1.00 59.94 413 GLN A C 1
ATOM 3010 O O . GLN A 1 413 ? -5.319 13.856 -2.764 1.00 59.94 413 GLN A O 1
ATOM 3015 N N . ALA A 1 414 ? -6.968 14.967 -1.713 1.00 63.31 414 ALA A N 1
ATOM 3016 C CA . ALA A 1 414 ? -7.522 15.699 -2.845 1.00 63.31 414 ALA A CA 1
ATOM 3017 C C . ALA A 1 414 ? -7.147 17.188 -2.764 1.00 63.31 414 ALA A C 1
ATOM 3019 O O . ALA A 1 414 ? -6.851 17.663 -1.668 1.00 63.31 414 ALA A O 1
ATOM 3020 N N . PRO A 1 415 ? -7.233 17.935 -3.879 1.00 57.88 415 PRO A N 1
ATOM 3021 C CA . PRO A 1 415 ? -7.183 19.393 -3.848 1.00 57.88 415 PRO A CA 1
ATOM 3022 C C . PRO A 1 415 ? -8.263 20.003 -2.942 1.00 57.88 415 PRO A C 1
ATOM 3024 O O . PRO A 1 415 ? -9.406 19.531 -2.942 1.00 57.88 415 PRO A O 1
ATOM 3027 N N . ASP A 1 416 ? -7.949 21.089 -2.235 1.00 61.81 416 ASP A N 1
ATOM 3028 C CA . ASP A 1 416 ? -8.966 21.867 -1.527 1.00 61.81 416 ASP A CA 1
ATOM 3029 C C . ASP A 1 416 ? -10.048 22.388 -2.491 1.00 61.81 416 ASP A C 1
ATOM 3031 O O . ASP A 1 416 ? -9.814 22.703 -3.660 1.00 61.81 416 ASP A O 1
ATOM 3035 N N . GLY A 1 417 ? -11.288 22.429 -2.004 1.00 66.81 417 GLY A N 1
ATOM 3036 C CA . GLY A 1 417 ? -12.473 22.707 -2.814 1.00 66.81 417 GLY A CA 1
ATOM 3037 C C . GLY A 1 417 ? -12.985 21.516 -3.636 1.00 66.81 417 GLY A C 1
ATOM 3038 O O . GLY A 1 417 ? -14.090 21.611 -4.175 1.00 66.81 417 GLY A O 1
ATOM 3039 N N . ALA A 1 418 ? -12.265 20.387 -3.702 1.00 69.06 418 ALA A N 1
ATOM 3040 C CA . ALA A 1 418 ? -12.787 19.169 -4.318 1.00 69.06 418 ALA A CA 1
ATOM 3041 C C . ALA A 1 418 ? -14.056 18.687 -3.592 1.00 69.06 418 ALA A C 1
ATOM 3043 O O . ALA A 1 418 ? -14.160 18.759 -2.364 1.00 69.06 418 ALA A O 1
ATOM 3044 N N . VAL A 1 419 ? -15.044 18.230 -4.363 1.00 78.56 419 VAL A N 1
ATOM 3045 C CA . VAL A 1 419 ? -16.408 17.989 -3.877 1.00 78.56 419 VAL A CA 1
ATOM 3046 C C . VAL A 1 419 ? -16.600 16.523 -3.500 1.00 78.56 419 VAL A C 1
ATOM 3048 O O . VAL A 1 419 ? -16.458 15.640 -4.345 1.00 78.56 419 VAL A O 1
ATOM 3051 N N . VAL A 1 420 ? -16.994 16.281 -2.249 1.00 79.69 420 VAL A N 1
ATOM 3052 C CA . VAL A 1 420 ? -17.388 14.960 -1.746 1.00 79.69 420 VAL A CA 1
ATOM 3053 C C . VAL A 1 420 ? -18.906 14.923 -1.590 1.00 79.69 420 VAL A C 1
ATOM 3055 O O . VAL A 1 420 ? -19.483 15.673 -0.802 1.00 79.69 420 VAL A O 1
ATOM 3058 N N . ASN A 1 421 ? -19.566 14.045 -2.337 1.00 87.00 421 ASN A N 1
ATOM 3059 C CA . ASN A 1 421 ? -20.997 13.784 -2.223 1.00 87.00 421 ASN A CA 1
ATOM 3060 C C . ASN A 1 421 ? -21.220 12.573 -1.320 1.00 87.00 421 ASN A C 1
ATOM 3062 O O . ASN A 1 421 ? -20.766 11.479 -1.637 1.00 87.00 421 ASN A O 1
ATOM 3066 N N . VAL A 1 422 ? -21.931 12.756 -0.212 1.00 87.75 422 VAL A N 1
ATOM 3067 C CA . VAL A 1 422 ? -22.309 11.676 0.701 1.00 87.75 422 VAL A CA 1
ATOM 3068 C C . VAL A 1 422 ? -23.774 11.324 0.482 1.00 87.75 422 VAL A C 1
ATOM 3070 O O . VAL A 1 422 ? -24.645 12.187 0.611 1.00 87.75 422 VAL A O 1
ATOM 3073 N N . SER A 1 423 ? -24.054 10.056 0.198 1.00 90.81 423 SER A N 1
ATOM 3074 C CA . SER A 1 423 ? -25.396 9.472 0.222 1.00 90.81 423 SER A CA 1
ATOM 3075 C C . SER A 1 423 ? -25.551 8.551 1.426 1.00 90.81 423 SER A C 1
ATOM 3077 O O . SER A 1 423 ? -24.625 7.824 1.775 1.00 90.81 423 SER A O 1
ATOM 3079 N N . VAL A 1 424 ? -26.729 8.569 2.047 1.00 89.75 424 VAL A N 1
ATOM 3080 C CA . VAL A 1 424 ? -27.071 7.717 3.189 1.00 89.75 424 VAL A CA 1
ATOM 3081 C C . VAL A 1 424 ? -28.327 6.924 2.861 1.00 89.75 424 VAL A C 1
ATOM 3083 O O . VAL A 1 424 ? -29.393 7.518 2.688 1.00 89.75 424 VAL A O 1
ATOM 3086 N N . GLY A 1 425 ? -28.205 5.602 2.780 1.00 90.44 425 GLY A N 1
ATOM 3087 C CA . GLY A 1 425 ? -29.330 4.668 2.686 1.00 90.44 425 GLY A CA 1
ATOM 3088 C C . GLY A 1 425 ? -29.656 4.061 4.051 1.00 90.44 425 GLY A C 1
ATOM 3089 O O . GLY A 1 425 ? -28.773 3.938 4.896 1.00 90.44 425 GLY A O 1
ATOM 3090 N N . GLY A 1 426 ? -30.911 3.679 4.286 1.00 88.50 426 GLY A N 1
ATOM 3091 C CA . GLY A 1 426 ? -31.324 3.040 5.537 1.00 88.50 426 GLY A CA 1
ATOM 3092 C C . GLY A 1 426 ? -32.634 2.251 5.441 1.00 88.50 426 GLY A C 1
ATOM 3093 O O . GLY A 1 426 ? -33.191 2.096 4.348 1.00 88.50 426 GLY A O 1
ATOM 3094 N N . PRO A 1 427 ? -33.153 1.755 6.581 1.00 82.44 427 PRO A N 1
ATOM 3095 C CA . PRO A 1 427 ? -34.348 0.917 6.629 1.00 82.44 427 PRO A CA 1
ATOM 3096 C C . PRO A 1 427 ? -35.602 1.677 6.183 1.00 82.44 427 PRO A C 1
ATOM 3098 O O . PRO A 1 427 ? -35.615 2.907 6.139 1.00 82.44 427 PRO A O 1
ATOM 3101 N N . ASP A 1 428 ? -36.660 0.938 5.840 1.00 85.25 428 ASP A N 1
ATOM 3102 C CA . ASP A 1 428 ? -37.963 1.476 5.411 1.00 85.25 428 ASP A CA 1
ATOM 3103 C C . ASP A 1 428 ? -37.903 2.495 4.249 1.00 85.25 428 ASP A C 1
ATOM 3105 O O . ASP A 1 428 ? -38.818 3.294 4.045 1.00 85.25 428 ASP A O 1
ATOM 3109 N N . GLY A 1 429 ? -36.831 2.449 3.448 1.00 84.31 429 GLY A N 1
ATOM 3110 C CA . GLY A 1 429 ? -36.601 3.378 2.342 1.00 84.31 429 GLY A CA 1
ATOM 3111 C C . GLY A 1 429 ? -36.073 4.747 2.777 1.00 84.31 429 GLY A C 1
ATOM 3112 O O . GLY A 1 429 ? -36.220 5.713 2.027 1.00 84.31 429 GLY A O 1
ATOM 3113 N N . TYR A 1 430 ? -35.470 4.856 3.966 1.00 90.25 430 TYR A N 1
ATOM 3114 C CA . TYR A 1 430 ? -34.763 6.064 4.380 1.00 90.25 430 TYR A CA 1
ATOM 3115 C C . TYR A 1 430 ? -33.656 6.415 3.377 1.00 90.25 430 TYR A C 1
ATOM 3117 O O . TYR A 1 430 ? -32.815 5.581 3.035 1.00 90.25 430 TYR A O 1
ATOM 3125 N N . SER A 1 431 ? -33.629 7.678 2.955 1.00 91.94 431 SER A N 1
ATOM 3126 C CA . SER A 1 431 ? -32.572 8.236 2.116 1.00 91.94 431 SER A CA 1
ATOM 3127 C C . SER A 1 431 ? -32.244 9.663 2.543 1.00 91.94 431 SER A C 1
ATOM 3129 O O . SER A 1 431 ? -33.152 10.493 2.648 1.00 91.94 431 SER A O 1
ATOM 3131 N N . ALA A 1 432 ? -30.963 9.975 2.704 1.00 92.00 432 ALA A N 1
ATOM 3132 C CA . ALA A 1 432 ? -30.471 11.334 2.898 1.00 92.00 432 ALA A CA 1
ATOM 3133 C C . ALA A 1 432 ? -29.191 11.572 2.085 1.00 92.00 432 ALA A C 1
ATOM 3135 O O . ALA A 1 432 ? -28.568 10.635 1.590 1.00 92.00 432 ALA A O 1
ATOM 3136 N N . SER A 1 433 ? -28.793 12.833 1.936 1.00 92.50 433 SER A N 1
ATOM 3137 C CA . SER A 1 433 ? -27.560 13.197 1.238 1.00 92.50 433 SER A CA 1
ATOM 3138 C C . SER A 1 433 ? -27.008 14.527 1.731 1.00 92.50 433 SER A C 1
ATOM 3140 O O . SER A 1 433 ? -27.778 15.426 2.075 1.00 92.50 433 SER A O 1
ATOM 3142 N N . CYS A 1 434 ? -25.691 14.688 1.690 1.00 90.06 434 CYS A N 1
ATOM 3143 C CA . CYS A 1 434 ? -25.022 15.962 1.919 1.00 90.06 434 CYS A CA 1
ATOM 3144 C C . CYS A 1 434 ? -23.794 16.104 1.013 1.00 90.06 434 CYS A C 1
ATOM 3146 O O . CYS A 1 434 ? -23.205 15.117 0.587 1.00 90.06 434 CYS A O 1
ATOM 3148 N N . THR A 1 435 ? -23.416 17.343 0.707 1.00 90.25 435 THR A N 1
ATOM 3149 C CA . THR A 1 435 ? -22.244 17.655 -0.120 1.00 90.25 435 THR A CA 1
ATOM 3150 C C . THR A 1 435 ? -21.250 18.437 0.725 1.00 90.25 435 THR A C 1
ATOM 3152 O O . THR A 1 435 ? -21.620 19.430 1.353 1.00 90.25 435 THR A O 1
ATOM 3155 N N . ALA A 1 436 ? -20.005 17.977 0.745 1.00 84.94 436 ALA A N 1
ATOM 3156 C CA . ALA A 1 436 ? -18.881 18.561 1.459 1.00 84.94 436 ALA A CA 1
ATOM 3157 C C . ALA A 1 436 ? -17.793 19.015 0.473 1.00 84.94 436 ALA A C 1
ATOM 3159 O O . ALA A 1 436 ? -17.764 18.592 -0.684 1.00 84.94 436 ALA A O 1
ATOM 3160 N N . THR A 1 437 ? -16.876 19.852 0.949 1.00 82.12 437 THR A N 1
ATOM 3161 C CA . THR A 1 437 ? -15.658 20.239 0.224 1.00 82.12 437 THR A CA 1
ATOM 3162 C C . THR A 1 437 ? -14.433 19.884 1.048 1.00 82.12 437 THR A C 1
ATOM 3164 O O . THR A 1 437 ? -14.456 20.037 2.272 1.00 82.12 437 THR A O 1
ATOM 3167 N N . VAL A 1 438 ? -13.368 19.450 0.380 1.00 68.06 438 VAL A N 1
ATOM 3168 C CA . VAL A 1 438 ? -12.064 19.208 1.008 1.00 68.06 438 VAL A CA 1
ATOM 3169 C C . VAL A 1 438 ? -11.412 20.540 1.401 1.00 68.06 438 VAL A C 1
ATOM 3171 O O . VAL A 1 438 ? -11.533 21.528 0.676 1.00 68.06 438 VAL A O 1
ATOM 3174 N N . ALA A 1 439 ? -10.799 20.571 2.583 1.00 67.50 439 ALA A N 1
ATOM 3175 C CA . ALA A 1 439 ? -10.060 21.688 3.157 1.00 67.50 439 ALA A CA 1
ATOM 3176 C C . ALA A 1 439 ? -8.927 21.153 4.057 1.00 67.50 439 ALA A C 1
ATOM 3178 O O . ALA A 1 439 ? -9.195 20.502 5.071 1.00 67.50 439 ALA A O 1
ATOM 3179 N N . GLY A 1 440 ? -7.665 21.400 3.707 1.00 57.09 440 GLY A N 1
ATOM 3180 C CA . GLY A 1 440 ? -6.492 20.871 4.409 1.00 57.09 440 GLY A CA 1
ATOM 3181 C C . GLY A 1 440 ? -6.492 19.342 4.507 1.00 57.09 440 GLY A C 1
ATOM 3182 O O . GLY A 1 440 ? -6.223 18.796 5.578 1.00 57.09 440 GLY A O 1
ATOM 3183 N N . ALA A 1 441 ? -6.870 18.660 3.421 1.00 59.06 441 ALA A N 1
ATOM 3184 C CA . ALA A 1 441 ? -7.106 17.212 3.348 1.00 59.06 441 ALA A CA 1
ATOM 3185 C C . ALA A 1 441 ? -8.215 16.643 4.268 1.00 59.06 441 ALA A C 1
ATOM 3187 O O . ALA A 1 441 ? -8.423 15.429 4.281 1.00 59.06 441 ALA A O 1
ATOM 3188 N N . ALA A 1 442 ? -8.965 17.471 5.001 1.00 64.12 442 ALA A N 1
ATOM 3189 C CA . ALA A 1 442 ? -10.157 17.072 5.754 1.00 64.12 442 ALA A CA 1
ATOM 3190 C C . ALA A 1 442 ? -11.435 17.482 5.007 1.00 64.12 442 ALA A C 1
ATOM 3192 O O . ALA A 1 442 ? -11.419 18.411 4.208 1.00 64.12 442 ALA A O 1
ATOM 3193 N N . TRP A 1 443 ? -12.565 16.831 5.269 1.00 76.44 443 TRP A N 1
ATOM 3194 C CA . TRP A 1 443 ? -13.866 17.278 4.762 1.00 76.44 443 TRP A CA 1
ATOM 3195 C C . TRP A 1 443 ? -14.979 16.962 5.764 1.00 76.44 443 TRP A C 1
ATOM 3197 O O . TRP A 1 443 ? -14.874 16.025 6.553 1.00 76.44 443 TRP A O 1
ATOM 3207 N N . ALA A 1 444 ? -16.055 17.749 5.752 1.00 82.00 444 ALA A N 1
ATOM 3208 C CA . ALA A 1 444 ? -17.232 17.513 6.586 1.00 82.00 444 ALA A CA 1
ATOM 3209 C C . ALA A 1 444 ? -18.500 18.029 5.908 1.00 82.00 444 ALA A C 1
ATOM 3211 O O . ALA A 1 444 ? -18.492 19.091 5.280 1.00 82.00 444 ALA A O 1
ATOM 3212 N N . CYS A 1 445 ? -19.604 17.299 6.055 1.00 84.81 445 CYS A N 1
ATOM 3213 C CA . CYS A 1 445 ? -20.903 17.781 5.611 1.00 84.81 445 CYS A CA 1
ATOM 3214 C C . CYS A 1 445 ? -21.311 19.045 6.396 1.00 84.81 445 CYS A C 1
ATOM 3216 O O . CYS A 1 445 ? -21.147 19.097 7.616 1.00 84.81 445 CYS A O 1
ATOM 3218 N N . PRO A 1 446 ? -21.887 20.066 5.733 1.00 86.75 446 PRO A N 1
ATOM 3219 C CA . PRO A 1 446 ? -22.197 21.357 6.355 1.00 86.75 446 PRO A CA 1
ATOM 3220 C C . PRO A 1 446 ? -23.346 21.294 7.375 1.00 86.75 446 PRO A C 1
ATOM 3222 O O . PRO A 1 446 ? -23.575 22.251 8.113 1.00 86.75 446 PRO A O 1
ATOM 3225 N N . ALA A 1 447 ? -24.083 20.184 7.410 1.00 85.44 447 ALA A N 1
ATOM 3226 C CA . ALA A 1 447 ? -25.125 19.889 8.381 1.00 85.44 447 ALA A CA 1
ATOM 3227 C C . ALA A 1 447 ? -25.151 18.383 8.676 1.00 85.44 447 ALA A C 1
ATOM 3229 O O . ALA A 1 447 ? -24.741 17.572 7.842 1.00 85.44 447 ALA A O 1
ATOM 3230 N N . ALA A 1 448 ? -25.671 18.019 9.848 1.00 83.31 448 ALA A N 1
ATOM 3231 C CA . ALA A 1 448 ? -25.899 16.627 10.203 1.00 83.31 448 ALA A CA 1
ATOM 3232 C C . ALA A 1 448 ? -27.004 16.001 9.335 1.00 83.31 448 ALA A C 1
ATOM 3234 O O . ALA A 1 448 ? -28.043 16.614 9.081 1.00 83.31 448 ALA A O 1
ATOM 3235 N N . VAL A 1 449 ? -26.803 14.744 8.952 1.00 84.56 449 VAL A N 1
ATOM 3236 C CA . VAL A 1 449 ? -27.860 13.838 8.504 1.00 84.56 449 VAL A CA 1
ATOM 3237 C C . VAL A 1 449 ? -28.703 13.481 9.730 1.00 84.56 449 VAL A C 1
ATOM 3239 O O . VAL A 1 449 ? -28.155 13.128 10.772 1.00 84.56 449 VAL A O 1
ATOM 3242 N N . THR A 1 450 ? -30.028 13.620 9.640 1.00 87.31 450 THR A N 1
ATOM 3243 C CA . THR A 1 450 ? -30.955 13.520 10.786 1.00 87.31 450 THR A CA 1
ATOM 3244 C C . THR A 1 450 ? -32.097 12.542 10.522 1.00 87.31 450 THR A C 1
ATOM 3246 O O . THR A 1 450 ? -32.371 12.181 9.378 1.00 87.31 450 THR A O 1
ATOM 3249 N N . GLY A 1 451 ? -32.790 12.126 11.584 1.00 82.56 451 GLY A N 1
ATOM 3250 C CA . GLY A 1 451 ? -33.902 11.176 11.482 1.00 82.56 451 GLY A CA 1
ATOM 3251 C C . GLY A 1 451 ? -33.443 9.721 11.408 1.00 82.56 451 GLY A C 1
ATOM 3252 O O . GLY A 1 451 ? -34.195 8.873 10.936 1.00 82.56 451 GLY A O 1
ATOM 3253 N N . LEU A 1 452 ? -32.221 9.443 11.869 1.00 82.88 452 LEU A N 1
ATOM 3254 C CA . LEU A 1 452 ? -31.725 8.085 12.040 1.00 82.88 452 LEU A CA 1
ATOM 3255 C C . LEU A 1 452 ? -32.455 7.451 13.237 1.00 82.88 452 LEU A C 1
ATOM 3257 O O . LEU A 1 452 ? -32.511 8.054 14.313 1.00 82.88 452 LEU A O 1
ATOM 3261 N N . VAL A 1 453 ? -33.058 6.277 13.044 1.00 80.31 453 VAL A N 1
ATOM 3262 C CA . VAL A 1 453 ? -33.869 5.588 14.059 1.00 80.31 453 VAL A CA 1
ATOM 3263 C C . VAL A 1 453 ? -33.074 4.488 14.752 1.00 80.31 453 VAL A C 1
ATOM 3265 O O . VAL A 1 453 ? -32.272 3.800 14.126 1.00 80.31 453 VAL A O 1
ATOM 3268 N N . LEU A 1 454 ? -33.325 4.322 16.051 1.00 66.38 454 LEU A N 1
ATOM 3269 C CA . LEU A 1 454 ? -32.737 3.280 16.892 1.00 66.38 454 LEU A CA 1
ATOM 3270 C C . LEU A 1 454 ? -32.912 1.881 16.280 1.00 66.38 454 LEU A C 1
ATOM 3272 O O . LEU A 1 454 ? -34.010 1.532 15.850 1.00 66.38 454 LEU A O 1
ATOM 3276 N N . GLY A 1 455 ? -31.838 1.088 16.268 1.00 61.97 455 GLY A N 1
ATOM 3277 C CA . GLY A 1 455 ? -31.806 -0.247 15.668 1.00 61.97 455 GLY A CA 1
ATOM 3278 C C . GLY A 1 455 ? -31.743 -0.244 14.137 1.00 61.97 455 GLY A C 1
ATOM 3279 O O . GLY A 1 455 ? -31.657 -1.308 13.530 1.00 61.97 455 GLY A O 1
ATOM 3280 N N . GLY A 1 456 ? -31.776 0.928 13.494 1.00 75.25 456 GLY A N 1
ATOM 3281 C CA . GLY A 1 456 ? -31.591 1.049 12.056 1.00 75.25 456 GLY A CA 1
ATOM 3282 C C . GLY A 1 456 ? -30.117 0.962 11.666 1.00 75.25 456 GLY A C 1
ATOM 3283 O O . GLY A 1 456 ? -29.291 1.695 12.214 1.00 75.25 456 GLY A O 1
ATOM 3284 N N . ALA A 1 457 ? -29.811 0.094 10.701 1.00 81.69 457 ALA A N 1
ATOM 3285 C CA . ALA A 1 457 ? -28.523 0.038 10.017 1.00 81.69 457 ALA A CA 1
ATOM 3286 C C . ALA A 1 457 ? -28.544 0.955 8.785 1.00 81.69 457 ALA A C 1
ATOM 3288 O O . ALA A 1 457 ? -29.451 0.869 7.955 1.00 81.69 457 ALA A O 1
ATOM 3289 N N . TYR A 1 458 ? -27.548 1.828 8.678 1.00 84.75 458 TYR A N 1
ATOM 3290 C CA . TYR A 1 458 ? -27.436 2.869 7.663 1.00 84.75 458 TYR A CA 1
ATOM 3291 C C . TYR A 1 458 ? -26.126 2.735 6.896 1.00 84.75 458 TYR A C 1
ATOM 3293 O O . TYR A 1 458 ? -25.061 2.644 7.500 1.00 84.75 458 TYR A O 1
ATOM 3301 N N . THR A 1 459 ? -26.198 2.780 5.572 1.00 84.88 459 THR A N 1
ATOM 3302 C CA . THR A 1 459 ? -25.025 2.783 4.695 1.00 84.88 459 THR A CA 1
ATOM 3303 C C . THR A 1 459 ? -24.689 4.220 4.325 1.00 84.88 459 THR A C 1
ATOM 3305 O O . THR A 1 459 ? -25.500 4.889 3.684 1.00 84.88 459 THR A O 1
ATOM 3308 N N . PHE A 1 460 ? -23.510 4.693 4.726 1.00 83.88 460 PHE A N 1
ATOM 3309 C CA . PHE A 1 460 ? -22.954 5.991 4.358 1.00 83.88 460 PHE A CA 1
ATOM 3310 C C . PHE A 1 460 ? -21.924 5.781 3.249 1.00 83.88 460 PHE A C 1
ATOM 3312 O O . PHE A 1 460 ? -20.852 5.248 3.512 1.00 83.88 460 PHE A O 1
ATOM 3319 N N . THR A 1 461 ? -22.223 6.231 2.033 1.00 80.88 461 THR A N 1
ATOM 3320 C CA . THR A 1 461 ? -21.304 6.156 0.888 1.00 80.88 461 THR A CA 1
ATOM 3321 C C . THR A 1 461 ? -20.835 7.569 0.552 1.00 80.88 461 THR A C 1
ATOM 3323 O O . THR A 1 461 ? -21.655 8.430 0.222 1.00 80.88 461 THR A O 1
ATOM 3326 N N . ALA A 1 462 ? -19.533 7.834 0.637 1.00 78.69 462 ALA A N 1
ATOM 3327 C CA . ALA A 1 462 ? -18.930 9.099 0.229 1.00 78.69 462 ALA A CA 1
ATOM 3328 C C . ALA A 1 462 ? -18.260 8.944 -1.134 1.00 78.69 462 ALA A C 1
ATOM 3330 O O . ALA A 1 462 ? -17.503 8.008 -1.356 1.00 78.69 462 ALA A O 1
ATOM 3331 N N . THR A 1 463 ? -18.543 9.876 -2.040 1.00 77.62 463 THR A N 1
ATOM 3332 C CA . THR A 1 463 ? -18.108 9.848 -3.437 1.00 77.62 463 THR A CA 1
ATOM 3333 C C . THR A 1 463 ? -17.364 11.132 -3.784 1.00 77.62 463 THR A C 1
ATOM 3335 O O . THR A 1 463 ? -17.946 12.217 -3.740 1.00 77.62 463 THR A O 1
ATOM 3338 N N . LEU A 1 464 ? -16.098 11.012 -4.169 1.00 74.31 464 LEU A N 1
ATOM 3339 C CA . LEU A 1 464 ? -15.281 12.081 -4.741 1.00 74.31 464 LEU A CA 1
ATOM 3340 C C . LEU A 1 464 ? -15.243 11.908 -6.264 1.00 74.31 464 LEU A C 1
ATOM 3342 O O . LEU A 1 464 ? -15.047 10.800 -6.765 1.00 74.31 464 LEU A O 1
ATOM 3346 N N . THR A 1 465 ? -15.452 12.990 -7.013 1.00 64.19 465 THR A N 1
ATOM 3347 C CA . THR A 1 465 ? -15.577 12.935 -8.479 1.00 64.19 465 THR A CA 1
ATOM 3348 C C . THR A 1 465 ? -14.612 13.900 -9.158 1.00 64.19 465 THR A C 1
ATOM 3350 O O . THR A 1 465 ? -14.643 15.103 -8.893 1.00 64.19 465 THR A O 1
ATOM 3353 N N . TYR A 1 466 ? -13.822 13.369 -10.089 1.00 53.19 466 TYR A N 1
ATOM 3354 C CA . TYR A 1 466 ? -13.025 14.125 -11.054 1.00 53.19 466 TYR A CA 1
ATOM 3355 C C . TYR A 1 466 ? -13.688 14.015 -12.440 1.00 53.19 466 TYR A C 1
ATOM 3357 O O . TYR A 1 466 ? -14.341 13.011 -12.711 1.00 53.19 466 TYR A O 1
ATOM 3365 N N . PRO A 1 467 ? -13.595 15.028 -13.320 1.00 44.78 467 PRO A N 1
ATOM 3366 C CA . PRO A 1 467 ? -14.332 15.039 -14.590 1.00 44.78 467 PRO A CA 1
ATOM 3367 C C . PRO A 1 467 ? -13.796 14.055 -15.639 1.00 44.78 467 PRO A C 1
ATOM 3369 O O . PRO A 1 467 ? -14.516 13.735 -16.582 1.00 44.78 467 PRO A O 1
ATOM 3372 N N . GLU A 1 468 ? -12.551 13.603 -15.487 1.00 47.81 468 GLU A N 1
ATOM 3373 C CA . GLU A 1 468 ? -11.851 12.720 -16.432 1.00 47.81 468 GLU A CA 1
ATOM 3374 C C . GLU A 1 468 ? -11.642 11.299 -15.871 1.00 47.81 468 GLU A C 1
ATOM 3376 O O . GLU A 1 468 ? -11.070 10.446 -16.544 1.00 47.81 468 GLU A O 1
ATOM 3381 N N . GLU A 1 469 ? -12.146 11.016 -14.663 1.00 49.50 469 GLU A N 1
ATOM 3382 C CA . GLU A 1 469 ? -11.977 9.730 -13.980 1.00 49.50 469 GLU A CA 1
ATOM 3383 C C . GLU A 1 469 ? -13.308 9.183 -13.446 1.00 49.50 469 GLU A C 1
ATOM 3385 O O . GLU A 1 469 ? -14.195 9.921 -13.015 1.00 49.50 469 GLU A O 1
ATOM 3390 N N . GLU A 1 470 ? -13.421 7.857 -13.406 1.00 53.25 470 GLU A N 1
ATOM 3391 C CA . GLU A 1 470 ? -14.493 7.167 -12.683 1.00 53.25 470 GLU A CA 1
ATOM 3392 C C . GLU A 1 470 ? -14.460 7.531 -11.181 1.00 53.25 470 GLU A C 1
ATOM 3394 O O . GLU A 1 470 ? -13.374 7.517 -10.590 1.00 53.25 470 GLU A O 1
ATOM 3399 N N . PRO A 1 471 ? -15.607 7.802 -10.521 1.00 62.81 471 PRO A N 1
ATOM 3400 C CA . PRO A 1 471 ? -15.634 8.286 -9.141 1.00 62.81 471 PRO A CA 1
ATOM 3401 C C . PRO A 1 471 ? -14.875 7.400 -8.146 1.00 62.81 471 PRO A C 1
ATOM 3403 O O . PRO A 1 471 ? -14.801 6.176 -8.290 1.00 62.81 471 PRO A O 1
ATOM 3406 N N . VAL A 1 472 ? -14.323 8.028 -7.110 1.00 64.19 472 VAL A N 1
ATOM 3407 C CA . VAL A 1 472 ? -13.723 7.357 -5.952 1.00 64.19 472 VAL A CA 1
ATOM 3408 C C . VAL A 1 472 ? -14.787 7.266 -4.865 1.00 64.19 472 VAL A C 1
ATOM 3410 O O . VAL A 1 472 ? -15.371 8.288 -4.506 1.00 64.19 472 VAL A O 1
ATOM 3413 N N . THR A 1 473 ? -15.041 6.068 -4.347 1.00 66.25 473 THR A N 1
ATOM 3414 C CA . THR A 1 473 ? -16.062 5.820 -3.322 1.00 66.25 473 THR A CA 1
ATOM 3415 C C . THR A 1 473 ? -15.469 5.114 -2.119 1.00 66.25 473 THR A C 1
ATOM 3417 O O . THR A 1 473 ? -14.770 4.121 -2.296 1.00 66.25 473 THR A O 1
ATOM 3420 N N . ASP A 1 474 ? -15.830 5.566 -0.924 1.00 64.50 474 ASP A N 1
ATOM 3421 C CA . ASP A 1 474 ? -15.591 4.848 0.329 1.00 64.50 474 ASP A CA 1
ATOM 3422 C C . ASP A 1 474 ? -16.921 4.733 1.097 1.00 64.50 474 ASP A C 1
ATOM 3424 O O . ASP A 1 474 ? -17.801 5.594 0.964 1.00 64.50 474 ASP A O 1
ATOM 3428 N N . GLU A 1 475 ? -17.112 3.639 1.831 1.00 71.50 475 GLU A N 1
ATOM 3429 C CA . GLU A 1 475 ? -18.400 3.240 2.402 1.00 71.50 475 GLU A CA 1
ATOM 3430 C C . GLU A 1 475 ? -18.271 2.730 3.838 1.00 71.50 475 GLU A C 1
ATOM 3432 O O . GLU A 1 475 ? -17.481 1.843 4.147 1.00 71.50 475 GLU A O 1
ATOM 3437 N N . VAL A 1 476 ? -19.124 3.260 4.716 1.00 67.00 476 VAL A N 1
ATOM 3438 C CA . VAL A 1 476 ? -19.236 2.841 6.113 1.00 67.00 476 VAL A CA 1
ATOM 3439 C C . VAL A 1 476 ? -20.688 2.483 6.408 1.00 67.00 476 VAL A C 1
ATOM 3441 O O . VAL A 1 476 ? -21.584 3.322 6.307 1.00 67.00 476 VAL A O 1
ATOM 3444 N N . VAL A 1 477 ? -20.929 1.239 6.819 1.00 75.75 477 VAL A N 1
ATOM 3445 C CA . VAL A 1 477 ? -22.212 0.820 7.399 1.00 75.75 477 VAL A CA 1
ATOM 3446 C C . VAL A 1 477 ? -22.182 1.117 8.894 1.00 75.75 477 VAL A C 1
ATOM 3448 O O . VAL A 1 477 ? -21.228 0.732 9.562 1.00 75.75 477 VAL A O 1
ATOM 3451 N N . ALA A 1 478 ? -23.211 1.776 9.432 1.00 68.19 478 ALA A N 1
ATOM 3452 C CA . ALA A 1 478 ? -23.312 2.076 10.858 1.00 68.19 478 ALA A CA 1
ATOM 3453 C C . ALA A 1 478 ? -24.734 1.904 11.421 1.00 68.19 478 ALA A C 1
ATOM 3455 O O . ALA A 1 478 ? -25.719 2.222 10.756 1.00 68.19 478 ALA A O 1
ATOM 3456 N N . THR A 1 479 ? -24.849 1.431 12.664 1.00 72.69 479 THR A N 1
ATOM 3457 C CA . THR A 1 479 ? -26.134 1.127 13.327 1.00 72.69 479 THR A CA 1
ATOM 3458 C C . THR A 1 479 ? -26.410 2.093 14.475 1.00 72.69 479 THR A C 1
ATOM 3460 O O . THR A 1 479 ? -25.524 2.360 15.282 1.00 72.69 479 THR A O 1
ATOM 3463 N N . VAL A 1 480 ? -27.632 2.621 14.584 1.00 67.94 480 VAL A N 1
ATOM 3464 C CA . VAL A 1 480 ? -28.003 3.542 15.679 1.00 67.94 480 VAL A CA 1
ATOM 3465 C C . VAL A 1 480 ? -28.323 2.778 16.965 1.00 67.94 480 VAL A C 1
ATOM 3467 O O . VAL A 1 480 ? -29.145 1.862 16.945 1.00 67.94 480 VAL A O 1
ATOM 3470 N N . VAL A 1 481 ? -27.746 3.204 18.092 1.00 56.12 481 VAL A N 1
ATOM 3471 C CA . VAL A 1 481 ? -27.862 2.574 19.426 1.00 56.12 481 VAL A CA 1
ATOM 3472 C C . VAL A 1 481 ? -28.164 3.609 20.531 1.00 56.12 481 VAL A C 1
ATOM 3474 O O . VAL A 1 481 ? -28.121 4.815 20.285 1.00 56.12 481 VAL A O 1
ATOM 3477 N N . VAL A 1 482 ? -28.485 3.166 21.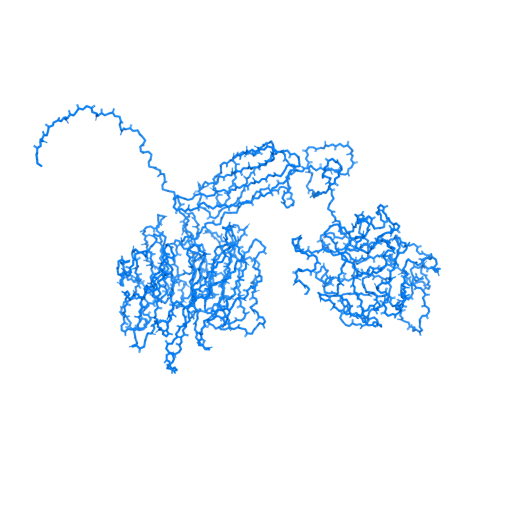758 1.00 49.56 482 VAL A N 1
ATOM 3478 C CA . VAL A 1 482 ? -28.741 4.039 22.932 1.00 49.56 482 VAL A CA 1
ATOM 3479 C C . VAL A 1 482 ? -27.755 3.729 24.063 1.00 49.56 482 VAL A C 1
ATOM 3481 O O . VAL A 1 482 ? -27.571 2.569 24.414 1.00 49.56 482 VAL A O 1
ATOM 3484 N N . CYS A 1 483 ? -27.178 4.761 24.687 1.00 43.16 483 CYS A N 1
ATOM 3485 C CA . CYS A 1 483 ? -26.424 4.626 25.942 1.00 43.16 483 CYS A CA 1
ATOM 3486 C C . CYS A 1 483 ? -27.362 4.439 27.150 1.00 43.16 483 CYS A C 1
ATOM 3488 O O . CYS A 1 483 ? -28.352 5.158 27.285 1.00 43.16 483 CYS A O 1
ATOM 3490 N N . SER A 1 484 ? -27.003 3.551 28.080 1.00 39.81 484 SER A N 1
ATOM 3491 C CA . SER A 1 484 ? -27.673 3.400 29.380 1.00 39.81 484 SER A CA 1
ATOM 3492 C C . SER A 1 484 ? -26.651 3.476 30.514 1.00 39.81 484 SER A C 1
ATOM 3494 O O . SER A 1 484 ? -25.878 2.540 30.699 1.00 39.81 484 SER A O 1
ATOM 3496 N N . ASP A 1 485 ? -26.691 4.541 31.317 1.00 37.66 485 ASP A N 1
ATOM 3497 C CA . ASP A 1 485 ? -25.877 4.646 32.534 1.00 37.66 485 ASP A CA 1
ATOM 3498 C C . ASP A 1 485 ? -26.398 3.679 33.614 1.00 37.66 485 ASP A C 1
ATOM 3500 O O . ASP A 1 485 ? -27.526 3.789 34.105 1.00 37.66 485 ASP A O 1
ATOM 3504 N N . THR A 1 486 ? -25.561 2.729 34.036 1.00 45.56 486 THR A N 1
ATOM 3505 C CA . THR A 1 486 ? -25.885 1.769 35.100 1.00 45.56 486 THR A CA 1
ATOM 3506 C C . THR A 1 486 ? -25.837 2.422 36.486 1.00 45.56 486 THR A C 1
ATOM 3508 O O . THR A 1 486 ? -24.870 2.261 37.232 1.00 45.56 486 THR A O 1
ATOM 3511 N N . ALA A 1 487 ? -26.893 3.152 36.857 1.00 38.72 487 ALA A N 1
ATOM 3512 C CA . ALA A 1 487 ? -27.090 3.632 38.232 1.00 38.72 487 ALA A CA 1
ATOM 3513 C C . ALA A 1 487 ? -28.564 3.791 38.648 1.00 38.72 487 ALA A C 1
ATOM 3515 O O . ALA A 1 487 ? -28.917 3.459 39.781 1.00 38.72 487 ALA A O 1
ATOM 3516 N N . THR A 1 488 ? -29.437 4.289 37.770 1.00 37.56 488 THR A N 1
ATOM 3517 C CA . THR A 1 488 ? -30.860 4.521 38.076 1.00 37.56 488 THR A CA 1
ATOM 3518 C C . THR A 1 488 ? -31.735 4.348 36.837 1.00 37.56 488 THR A C 1
ATOM 3520 O O . THR A 1 488 ? -31.305 4.562 35.712 1.00 37.56 488 THR A O 1
ATOM 3523 N N . SER A 1 489 ? -32.996 3.961 37.044 1.00 35.91 489 SER A N 1
ATOM 3524 C CA . SER A 1 489 ? -33.975 3.679 35.986 1.00 35.91 489 SER A CA 1
ATOM 3525 C C . SER A 1 489 ? -34.499 4.952 35.295 1.00 35.91 489 SER A C 1
ATOM 3527 O O . SER A 1 489 ? -35.668 5.315 35.455 1.00 35.91 489 SER A O 1
ATOM 3529 N N . GLY A 1 490 ? -33.637 5.653 34.561 1.00 37.75 490 GLY A N 1
ATOM 3530 C CA . GLY A 1 490 ? -33.968 6.858 33.805 1.00 37.75 490 GLY A CA 1
ATOM 3531 C C . GLY A 1 490 ? -33.080 6.996 32.572 1.00 37.75 490 GLY A C 1
ATOM 3532 O O . GLY A 1 490 ? -31.868 6.857 32.663 1.00 37.75 490 GLY A O 1
ATOM 3533 N N . VAL A 1 491 ? -33.696 7.267 31.422 1.00 34.75 491 VAL A N 1
ATOM 3534 C CA . VAL A 1 491 ? -32.987 7.528 30.163 1.00 34.75 491 VAL A CA 1
ATOM 3535 C C . VAL A 1 491 ? -32.493 8.978 30.190 1.00 34.75 491 VAL A C 1
ATOM 3537 O O . VAL A 1 491 ? -33.327 9.880 30.293 1.00 34.75 491 VAL A O 1
ATOM 3540 N N . ASP A 1 492 ? -31.180 9.207 30.113 1.00 37.97 492 ASP A N 1
ATOM 3541 C CA . ASP A 1 492 ? -30.592 10.554 30.010 1.00 37.97 492 ASP A CA 1
ATOM 3542 C C . ASP A 1 492 ? -30.059 10.832 28.592 1.00 37.97 492 ASP A C 1
ATOM 3544 O O . ASP A 1 492 ? -29.760 9.924 27.818 1.00 37.97 492 ASP A O 1
ATOM 3548 N N . ALA A 1 493 ? -29.982 12.110 28.226 1.00 35.03 493 ALA A N 1
ATOM 3549 C CA . ALA A 1 493 ? -29.769 12.593 26.865 1.00 35.03 493 ALA A CA 1
ATOM 3550 C C . ALA A 1 493 ? -28.289 12.869 26.519 1.00 35.03 493 ALA A C 1
ATOM 3552 O O . ALA A 1 493 ? -27.989 13.820 25.794 1.00 35.03 493 ALA A O 1
ATOM 3553 N N . GLY A 1 494 ? -27.357 12.053 27.021 1.00 38.19 494 GLY A N 1
ATOM 3554 C CA . GLY A 1 494 ? -25.946 12.127 26.633 1.00 38.19 494 GLY A CA 1
ATOM 3555 C C . GLY A 1 494 ? -25.033 11.201 27.434 1.00 38.19 494 GLY A C 1
ATOM 3556 O O . GLY A 1 494 ? -25.096 11.168 28.657 1.00 38.19 494 GLY A O 1
ATOM 3557 N N . CYS A 1 495 ? -24.149 10.479 26.744 1.00 43.88 495 CYS A N 1
ATOM 3558 C CA . CYS A 1 495 ? -23.158 9.609 27.377 1.00 43.88 495 CYS A CA 1
ATOM 3559 C C . CYS A 1 495 ? -21.996 10.462 27.927 1.00 43.88 495 CYS A C 1
ATOM 3561 O O . CYS A 1 495 ? -21.456 11.317 27.219 1.00 43.88 495 CYS A O 1
ATOM 3563 N N . SER A 1 496 ? -21.590 10.236 29.180 1.00 39.47 496 SER A N 1
ATOM 3564 C CA . SER A 1 496 ? -20.366 10.845 29.722 1.00 39.47 496 SER A CA 1
ATOM 3565 C C . SER A 1 496 ? -19.110 10.142 29.169 1.00 39.47 496 SER A C 1
ATOM 3567 O O . SER A 1 496 ? -19.205 9.080 28.559 1.00 39.47 496 SER A O 1
ATOM 3569 N N . ALA A 1 497 ? -17.924 10.748 29.306 1.00 36.16 497 ALA A N 1
ATOM 3570 C CA . ALA A 1 497 ? -16.720 10.405 28.527 1.00 36.16 497 ALA A CA 1
ATOM 3571 C C . ALA A 1 497 ? -16.009 9.073 28.900 1.00 36.16 497 ALA A C 1
ATOM 3573 O O . ALA A 1 497 ? -14.780 8.996 28.855 1.00 36.16 497 ALA A O 1
ATOM 3574 N N . GLY A 1 498 ? -16.757 8.028 29.266 1.00 38.56 498 GLY A N 1
ATOM 3575 C CA . GLY A 1 498 ? -16.250 6.699 29.605 1.00 38.56 498 GLY A CA 1
ATOM 3576 C C . GLY A 1 498 ? -17.091 5.552 29.027 1.00 38.56 498 GLY A C 1
ATOM 3577 O O . GLY A 1 498 ? -17.981 5.068 29.706 1.00 38.56 498 GLY A O 1
ATOM 3578 N N . GLN A 1 499 ? -16.706 5.077 27.832 1.00 39.78 499 GLN A N 1
ATOM 3579 C CA . GLN A 1 499 ? -16.901 3.703 27.302 1.00 39.78 499 GLN A CA 1
ATOM 3580 C C . GLN A 1 499 ? -18.351 3.148 27.120 1.00 39.78 499 GLN A C 1
ATOM 3582 O O . GLN A 1 499 ? -18.930 2.641 28.076 1.00 39.78 499 GLN A O 1
ATOM 3587 N N . PRO A 1 500 ? -18.890 3.101 25.876 1.00 32.50 500 PRO A N 1
ATOM 3588 C CA . PRO A 1 500 ? -20.115 2.355 25.499 1.00 32.50 500 PRO A CA 1
ATOM 3589 C C . PRO A 1 500 ? -19.865 1.112 24.583 1.00 32.50 500 PRO A C 1
ATOM 3591 O O . PRO A 1 500 ? -18.913 1.152 23.806 1.00 32.50 500 PRO A O 1
ATOM 3594 N N . ALA A 1 501 ? -20.708 0.048 24.635 1.00 38.16 501 ALA A N 1
ATOM 3595 C CA . ALA A 1 501 ? -20.744 -1.110 23.682 1.00 38.16 501 ALA A CA 1
ATOM 3596 C C . ALA A 1 501 ? -21.952 -2.093 23.870 1.00 38.16 501 ALA A C 1
ATOM 3598 O O . ALA A 1 501 ? -22.280 -2.390 25.023 1.00 38.16 501 ALA A O 1
ATOM 3599 N N . CYS A 1 502 ? -22.574 -2.634 22.789 1.00 31.69 502 CYS A N 1
ATOM 3600 C CA . CYS A 1 502 ? -23.958 -3.203 22.785 1.00 31.69 502 CYS A CA 1
ATOM 3601 C C . CYS A 1 502 ? -24.241 -4.713 22.399 1.00 31.69 502 CYS A C 1
ATOM 3603 O O . CYS A 1 502 ? -23.683 -5.199 21.414 1.00 31.69 502 CYS A O 1
ATOM 3605 N N . VAL A 1 503 ? -25.177 -5.435 23.092 1.00 36.66 503 VAL A N 1
ATOM 3606 C CA . VAL A 1 503 ? -25.765 -6.803 22.787 1.00 36.66 503 VAL A CA 1
ATOM 3607 C C . VAL A 1 503 ? -27.255 -7.068 23.240 1.00 36.66 503 VAL A C 1
ATOM 3609 O O . VAL A 1 503 ? -27.768 -6.403 24.131 1.00 36.66 503 VAL A O 1
ATOM 3612 N N . ASP A 1 504 ? -27.984 -8.013 22.603 1.00 33.78 504 ASP A N 1
ATOM 3613 C CA . ASP A 1 504 ? -29.474 -8.127 22.449 1.00 33.78 504 ASP A CA 1
ATOM 3614 C C . ASP A 1 504 ? -30.379 -8.691 23.580 1.00 33.78 504 ASP A C 1
ATOM 3616 O O . ASP A 1 504 ? -29.998 -9.535 24.382 1.00 33.78 504 ASP A O 1
ATOM 3620 N N . GLY A 1 505 ? -31.652 -8.248 23.581 1.00 37.38 505 GLY A N 1
ATOM 3621 C CA . GLY A 1 505 ? -32.752 -8.738 24.434 1.00 37.38 505 GLY A CA 1
ATOM 3622 C C . GLY A 1 505 ? -34.137 -8.649 23.748 1.00 37.38 505 GLY A C 1
ATOM 3623 O O . GLY A 1 505 ? -34.218 -8.185 22.611 1.00 37.38 505 GLY A O 1
ATOM 3624 N N . PRO A 1 506 ? -35.265 -9.035 24.395 1.00 35.41 506 PRO A N 1
ATOM 3625 C CA . PRO A 1 506 ? -36.576 -9.232 23.731 1.00 35.41 506 PRO A CA 1
ATOM 3626 C C . PRO A 1 506 ? -37.243 -7.992 23.102 1.00 35.41 506 PRO A C 1
ATOM 3628 O O . PRO A 1 506 ? -38.312 -8.110 22.504 1.00 35.41 506 PRO A O 1
ATOM 3631 N N . SER A 1 507 ? -36.628 -6.817 23.263 1.00 36.75 507 SER A N 1
ATOM 3632 C CA . SER A 1 507 ? -37.039 -5.527 22.693 1.00 36.75 507 SER A CA 1
ATOM 3633 C C . SER A 1 507 ? -35.887 -4.815 21.951 1.00 36.75 507 SER A C 1
ATOM 3635 O O . SER A 1 507 ? -36.014 -3.630 21.653 1.00 36.75 507 SER A O 1
ATOM 3637 N N . GLY A 1 508 ? -34.776 -5.516 21.681 1.00 36.00 508 GLY A N 1
ATOM 3638 C CA . GLY A 1 508 ? -33.547 -4.996 21.065 1.00 36.00 508 GLY A CA 1
ATOM 3639 C C . GLY A 1 508 ? -32.367 -4.776 22.031 1.00 36.00 508 GLY A C 1
ATOM 3640 O O . GLY A 1 508 ? -32.547 -4.678 23.246 1.00 36.00 508 GLY A O 1
ATOM 3641 N N . ARG A 1 509 ? -31.167 -4.716 21.436 1.00 34.19 509 ARG A N 1
ATOM 3642 C CA . ARG A 1 509 ? -29.812 -4.452 21.969 1.00 34.19 509 ARG A CA 1
ATOM 3643 C C . ARG A 1 509 ? -29.711 -3.558 23.220 1.00 34.19 509 ARG A C 1
ATOM 3645 O O . ARG A 1 509 ? -29.869 -2.342 23.154 1.00 34.19 509 ARG A O 1
ATOM 3652 N N . LEU A 1 510 ? -29.413 -4.210 24.352 1.00 37.59 510 LEU A N 1
ATOM 3653 C CA . LEU A 1 510 ? -28.814 -3.660 25.578 1.00 37.59 510 LEU A CA 1
ATOM 3654 C C . LEU A 1 510 ? -27.288 -3.530 25.411 1.00 37.59 510 LEU A C 1
ATOM 3656 O O . LEU A 1 510 ? -26.800 -3.628 24.293 1.00 37.59 510 LEU A O 1
ATOM 3660 N N . CYS A 1 511 ? -26.532 -3.264 26.487 1.00 42.53 511 CYS A N 1
ATOM 3661 C CA . CYS A 1 511 ? -25.104 -2.942 26.394 1.00 42.53 511 CYS A CA 1
ATOM 3662 C C . CYS A 1 511 ? -24.196 -3.596 27.464 1.00 42.53 511 CYS A C 1
ATOM 3664 O O . CYS A 1 511 ? -24.263 -3.222 28.635 1.00 42.53 511 CYS A O 1
ATOM 3666 N N . THR A 1 512 ? -23.312 -4.522 27.040 1.00 36.66 512 THR A N 1
ATOM 3667 C CA . THR A 1 512 ? -22.160 -5.058 27.801 1.00 36.66 512 THR A CA 1
ATOM 3668 C C . THR A 1 512 ? -20.925 -5.260 26.908 1.00 36.66 512 THR A C 1
ATOM 3670 O O . THR A 1 512 ? -20.916 -6.077 25.990 1.00 36.66 512 THR A O 1
ATOM 3673 N N . ASN A 1 513 ? -19.820 -4.580 27.237 1.00 49.41 513 ASN A N 1
ATOM 3674 C CA . ASN A 1 513 ? -18.493 -5.037 26.822 1.00 49.41 513 ASN A CA 1
ATOM 3675 C C . ASN A 1 513 ? -18.152 -6.278 27.652 1.00 49.41 513 ASN A C 1
ATOM 3677 O O . ASN A 1 513 ? -17.989 -6.181 28.869 1.00 49.41 513 ASN A O 1
ATOM 3681 N N . SER A 1 514 ? -18.039 -7.431 26.997 1.00 59.56 514 SER A N 1
ATOM 3682 C CA . SER A 1 514 ? -17.533 -8.647 27.627 1.00 59.56 514 SER A CA 1
ATOM 3683 C C . SER A 1 514 ? -16.155 -8.389 28.250 1.00 59.56 514 SER A C 1
ATOM 3685 O O . SER A 1 514 ? -15.208 -8.007 27.559 1.00 59.56 514 SER A O 1
ATOM 3687 N N . VAL A 1 515 ? -16.022 -8.658 29.553 1.00 74.81 515 VAL A N 1
ATOM 3688 C CA . VAL A 1 515 ? -14.715 -8.698 30.229 1.00 74.81 515 VAL A CA 1
ATOM 3689 C C . VAL A 1 515 ? -13.995 -10.031 29.987 1.00 74.81 515 VAL A C 1
ATOM 3691 O O . VAL A 1 515 ? -13.008 -10.326 30.646 1.00 74.81 515 VAL A O 1
ATOM 3694 N N . GLY A 1 516 ? -14.456 -10.851 29.050 1.00 85.56 516 GLY A N 1
ATOM 3695 C CA . GLY A 1 516 ? -13.917 -12.165 28.706 1.00 85.56 516 GLY A CA 1
ATOM 3696 C C . GLY A 1 516 ? -14.525 -13.331 29.463 1.00 85.56 516 GLY A C 1
ATOM 3697 O O . GLY A 1 516 ? -14.665 -14.406 28.887 1.00 85.56 516 GLY A O 1
ATOM 3698 N N . CYS A 1 517 ? -14.994 -13.096 30.683 1.00 91.25 517 CYS A N 1
ATOM 3699 C CA . CYS A 1 517 ? -15.770 -14.070 31.438 1.00 91.25 517 CYS A CA 1
ATOM 3700 C C . CYS A 1 517 ? -17.265 -13.871 31.192 1.00 91.25 517 CYS A C 1
ATOM 3702 O O . CYS A 1 517 ? -17.745 -12.735 31.106 1.00 91.25 517 CYS A O 1
ATOM 3704 N N . SER A 1 518 ? -17.986 -14.982 31.068 1.00 89.50 518 SER A N 1
ATOM 3705 C CA . SER A 1 518 ? -19.419 -15.040 30.761 1.00 89.50 518 SER A CA 1
ATOM 3706 C C . SER A 1 518 ? -20.305 -14.305 31.772 1.00 89.50 518 SER A C 1
ATOM 3708 O O . SER A 1 518 ? -21.318 -13.721 31.396 1.00 89.50 518 SER A O 1
ATOM 3710 N N . ASP A 1 519 ? -19.907 -14.294 33.044 1.00 82.38 519 ASP A N 1
ATOM 3711 C CA . ASP A 1 519 ? -20.620 -13.644 34.148 1.00 82.38 519 ASP A CA 1
ATOM 3712 C C . ASP A 1 519 ? -20.329 -12.142 34.302 1.00 82.38 519 ASP A C 1
ATOM 3714 O O . ASP A 1 519 ? -20.952 -11.465 35.121 1.00 82.38 519 ASP A O 1
ATOM 3718 N N . GLY A 1 520 ? -19.416 -11.590 33.499 1.00 80.69 520 GLY A N 1
ATOM 3719 C CA . GLY A 1 520 ? -19.058 -10.175 33.553 1.00 80.69 520 GLY A CA 1
ATOM 3720 C C . GLY A 1 520 ? -18.061 -9.804 34.659 1.00 80.69 520 GLY A C 1
ATOM 3721 O O . GLY A 1 520 ? -17.783 -8.614 34.836 1.00 80.69 520 GLY A O 1
ATOM 3722 N N . THR A 1 521 ? -17.484 -10.775 35.373 1.00 84.38 521 THR A N 1
ATOM 3723 C CA . THR A 1 521 ? -16.464 -10.561 36.418 1.00 84.38 521 THR A CA 1
ATOM 3724 C C . THR A 1 521 ? -15.110 -11.155 36.030 1.00 84.38 521 THR A C 1
ATOM 3726 O O . THR A 1 521 ? -15.038 -12.039 35.198 1.00 84.38 521 THR A O 1
ATOM 3729 N N . ARG A 1 522 ? -13.998 -10.621 36.557 1.00 90.75 522 ARG A N 1
ATOM 3730 C CA . ARG A 1 522 ? -12.651 -11.179 36.330 1.00 90.75 522 ARG A CA 1
ATOM 3731 C C . ARG A 1 522 ? -12.037 -11.631 37.641 1.00 90.75 522 ARG A C 1
ATOM 3733 O O . ARG A 1 522 ? -11.777 -10.816 38.528 1.00 90.75 522 ARG A O 1
ATOM 3740 N N . GLU A 1 523 ? -11.668 -12.900 37.701 1.00 91.69 523 GLU A N 1
ATOM 3741 C CA . GLU A 1 523 ? -11.007 -13.527 38.844 1.00 91.69 523 GLU A CA 1
ATOM 3742 C C . GLU A 1 523 ? -9.476 -13.371 38.799 1.00 91.69 523 GLU A C 1
ATOM 3744 O O . GLU A 1 523 ? -8.780 -13.690 39.765 1.00 91.69 523 GLU A O 1
ATOM 3749 N N . GLY A 1 524 ? -8.954 -12.843 37.690 1.00 91.19 524 GLY A N 1
ATOM 3750 C CA . GLY A 1 524 ? -7.547 -12.572 37.396 1.00 91.19 524 GLY A CA 1
ATOM 3751 C C . GLY A 1 524 ? -7.412 -11.832 36.061 1.00 91.19 524 GLY A C 1
ATOM 3752 O O . GLY A 1 524 ? -8.388 -11.680 35.327 1.00 91.19 524 GLY A O 1
ATOM 3753 N N . TYR A 1 525 ? -6.221 -11.302 35.772 1.00 94.44 525 TYR A N 1
ATOM 3754 C CA . TYR A 1 525 ? -5.970 -10.386 34.649 1.00 94.44 525 TYR A CA 1
ATOM 3755 C C . TYR A 1 525 ? -6.939 -9.184 34.635 1.00 94.44 525 TYR A C 1
ATOM 3757 O O . TYR A 1 525 ? -7.419 -8.740 33.597 1.00 94.44 525 TYR A O 1
ATOM 3765 N N . THR A 1 526 ? -7.263 -8.636 35.810 1.00 89.62 526 THR A N 1
ATOM 3766 C CA . THR A 1 526 ? -8.398 -7.708 36.010 1.00 89.62 526 THR A CA 1
ATOM 3767 C C . THR A 1 526 ? -8.252 -6.333 35.347 1.00 89.62 526 THR A C 1
ATOM 3769 O O . THR A 1 526 ? -9.246 -5.637 35.150 1.00 89.62 526 THR A O 1
ATOM 3772 N N . SER A 1 527 ? -7.034 -5.920 34.986 1.00 83.62 527 SER A N 1
ATOM 3773 C CA . SER A 1 527 ? -6.782 -4.645 34.303 1.00 83.62 527 SER A CA 1
ATOM 3774 C C . SER A 1 527 ? -7.079 -4.753 32.805 1.00 83.62 527 SER A C 1
ATOM 3776 O O . SER A 1 527 ? -6.219 -5.179 32.039 1.00 83.62 527 SER A O 1
ATOM 3778 N N . LEU A 1 528 ? -8.262 -4.309 32.365 1.00 75.31 528 LEU A N 1
ATOM 3779 C CA . LEU A 1 528 ? -8.654 -4.303 30.942 1.00 75.31 528 LEU A CA 1
ATOM 3780 C C . LEU A 1 528 ? -7.678 -3.524 30.038 1.00 75.31 528 LEU A C 1
ATOM 3782 O O . LEU A 1 528 ? -7.481 -3.895 28.888 1.00 75.31 528 LEU A O 1
ATOM 3786 N N . GLY A 1 529 ? -7.035 -2.471 30.556 1.00 72.88 529 GLY A N 1
ATOM 3787 C CA . GLY A 1 529 ? -6.027 -1.703 29.811 1.00 72.88 529 GLY A CA 1
ATOM 3788 C C . GLY A 1 529 ? -4.661 -2.391 29.698 1.00 72.88 529 GLY A C 1
ATOM 3789 O O . GLY A 1 529 ? -3.851 -1.992 28.868 1.00 72.88 529 GLY A O 1
ATOM 3790 N N . THR A 1 530 ? -4.394 -3.404 30.528 1.00 80.56 530 THR A N 1
ATOM 3791 C CA . THR A 1 530 ? -3.165 -4.220 30.486 1.00 80.56 530 THR A CA 1
ATOM 3792 C C . THR A 1 530 ? -3.406 -5.553 29.778 1.00 80.56 530 THR A C 1
ATOM 3794 O O . THR A 1 530 ? -2.532 -6.035 29.068 1.00 80.56 530 THR A O 1
ATOM 3797 N N . TYR A 1 531 ? -4.600 -6.122 29.953 1.00 89.00 531 TYR A N 1
ATOM 3798 C CA . TYR A 1 531 ? -4.996 -7.455 29.506 1.00 89.00 531 TYR A CA 1
ATOM 3799 C C . TYR A 1 531 ? -6.308 -7.402 28.698 1.00 89.00 531 TYR A C 1
ATOM 3801 O O . TYR A 1 531 ? -7.307 -8.011 29.093 1.00 89.00 531 TYR A O 1
ATOM 3809 N N . PRO A 1 532 ? -6.358 -6.668 27.570 1.00 84.88 532 PRO A N 1
ATOM 3810 C CA . PRO A 1 532 ? -7.594 -6.482 26.804 1.00 84.88 532 PRO A CA 1
ATOM 3811 C C . PRO A 1 532 ? -8.127 -7.782 26.184 1.00 84.88 532 PRO A C 1
ATOM 3813 O O . PRO A 1 532 ? -9.322 -7.881 25.929 1.00 84.88 532 PRO A O 1
ATOM 3816 N N . ALA A 1 533 ? -7.255 -8.773 25.975 1.00 89.00 533 ALA A N 1
ATOM 3817 C CA . ALA A 1 533 ? -7.524 -9.999 25.222 1.00 89.00 533 ALA A CA 1
ATOM 3818 C C . ALA A 1 533 ? -7.409 -11.297 26.050 1.00 89.00 533 ALA A C 1
ATOM 3820 O O . ALA A 1 533 ? -7.499 -12.382 25.489 1.00 89.00 533 ALA A O 1
ATOM 3821 N N . ILE A 1 534 ? -7.199 -11.211 27.372 1.00 93.56 534 ILE A N 1
ATOM 3822 C CA . ILE A 1 534 ? -7.106 -12.379 28.266 1.00 93.56 534 ILE A CA 1
ATOM 3823 C C . ILE A 1 534 ? -7.775 -12.106 29.619 1.00 93.56 534 ILE A C 1
ATOM 3825 O O . ILE A 1 534 ? -7.669 -11.000 30.151 1.00 93.56 534 ILE A O 1
ATOM 3829 N N . ALA A 1 535 ? -8.466 -13.104 30.168 1.00 95.94 535 ALA A N 1
ATOM 3830 C CA . ALA A 1 535 ? -9.163 -13.052 31.450 1.00 95.94 535 ALA A CA 1
ATOM 3831 C C . ALA A 1 535 ? -9.029 -14.391 32.193 1.00 95.94 535 ALA A C 1
ATOM 3833 O O . ALA A 1 535 ? -9.126 -15.446 31.573 1.00 95.94 535 ALA A O 1
ATOM 3834 N N . SER A 1 536 ? -8.844 -14.370 33.515 1.00 96.81 536 SER A N 1
ATOM 3835 C CA . SER A 1 536 ? -9.070 -15.572 34.331 1.00 96.81 536 SER A CA 1
ATOM 3836 C C . SER A 1 536 ? -10.523 -15.571 34.780 1.00 96.81 536 SER A C 1
ATOM 3838 O O . SER A 1 536 ? -10.940 -14.608 35.424 1.00 96.81 536 SER A O 1
ATOM 3840 N N . CYS A 1 537 ? -11.248 -16.640 34.463 1.00 96.75 537 CYS A N 1
ATOM 3841 C CA . CYS A 1 537 ? -12.686 -16.765 34.663 1.00 96.75 537 CYS A CA 1
ATOM 3842 C C . CYS A 1 537 ? -12.971 -17.953 35.578 1.00 96.75 537 CYS A C 1
ATOM 3844 O O . CYS A 1 537 ? -12.652 -19.103 35.254 1.00 96.75 537 CYS A O 1
ATOM 3846 N N . GLY A 1 538 ? -13.505 -17.686 36.766 1.00 94.12 538 GLY A N 1
ATOM 3847 C CA . GLY A 1 538 ? -13.918 -18.743 37.681 1.00 94.12 538 GLY A CA 1
ATOM 3848 C C . GLY A 1 538 ? -15.280 -19.327 37.299 1.00 94.12 538 GLY A C 1
ATOM 3849 O O . GLY A 1 538 ? -15.953 -18.862 36.386 1.00 94.12 538 GLY A O 1
ATOM 3850 N N . GLY A 1 539 ? -15.676 -20.416 37.958 1.00 94.12 539 GLY A N 1
ATOM 3851 C CA . GLY A 1 539 ? -16.932 -21.101 37.641 1.00 94.12 539 GLY A CA 1
ATOM 3852 C C . GLY A 1 539 ? -16.875 -22.615 37.799 1.00 94.12 539 GLY A C 1
ATOM 3853 O O . GLY A 1 539 ? -15.896 -23.178 38.298 1.00 94.12 539 GLY A O 1
ATOM 3854 N N . ALA A 1 540 ? -17.967 -23.269 37.414 1.00 95.12 540 ALA A N 1
ATOM 3855 C CA . ALA A 1 540 ? -18.172 -24.712 37.483 1.00 95.12 540 ALA A CA 1
ATOM 3856 C C . ALA A 1 540 ? -18.687 -25.242 36.137 1.00 95.12 540 ALA A C 1
ATOM 3858 O O . ALA A 1 540 ? -19.309 -24.504 35.377 1.00 95.12 540 ALA A O 1
ATOM 3859 N N . TRP A 1 541 ? -18.470 -26.527 35.865 1.00 97.25 541 TRP A N 1
ATOM 3860 C CA . TRP A 1 541 ? -18.979 -27.223 34.681 1.00 97.25 541 TRP A CA 1
ATOM 3861 C C . TRP A 1 541 ? -19.178 -28.715 34.970 1.00 97.25 541 TRP A C 1
ATOM 3863 O O . TRP A 1 541 ? -18.458 -29.319 35.771 1.00 97.25 541 TRP A O 1
ATOM 3873 N N . SER A 1 542 ? -20.167 -29.315 34.307 1.00 96.25 542 SER A N 1
ATOM 3874 C CA . SER A 1 542 ? -20.548 -30.727 34.484 1.00 96.25 542 SER A CA 1
ATOM 3875 C C . SER A 1 542 ? -20.381 -31.575 33.223 1.00 96.25 542 SER A C 1
ATOM 3877 O O . SER A 1 542 ? -20.301 -32.800 33.326 1.00 96.25 542 SER A O 1
ATOM 3879 N N . VAL A 1 543 ? -20.283 -30.948 32.048 1.00 96.19 543 VAL A N 1
ATOM 3880 C CA . VAL A 1 543 ? -19.855 -31.599 30.808 1.00 96.19 543 VAL A CA 1
ATOM 3881 C C . VAL A 1 543 ? -18.330 -31.63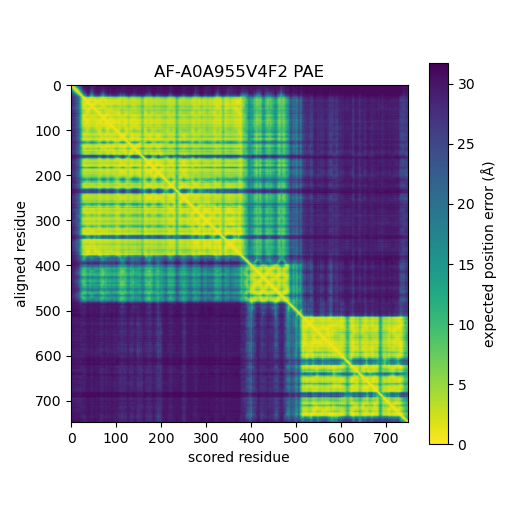8 30.831 1.00 96.19 543 VAL A C 1
ATOM 3883 O O . VAL A 1 543 ? -17.682 -30.605 30.709 1.00 96.19 543 VAL A O 1
ATOM 3886 N N . GLY A 1 544 ? -17.769 -32.817 31.102 1.00 94.62 544 GLY A N 1
ATOM 3887 C CA . GLY A 1 544 ? -16.337 -32.971 31.356 1.00 94.62 544 GLY A CA 1
ATOM 3888 C C . GLY A 1 544 ? -15.455 -32.829 30.118 1.00 94.62 544 GLY A C 1
ATOM 3889 O O . GLY A 1 544 ? -15.865 -33.194 29.018 1.00 94.62 544 GLY A O 1
ATOM 3890 N N . GLY A 1 545 ? -14.228 -32.365 30.358 1.00 93.75 545 GLY A N 1
ATOM 3891 C CA . GLY A 1 545 ? -13.204 -32.147 29.338 1.00 93.75 545 GLY A CA 1
ATOM 3892 C C . GLY A 1 545 ? -12.753 -30.688 29.233 1.00 93.75 545 GLY A C 1
ATOM 3893 O O . GLY A 1 545 ? -13.493 -29.768 29.562 1.00 93.75 545 GLY A O 1
ATOM 3894 N N . MET A 1 546 ? -11.512 -30.485 28.781 1.00 92.69 546 MET A N 1
ATOM 3895 C CA . MET A 1 546 ? -10.963 -29.160 28.447 1.00 92.69 546 MET A CA 1
ATOM 3896 C C . MET A 1 546 ? -11.104 -28.801 26.960 1.00 92.69 546 MET A C 1
ATOM 3898 O O . MET A 1 546 ? -10.882 -27.654 26.591 1.00 92.69 546 MET A O 1
ATOM 3902 N N . PHE A 1 547 ? -11.441 -29.771 26.106 1.00 90.00 547 PHE A N 1
ATOM 3903 C CA . PHE A 1 547 ? -11.438 -29.637 24.647 1.00 90.00 547 PHE A CA 1
ATOM 3904 C C . PHE A 1 547 ? -12.875 -29.682 24.118 1.00 90.00 547 PHE A C 1
ATOM 3906 O O . PHE A 1 547 ? -13.466 -30.759 24.022 1.00 90.00 547 PHE A O 1
ATOM 3913 N N . HIS A 1 548 ? -13.434 -28.514 23.806 1.00 87.19 548 HIS A N 1
ATOM 3914 C CA . HIS A 1 548 ? -14.772 -28.356 23.234 1.00 87.19 548 HIS A CA 1
ATOM 3915 C C . HIS A 1 548 ? -14.758 -27.235 22.197 1.00 87.19 548 HIS A C 1
ATOM 3917 O O . HIS A 1 548 ? -14.201 -26.175 22.472 1.00 87.19 548 HIS A O 1
ATOM 3923 N N . ASP A 1 549 ? -15.412 -27.460 21.060 1.00 76.69 549 ASP A N 1
ATOM 3924 C CA . ASP A 1 549 ? -15.459 -26.493 19.955 1.00 76.69 549 ASP A CA 1
ATOM 3925 C C . ASP A 1 549 ? -16.507 -25.382 20.184 1.00 76.69 549 ASP A C 1
ATOM 3927 O O . ASP A 1 549 ? -16.407 -24.313 19.602 1.00 76.69 549 ASP A O 1
ATOM 3931 N N . GLU A 1 550 ? -17.518 -25.629 21.027 1.00 83.69 550 GLU A N 1
ATOM 3932 C CA . GLU A 1 550 ? -18.683 -24.751 21.230 1.00 83.69 550 GLU A CA 1
ATOM 3933 C C . GLU A 1 550 ? -19.162 -24.783 22.702 1.00 83.69 550 GLU A C 1
ATOM 3935 O O . GLU A 1 550 ? -18.969 -25.804 23.380 1.00 83.69 550 GLU A O 1
ATOM 3940 N N . PRO A 1 551 ? -19.826 -23.724 23.214 1.00 90.81 551 PRO A N 1
ATOM 3941 C CA . PRO A 1 551 ? -20.518 -23.728 24.510 1.00 90.81 551 PRO A CA 1
ATOM 3942 C C . PRO A 1 551 ? -21.680 -24.739 24.563 1.00 90.81 551 PRO A C 1
ATOM 3944 O O . PRO A 1 551 ? -22.318 -25.040 23.555 1.00 90.81 551 PRO A O 1
ATOM 3947 N N . ALA A 1 552 ? -21.979 -25.264 25.755 1.00 91.50 552 ALA A N 1
ATOM 3948 C CA . ALA A 1 552 ? -23.010 -26.283 25.986 1.00 91.50 552 ALA A CA 1
ATOM 3949 C C . ALA A 1 552 ? -24.240 -25.782 26.774 1.00 91.50 552 ALA A C 1
ATOM 3951 O O . ALA A 1 552 ? -25.260 -26.475 26.805 1.00 91.50 552 ALA A O 1
ATOM 3952 N N . CYS A 1 553 ? -24.169 -24.603 27.401 1.00 89.00 553 CYS A N 1
ATOM 3953 C CA . CYS A 1 553 ? -25.242 -24.000 28.198 1.00 89.00 553 CYS A CA 1
ATOM 3954 C C . CYS A 1 553 ? -25.476 -22.510 27.867 1.00 89.00 553 CYS A C 1
ATOM 3956 O O . CYS A 1 553 ? -25.798 -21.714 28.751 1.00 89.00 553 CYS A O 1
ATOM 3958 N N . ASP A 1 554 ? -25.311 -22.135 26.595 1.00 86.25 554 ASP A N 1
ATOM 3959 C CA . ASP A 1 554 ? -25.479 -20.767 26.080 1.00 86.25 554 ASP A CA 1
ATOM 3960 C C . ASP A 1 554 ? -24.619 -19.719 26.822 1.00 86.25 554 ASP A C 1
ATOM 3962 O O . ASP A 1 554 ? -25.052 -18.585 27.022 1.00 86.25 554 ASP A O 1
ATOM 3966 N N . ARG A 1 555 ? -23.405 -20.099 27.263 1.00 88.12 555 ARG A N 1
ATOM 3967 C CA . ARG A 1 555 ? -22.474 -19.232 28.015 1.00 88.12 555 ARG A CA 1
ATOM 3968 C C . ARG A 1 555 ? -23.094 -18.628 29.288 1.00 88.12 555 ARG A C 1
ATOM 3970 O O . ARG A 1 555 ? -22.779 -17.511 29.674 1.00 88.12 555 ARG A O 1
ATOM 3977 N N . GLN A 1 556 ? -23.958 -19.380 29.977 1.00 86.31 556 GLN A N 1
ATOM 3978 C CA . GLN A 1 556 ? -24.543 -18.988 31.273 1.00 86.31 556 GLN A CA 1
ATOM 3979 C C . GLN A 1 556 ? -23.650 -19.340 32.485 1.00 86.31 556 GLN A C 1
ATOM 3981 O O . GLN A 1 556 ? -24.093 -19.224 33.631 1.00 86.31 556 GLN A O 1
ATOM 3986 N N . GLY A 1 557 ? -22.421 -19.817 32.253 1.00 87.69 557 GLY A N 1
ATOM 3987 C CA . GLY A 1 557 ? -21.458 -20.177 33.295 1.00 87.69 557 GLY A CA 1
ATOM 3988 C C . GLY A 1 557 ? -20.837 -18.966 34.003 1.00 87.69 557 GLY A C 1
ATOM 3989 O O . GLY A 1 557 ? -21.285 -17.830 33.849 1.00 87.69 557 GLY A O 1
ATOM 3990 N N . GLY A 1 558 ? -19.778 -19.217 34.776 1.00 92.31 558 GLY A N 1
ATOM 3991 C CA . GLY A 1 558 ? -19.114 -18.220 35.631 1.00 92.31 558 GLY A CA 1
ATOM 3992 C C . GLY A 1 558 ? -19.354 -18.462 37.128 1.00 92.31 558 GLY A C 1
ATOM 3993 O O . GLY A 1 558 ? -20.162 -19.319 37.494 1.00 92.31 558 GLY A O 1
ATOM 3994 N N . ASN A 1 559 ? -18.657 -17.754 38.022 1.00 85.12 559 ASN A N 1
ATOM 3995 C CA . ASN A 1 559 ? -18.954 -17.808 39.462 1.00 85.12 559 ASN A CA 1
ATOM 3996 C C . ASN A 1 559 ? -20.099 -16.896 39.890 1.00 85.12 559 ASN A C 1
ATOM 3998 O O . ASN A 1 559 ? -20.817 -17.256 40.825 1.00 85.12 559 ASN A O 1
ATOM 4002 N N . ASP A 1 560 ? -20.284 -15.776 39.198 1.00 83.88 560 ASP A N 1
ATOM 4003 C CA . ASP A 1 560 ? -21.349 -14.808 39.465 1.00 83.88 560 ASP A CA 1
ATOM 4004 C C . ASP A 1 560 ? -22.469 -14.855 38.396 1.00 83.88 560 ASP A C 1
ATOM 4006 O O . ASP A 1 560 ? -23.398 -14.047 38.415 1.00 83.88 560 ASP A O 1
ATOM 4010 N N . GLY A 1 561 ? -22.408 -15.843 37.491 1.00 80.19 561 GLY A N 1
ATOM 4011 C CA . GLY A 1 561 ? -23.333 -16.042 36.368 1.00 80.19 561 GLY A CA 1
ATOM 4012 C C . GLY A 1 561 ? -24.649 -16.751 36.714 1.00 80.19 561 GLY A C 1
ATOM 4013 O O . GLY A 1 561 ? -24.811 -17.364 37.774 1.00 80.19 561 GLY A O 1
ATOM 4014 N N . GLU A 1 562 ? -25.610 -16.706 35.784 1.00 85.00 562 GLU A N 1
ATOM 4015 C CA . GLU A 1 562 ? -26.973 -17.228 35.995 1.00 85.00 562 GLU A CA 1
ATOM 4016 C C . GLU A 1 562 ? -27.020 -18.749 36.247 1.00 85.00 562 GLU A C 1
ATOM 4018 O O . GLU A 1 562 ? -27.849 -19.223 37.028 1.00 85.00 562 GLU A O 1
ATOM 4023 N N . ASN A 1 563 ? -26.095 -19.516 35.656 1.00 88.50 563 ASN A N 1
ATOM 4024 C CA . ASN A 1 563 ? -25.899 -20.949 35.889 1.00 88.50 563 ASN A CA 1
ATOM 4025 C C . ASN A 1 563 ? -24.545 -21.222 36.571 1.00 88.50 563 ASN A C 1
ATOM 4027 O O . ASN A 1 563 ? -23.789 -22.104 36.159 1.00 88.50 563 ASN A O 1
ATOM 4031 N N . ALA A 1 564 ? -24.247 -20.519 37.671 1.00 89.19 564 ALA A N 1
ATOM 4032 C CA . ALA A 1 564 ? -23.012 -20.728 38.439 1.00 89.19 564 ALA A CA 1
ATOM 4033 C C . ALA A 1 564 ? -22.799 -22.181 38.930 1.00 89.19 564 ALA A C 1
ATOM 4035 O O . ALA A 1 564 ? -21.686 -22.584 39.258 1.00 89.19 564 ALA A O 1
ATOM 4036 N N . ALA A 1 565 ? -23.843 -23.015 38.970 1.00 90.94 565 ALA A N 1
ATOM 4037 C CA . ALA A 1 565 ? -23.712 -24.442 39.271 1.00 90.94 565 ALA A CA 1
ATOM 4038 C C . ALA A 1 565 ? -23.081 -25.271 38.129 1.00 90.94 565 ALA A C 1
ATOM 4040 O O . ALA A 1 565 ? -22.804 -26.454 38.331 1.00 90.94 565 ALA A O 1
ATOM 4041 N N . GLY A 1 566 ? -22.898 -24.705 36.930 1.00 94.00 566 GLY A N 1
ATOM 4042 C CA . GLY A 1 566 ? -22.280 -25.380 35.786 1.00 94.00 566 GLY A CA 1
ATOM 4043 C C . GLY A 1 566 ? -23.083 -26.559 35.230 1.00 94.00 566 GLY A C 1
ATOM 4044 O O . GLY A 1 566 ? -22.531 -27.434 34.555 1.00 94.00 566 GLY A O 1
ATOM 4045 N N . THR A 1 567 ? -24.376 -26.656 35.553 1.00 95.00 567 THR A N 1
ATOM 4046 C CA . THR A 1 567 ? -25.190 -27.821 35.180 1.00 95.00 567 THR A CA 1
ATOM 4047 C C . THR A 1 567 ? -25.540 -27.745 33.698 1.00 95.00 567 THR A C 1
ATOM 4049 O O . THR A 1 567 ? -26.212 -26.812 33.275 1.00 95.00 567 THR A O 1
ATOM 4052 N N . GLY A 1 568 ? -25.075 -28.720 32.914 1.00 94.75 568 GLY A N 1
ATOM 4053 C CA . GLY A 1 568 ? -25.153 -28.707 31.449 1.00 94.75 568 GLY A CA 1
ATOM 4054 C C . GLY A 1 568 ? -24.026 -27.936 30.752 1.00 94.75 568 GLY A C 1
ATOM 4055 O O . GLY A 1 568 ? -23.850 -28.118 29.556 1.00 94.75 568 GLY A O 1
ATOM 4056 N N . CYS A 1 569 ? -23.241 -27.139 31.481 1.00 96.69 569 CYS A N 1
ATOM 4057 C CA . CYS A 1 569 ? -22.143 -26.347 30.928 1.00 96.69 569 CYS A CA 1
ATOM 4058 C C . CYS A 1 569 ? -20.865 -27.174 30.729 1.00 96.69 569 CYS A C 1
ATOM 4060 O O . CYS A 1 569 ? -20.605 -28.100 31.510 1.00 96.69 569 CYS A O 1
ATOM 4062 N N . ASN A 1 570 ? -20.060 -26.787 29.737 1.00 97.00 570 ASN A N 1
ATOM 4063 C CA . ASN A 1 570 ? -18.660 -27.176 29.551 1.00 97.00 570 ASN A CA 1
ATOM 4064 C C . ASN A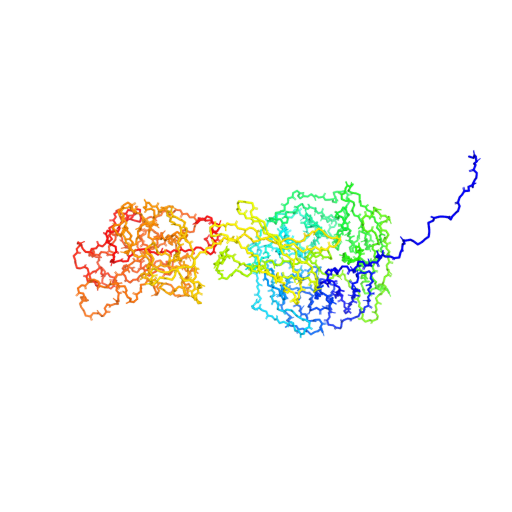 1 570 ? -17.722 -25.996 29.906 1.00 97.00 570 ASN A C 1
ATOM 4066 O O . ASN A 1 570 ? -18.153 -25.016 30.511 1.00 97.00 570 ASN A O 1
ATOM 4070 N N . VAL A 1 571 ? -16.433 -26.091 29.568 1.00 96.00 571 VAL A N 1
ATOM 4071 C CA . VAL A 1 571 ? -15.448 -25.032 29.860 1.00 96.00 571 VAL A CA 1
ATOM 4072 C C . VAL A 1 571 ? -15.590 -23.765 29.005 1.00 96.00 571 VAL A C 1
ATOM 4074 O O . VAL A 1 571 ? -15.265 -22.687 29.496 1.00 96.00 571 VAL A O 1
ATOM 4077 N N . GLN A 1 572 ? -16.105 -23.858 27.773 1.00 94.31 572 GLN A N 1
ATOM 4078 C CA . GLN A 1 572 ? -16.319 -22.696 26.894 1.00 94.31 572 GLN A CA 1
ATOM 4079 C C . GLN A 1 572 ? -17.445 -21.791 27.415 1.00 94.31 572 GLN A C 1
ATOM 4081 O O . GLN A 1 572 ? -17.437 -20.588 27.173 1.00 94.31 572 GLN A O 1
ATOM 4086 N N . ASP A 1 573 ? -18.382 -22.341 28.196 1.00 95.06 573 ASP A N 1
ATOM 4087 C CA . ASP A 1 573 ? -19.473 -21.582 28.819 1.00 95.06 573 ASP A CA 1
ATOM 4088 C C . ASP A 1 573 ? -19.037 -20.605 29.925 1.00 95.06 573 ASP A C 1
ATOM 4090 O O . ASP A 1 573 ? -19.866 -19.821 30.383 1.00 95.06 573 ASP A O 1
ATOM 4094 N N . LEU A 1 574 ? -17.778 -20.668 30.382 1.00 95.62 574 LEU A N 1
ATOM 4095 C CA . LEU A 1 574 ? -17.178 -19.683 31.297 1.00 95.62 574 LEU A CA 1
ATOM 4096 C C . LEU A 1 574 ? -16.594 -18.482 30.533 1.00 95.62 574 LEU A C 1
ATOM 4098 O O . LEU A 1 574 ? -16.332 -17.435 31.127 1.00 95.62 574 LEU A O 1
ATOM 4102 N N . CYS A 1 575 ? -16.387 -18.629 29.223 1.00 94.44 575 CYS A N 1
ATOM 4103 C CA . CYS A 1 575 ? -15.932 -17.565 28.345 1.00 94.44 575 CYS A CA 1
ATOM 4104 C C . CYS A 1 575 ? -17.139 -16.878 27.704 1.00 94.44 575 CYS A C 1
ATOM 4106 O O . CYS A 1 575 ? -18.114 -17.515 27.301 1.00 94.44 575 CYS A O 1
ATOM 4108 N N . ALA A 1 576 ? -17.084 -15.557 27.607 1.00 87.38 576 ALA A N 1
ATOM 4109 C CA . ALA A 1 576 ? -18.136 -14.760 26.987 1.00 87.38 576 ALA A CA 1
ATOM 4110 C C . ALA A 1 576 ? -18.128 -14.860 25.448 1.00 87.38 576 ALA A C 1
ATOM 4112 O O . ALA A 1 576 ? -17.202 -15.392 24.848 1.00 87.38 576 ALA A O 1
ATOM 4113 N N . GLU A 1 577 ? -19.159 -14.332 24.785 1.00 80.12 577 GLU A N 1
ATOM 4114 C CA . GLU A 1 577 ? -19.246 -14.316 23.317 1.00 80.12 577 GLU A CA 1
ATOM 4115 C C . GLU A 1 577 ? -18.039 -13.594 22.675 1.00 80.12 577 GLU A C 1
ATOM 4117 O O . GLU A 1 577 ? -17.642 -12.510 23.120 1.00 80.12 577 GLU A O 1
ATOM 4122 N N . GLY A 1 578 ? -17.436 -14.212 21.651 1.00 74.94 578 GLY A N 1
ATOM 4123 C CA . GLY A 1 578 ? -16.175 -13.767 21.040 1.00 74.94 578 GLY A CA 1
ATOM 4124 C C . GLY A 1 578 ? -14.935 -13.980 21.921 1.00 74.94 578 GLY A C 1
ATOM 4125 O O . GLY A 1 578 ? -13.967 -13.227 21.794 1.00 74.94 578 GLY A O 1
ATOM 4126 N N . TRP A 1 579 ? -15.007 -14.933 22.857 1.00 88.75 579 TRP A N 1
ATOM 4127 C CA . TRP A 1 579 ? -13.898 -15.436 23.667 1.00 88.75 579 TRP A CA 1
ATOM 4128 C C . TRP A 1 579 ? -13.961 -16.969 23.751 1.00 88.75 579 TRP A C 1
ATOM 4130 O O . TRP A 1 579 ? -15.040 -17.557 23.897 1.00 88.75 579 TRP A O 1
ATOM 4140 N N . HIS A 1 580 ? -12.793 -17.601 23.757 1.00 89.56 580 HIS A N 1
ATOM 4141 C CA . HIS A 1 580 ? -12.594 -19.048 23.838 1.00 89.56 580 HIS A CA 1
ATOM 4142 C C . HIS A 1 580 ? -11.715 -19.390 25.050 1.00 89.56 580 HIS A C 1
ATOM 4144 O O . HIS A 1 580 ? -11.001 -18.535 25.575 1.00 89.56 580 HIS A O 1
ATOM 4150 N N . VAL A 1 581 ? -11.723 -20.640 25.511 1.00 93.38 581 VAL A N 1
ATOM 4151 C CA . VAL A 1 581 ? -10.705 -21.132 26.453 1.00 93.38 581 VAL A CA 1
ATOM 4152 C C . VAL A 1 581 ? -9.346 -21.096 25.755 1.00 93.38 581 VAL A C 1
ATOM 4154 O O . VAL A 1 581 ? -9.197 -21.663 24.673 1.00 93.38 581 VAL A O 1
ATOM 4157 N N . CYS A 1 582 ? -8.352 -20.461 26.381 1.00 91.88 582 CYS A N 1
ATOM 4158 C CA . CYS A 1 582 ? -7.008 -20.353 25.815 1.00 91.88 582 CYS A CA 1
ATOM 4159 C C . CYS A 1 582 ? -6.426 -21.744 25.506 1.00 91.88 582 CYS A C 1
ATOM 4161 O O . CYS A 1 582 ? -6.505 -22.650 26.342 1.00 91.88 582 CYS A O 1
ATOM 4163 N N . TYR A 1 583 ? -5.803 -21.909 24.343 1.00 86.69 583 TYR A N 1
ATOM 4164 C CA . TYR A 1 583 ? -5.343 -23.198 23.828 1.00 86.69 583 TYR A CA 1
ATOM 4165 C C . TYR A 1 583 ? -4.024 -23.656 24.456 1.00 86.69 583 TYR A C 1
ATOM 4167 O O . TYR A 1 583 ? -3.939 -24.746 25.030 1.00 86.69 583 TYR A O 1
ATOM 4175 N N . GLY A 1 584 ? -2.986 -22.821 24.366 1.00 86.50 584 GLY A N 1
ATOM 4176 C CA . GLY A 1 584 ? -1.596 -23.243 24.545 1.00 86.50 584 GLY A CA 1
ATOM 4177 C C . GLY A 1 584 ? -0.691 -22.242 25.272 1.00 86.50 584 GLY A C 1
ATOM 4178 O O . GLY A 1 584 ? -1.083 -21.105 25.556 1.00 86.50 584 GLY A O 1
ATOM 4179 N N . PRO A 1 585 ? 0.560 -22.638 25.575 1.00 87.25 585 PRO A N 1
ATOM 4180 C CA . PRO A 1 585 ? 1.561 -21.726 26.119 1.00 87.25 585 PRO A CA 1
ATOM 4181 C C . PRO A 1 585 ? 1.875 -20.543 25.183 1.00 87.25 585 PRO A C 1
ATOM 4183 O O . PRO A 1 585 ? 2.159 -19.445 25.668 1.00 87.25 585 PRO A O 1
ATOM 4186 N N . ALA A 1 586 ? 1.828 -20.738 23.858 1.00 85.62 586 ALA A N 1
ATOM 4187 C CA . ALA A 1 586 ? 1.980 -19.665 22.870 1.00 85.62 586 ALA A CA 1
ATOM 4188 C C . ALA A 1 586 ? 0.815 -18.656 22.920 1.00 85.62 586 ALA A C 1
ATOM 4190 O O . ALA A 1 586 ? 1.047 -17.456 23.082 1.00 85.62 586 ALA A O 1
ATOM 4191 N N . ASP A 1 587 ? -0.412 -19.172 22.892 1.00 85.88 587 ASP A N 1
ATOM 4192 C CA . ASP A 1 587 ? -1.684 -18.442 22.933 1.00 85.88 587 ASP A CA 1
ATOM 4193 C C . ASP A 1 587 ? -1.832 -17.543 24.180 1.00 85.88 587 ASP A C 1
ATOM 4195 O O . ASP A 1 587 ? -2.193 -16.367 24.094 1.00 85.88 587 ASP A O 1
ATOM 4199 N N . VAL A 1 588 ? -1.434 -18.036 25.359 1.00 89.88 588 VAL A N 1
ATOM 4200 C CA . VAL A 1 588 ? -1.375 -17.189 26.562 1.00 89.88 588 VAL A CA 1
ATOM 4201 C C . VAL A 1 588 ? -0.231 -16.174 26.474 1.00 89.88 588 VAL A C 1
ATOM 4203 O O . VAL A 1 588 ? -0.424 -15.008 26.823 1.00 89.88 588 VAL A O 1
ATOM 4206 N N . ARG A 1 589 ? 0.959 -16.567 25.986 1.00 88.06 589 ARG A N 1
ATOM 4207 C CA . ARG A 1 589 ? 2.131 -15.673 25.885 1.00 88.06 589 ARG A CA 1
ATOM 4208 C C . ARG A 1 589 ? 1.865 -14.457 24.994 1.00 88.06 589 ARG A C 1
ATOM 4210 O O . ARG A 1 589 ? 2.311 -13.371 25.359 1.00 88.06 589 ARG A O 1
ATOM 4217 N N . SER A 1 590 ? 1.157 -14.607 23.873 1.00 86.81 590 SER A N 1
ATOM 4218 C CA . SER A 1 590 ? 0.848 -13.488 22.965 1.00 86.81 590 SER A CA 1
ATOM 4219 C C . SER A 1 590 ? 0.038 -12.376 23.651 1.00 86.81 590 SER A C 1
ATOM 4221 O O . SER A 1 590 ? 0.223 -11.200 23.341 1.00 86.81 590 SER A O 1
ATOM 4223 N N . ARG A 1 591 ? -0.794 -12.731 24.642 1.00 89.25 591 ARG A N 1
ATOM 4224 C CA . ARG A 1 591 ? -1.719 -11.818 25.338 1.00 89.25 591 ARG A CA 1
ATOM 4225 C C . ARG A 1 591 ? -1.188 -11.232 26.650 1.00 89.25 591 ARG A C 1
ATOM 4227 O O . ARG A 1 591 ? -1.685 -10.194 27.083 1.00 89.25 591 ARG A O 1
ATOM 4234 N N . VAL A 1 592 ? -0.192 -11.861 27.284 1.00 87.50 592 VAL A N 1
ATOM 4235 C CA . VAL A 1 592 ? 0.412 -11.386 28.557 1.00 87.50 592 VAL A CA 1
ATOM 4236 C C . VAL A 1 592 ? 1.873 -10.945 28.440 1.00 87.50 592 VAL A C 1
ATOM 4238 O O . VAL A 1 592 ? 2.397 -10.314 29.361 1.00 87.50 592 VAL A O 1
ATOM 4241 N N . GLY A 1 593 ? 2.558 -11.291 27.347 1.00 84.00 593 GLY A N 1
ATOM 4242 C CA . GLY A 1 593 ? 3.989 -11.043 27.174 1.00 84.00 593 GLY A CA 1
ATOM 4243 C C . GLY A 1 593 ? 4.825 -11.582 28.342 1.00 84.00 593 GLY A C 1
ATOM 4244 O O . GLY A 1 593 ? 4.628 -12.705 28.813 1.00 84.00 593 GLY A O 1
ATOM 4245 N N . ASP A 1 594 ? 5.741 -10.754 28.846 1.00 82.12 594 ASP A N 1
ATOM 4246 C CA . ASP A 1 594 ? 6.640 -11.102 29.956 1.00 82.12 594 ASP A CA 1
ATOM 4247 C C . ASP A 1 594 ? 5.937 -11.239 31.324 1.00 82.12 594 ASP A C 1
ATOM 4249 O O . ASP A 1 594 ? 6.534 -11.775 32.260 1.00 82.12 594 ASP A O 1
ATOM 4253 N N . ALA A 1 595 ? 4.682 -10.788 31.475 1.00 84.69 595 ALA A N 1
ATOM 4254 C CA . ALA A 1 595 ? 3.948 -10.918 32.739 1.00 84.69 595 ALA A CA 1
ATOM 4255 C C . ALA A 1 595 ? 3.566 -12.378 33.052 1.00 84.69 595 ALA A C 1
ATOM 4257 O O . ALA A 1 595 ? 3.445 -12.759 34.220 1.00 84.69 595 ALA A O 1
ATOM 4258 N N . GLY A 1 596 ? 3.404 -13.215 32.022 1.00 89.81 596 GLY A N 1
ATOM 4259 C CA . GLY A 1 596 ? 3.061 -14.629 32.168 1.00 89.81 596 GLY A CA 1
ATOM 4260 C C . GLY A 1 596 ? 1.834 -14.859 33.061 1.00 89.81 596 GLY A C 1
ATOM 4261 O O . GLY A 1 596 ? 0.804 -14.199 32.934 1.00 89.81 596 GLY A O 1
ATOM 4262 N N . CYS A 1 597 ? 1.963 -15.786 34.010 1.00 94.31 597 CYS A N 1
ATOM 4263 C CA . CYS A 1 597 ? 0.927 -16.095 34.998 1.00 94.31 597 CYS A CA 1
ATOM 4264 C C . CYS A 1 597 ? 0.895 -15.161 36.230 1.00 94.31 597 CYS A C 1
ATOM 4266 O O . CYS A 1 597 ? 0.219 -15.497 37.202 1.00 94.31 597 CYS A O 1
ATOM 4268 N N . ALA A 1 598 ? 1.636 -14.043 36.259 1.00 91.00 598 ALA A N 1
ATOM 4269 C CA . ALA A 1 598 ? 1.790 -13.232 37.476 1.00 91.00 598 ALA A CA 1
ATOM 4270 C C . ALA A 1 598 ? 0.462 -12.656 38.001 1.00 91.00 598 ALA A C 1
ATOM 4272 O O . ALA A 1 598 ? 0.188 -12.756 39.195 1.00 91.00 598 ALA A O 1
ATOM 4273 N N . ASP A 1 599 ? -0.374 -12.130 37.102 1.00 93.38 599 ASP A N 1
ATOM 4274 C CA . ASP A 1 599 ? -1.663 -11.508 37.437 1.00 93.38 599 ASP A CA 1
ATOM 4275 C C . ASP A 1 599 ? -2.862 -12.458 37.258 1.00 93.38 599 ASP A C 1
ATOM 4277 O O . ASP A 1 599 ? -4.015 -12.036 37.349 1.00 93.38 599 ASP A O 1
ATOM 4281 N N . ALA A 1 600 ? -2.616 -13.755 37.037 1.00 93.75 600 ALA A N 1
ATOM 4282 C CA . ALA 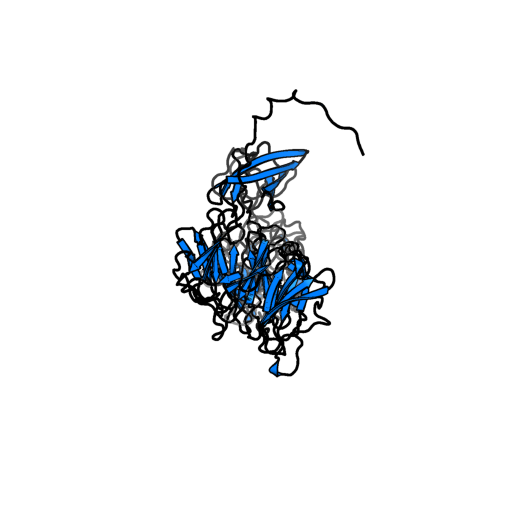A 1 600 ? -3.658 -14.749 36.770 1.00 93.75 600 ALA A CA 1
ATOM 4283 C C . ALA A 1 600 ? -4.612 -15.008 37.951 1.00 93.75 600 ALA A C 1
ATOM 4285 O O . ALA A 1 600 ? -5.643 -15.646 37.760 1.00 93.75 600 ALA A O 1
ATOM 4286 N N . VAL A 1 601 ? -4.286 -14.527 39.155 1.00 91.56 601 VAL A N 1
ATOM 4287 C CA . VAL A 1 601 ? -5.174 -14.536 40.326 1.00 91.56 601 VAL A CA 1
ATOM 4288 C C . VAL A 1 601 ? -5.273 -13.112 40.862 1.00 91.56 601 VAL A C 1
ATOM 4290 O O . VAL A 1 601 ? -4.270 -12.519 41.259 1.00 91.56 601 VAL A O 1
ATOM 4293 N N . ALA A 1 602 ? -6.481 -12.557 40.905 1.00 87.56 602 ALA A N 1
ATOM 4294 C CA . ALA A 1 602 ? -6.720 -11.244 41.479 1.00 87.56 602 ALA A CA 1
ATOM 4295 C C . ALA A 1 602 ? -6.407 -11.241 42.983 1.00 87.56 602 ALA A C 1
ATOM 4297 O O . ALA A 1 602 ? -6.784 -12.155 43.719 1.00 87.56 602 ALA A O 1
ATOM 4298 N N . ALA A 1 603 ? -5.815 -10.154 43.485 1.00 80.44 603 ALA A N 1
ATOM 4299 C CA . ALA A 1 603 ? -5.569 -9.976 44.921 1.00 80.44 603 ALA A CA 1
ATOM 4300 C C . ALA A 1 603 ? -6.861 -9.955 45.775 1.00 80.44 603 ALA A C 1
ATOM 4302 O O . ALA A 1 603 ? -6.800 -10.049 47.000 1.00 80.44 603 ALA A O 1
ATOM 4303 N N . THR A 1 604 ? -8.022 -9.822 45.131 1.00 78.25 604 THR A N 1
ATOM 4304 C CA . THR A 1 604 ? -9.363 -9.876 45.723 1.00 78.25 604 THR A CA 1
ATOM 4305 C C . THR A 1 604 ? -10.029 -11.251 45.634 1.00 78.25 604 THR A C 1
ATOM 4307 O O . THR A 1 604 ? -11.120 -11.397 46.183 1.00 78.25 604 THR A O 1
ATOM 4310 N N . TYR A 1 605 ? -9.425 -12.251 44.972 1.00 81.88 605 TYR A N 1
ATOM 4311 C CA . TYR A 1 605 ? -10.050 -13.569 44.820 1.00 81.88 605 TYR A CA 1
ATOM 4312 C C . TYR A 1 605 ? -10.299 -14.211 46.200 1.00 81.88 605 TYR A C 1
ATOM 4314 O O . TYR A 1 605 ? -9.370 -14.259 47.023 1.00 81.88 605 TYR A O 1
ATOM 4322 N N . PRO A 1 606 ? -11.518 -14.710 46.486 1.00 69.81 606 PRO A N 1
ATOM 4323 C CA . PRO A 1 606 ? -11.869 -15.220 47.806 1.00 69.81 606 PRO A CA 1
ATOM 4324 C C . PRO A 1 606 ? -10.923 -16.316 48.309 1.00 69.81 606 PRO A C 1
ATOM 4326 O O . PRO A 1 606 ? -10.717 -17.341 47.661 1.00 69.81 606 PRO A O 1
ATOM 4329 N N . ASN A 1 607 ? -10.382 -16.134 49.516 1.00 67.75 607 ASN A N 1
ATOM 4330 C CA . ASN A 1 607 ? -9.798 -17.232 50.278 1.00 67.75 607 ASN A CA 1
ATOM 4331 C C . ASN A 1 607 ? -10.862 -17.755 51.253 1.00 67.75 607 ASN A C 1
ATOM 4333 O O . ASN A 1 607 ? -11.170 -17.103 52.249 1.00 67.75 607 ASN A O 1
ATOM 4337 N N . THR A 1 608 ? -11.450 -18.906 50.930 1.00 63.72 608 THR A N 1
ATOM 4338 C CA . THR A 1 608 ? -12.488 -19.577 51.731 1.00 63.72 608 THR A CA 1
ATOM 4339 C C . THR A 1 608 ? -11.923 -20.645 52.672 1.00 63.72 608 THR A C 1
ATOM 4341 O O . THR A 1 608 ? -12.686 -21.316 53.369 1.00 63.72 608 THR A O 1
ATOM 4344 N N . GLY A 1 609 ? -10.598 -20.801 52.712 1.00 59.97 609 GLY A N 1
ATOM 4345 C CA . GLY A 1 609 ? -9.916 -21.778 53.543 1.00 59.97 609 GLY A CA 1
ATOM 4346 C C . GLY A 1 609 ? -9.783 -21.375 55.012 1.00 59.97 609 GLY A C 1
ATOM 4347 O O . GLY A 1 609 ? -9.808 -20.200 55.378 1.00 59.97 609 GLY A O 1
ATOM 4348 N N . THR A 1 610 ? -9.558 -22.370 55.869 1.00 57.56 610 THR A N 1
ATOM 4349 C CA . THR A 1 610 ? -9.344 -22.227 57.325 1.00 57.56 610 THR A CA 1
ATOM 4350 C C . THR A 1 610 ? -8.022 -21.551 57.725 1.00 57.56 610 THR A C 1
ATOM 4352 O O . THR A 1 610 ? -7.809 -21.270 58.907 1.00 57.56 610 THR A O 1
ATOM 4355 N N . GLY A 1 611 ? -7.162 -21.223 56.756 1.00 56.09 611 GLY A N 1
ATOM 4356 C CA . GLY A 1 611 ? -5.875 -20.554 56.946 1.00 56.09 611 GLY A CA 1
ATOM 4357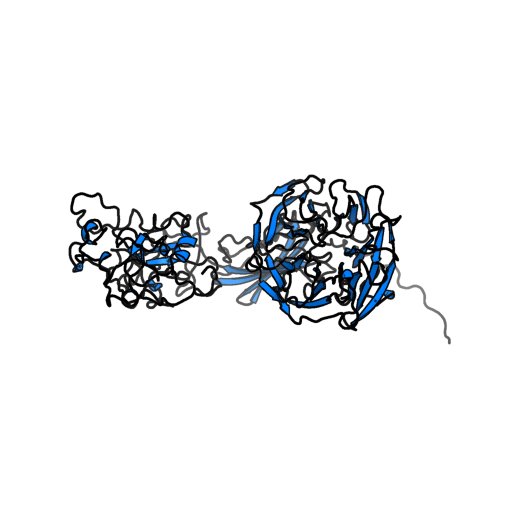 C C . GLY A 1 611 ? -4.667 -21.498 56.840 1.00 56.09 611 GLY A C 1
ATOM 4358 O O . GLY A 1 611 ? -4.828 -22.708 56.708 1.00 56.09 611 GLY A O 1
ATOM 4359 N N . PRO A 1 612 ? -3.437 -20.955 56.873 1.00 54.19 612 PRO A N 1
ATOM 4360 C CA . PRO A 1 612 ? -2.225 -21.732 56.636 1.00 54.19 612 PRO A CA 1
ATOM 4361 C C . PRO A 1 612 ? -1.927 -22.753 57.728 1.00 54.19 612 PRO A C 1
ATOM 4363 O O . PRO A 1 612 ? -1.639 -22.403 58.880 1.00 54.19 612 PRO A O 1
ATOM 4366 N N . LEU A 1 613 ? -1.805 -24.010 57.316 1.00 51.56 613 LEU A N 1
ATOM 4367 C CA . LEU A 1 613 ? -1.032 -24.994 58.060 1.00 51.56 613 LEU A CA 1
ATOM 4368 C C . LEU A 1 613 ? 0.442 -24.534 58.119 1.00 51.56 613 LEU A C 1
ATOM 4370 O O . LEU A 1 613 ? 1.017 -24.060 57.144 1.00 51.56 613 LEU A O 1
ATOM 4374 N N . ASN A 1 614 ? 1.067 -24.655 59.293 1.00 53.09 614 ASN A N 1
ATOM 4375 C CA . ASN A 1 614 ? 2.483 -24.332 59.549 1.00 53.09 614 ASN A CA 1
ATOM 4376 C C . ASN A 1 614 ? 2.929 -22.854 59.418 1.00 53.09 614 ASN A C 1
ATOM 4378 O O . ASN A 1 614 ? 4.129 -22.585 59.425 1.00 53.09 614 ASN A O 1
ATOM 4382 N N . GLY A 1 615 ? 2.010 -21.881 59.403 1.00 51.31 615 GLY A N 1
ATOM 4383 C CA . GLY A 1 615 ? 2.353 -20.466 59.646 1.00 51.31 615 GLY A CA 1
ATOM 4384 C C . GLY A 1 615 ? 3.049 -19.726 58.494 1.00 51.31 615 GLY A C 1
ATOM 4385 O O . GLY A 1 615 ? 3.711 -18.715 58.729 1.00 51.31 615 GLY A O 1
ATOM 4386 N N . VAL A 1 616 ? 2.894 -20.208 57.260 1.00 53.69 616 VAL A N 1
ATOM 4387 C CA . VAL A 1 616 ? 3.263 -19.481 56.034 1.00 53.69 616 VAL A CA 1
ATOM 4388 C C . VAL A 1 616 ? 2.154 -18.482 55.695 1.00 53.69 616 VAL A C 1
ATOM 4390 O O . VAL A 1 616 ? 0.988 -18.850 55.703 1.00 53.69 616 VAL A O 1
ATOM 4393 N N . THR A 1 617 ? 2.461 -17.224 55.375 1.00 54.06 617 THR A N 1
ATOM 4394 C CA . THR A 1 617 ? 1.421 -16.281 54.921 1.00 54.06 617 THR A CA 1
ATOM 4395 C C . THR A 1 617 ? 0.928 -16.677 53.526 1.00 54.06 617 THR A C 1
ATOM 4397 O O . THR A 1 617 ? 1.632 -16.446 52.545 1.00 54.06 617 THR A O 1
ATOM 4400 N N . VAL A 1 618 ? -0.270 -17.261 53.430 1.00 53.38 618 VAL A N 1
ATOM 4401 C CA . VAL A 1 618 ? -0.884 -17.619 52.139 1.00 53.38 618 VAL A CA 1
ATOM 4402 C C . VAL A 1 618 ? -1.295 -16.347 51.385 1.00 53.38 618 VAL A C 1
ATOM 4404 O O . VAL A 1 618 ? -1.903 -15.462 51.998 1.00 53.38 618 VAL A O 1
ATOM 4407 N N . PRO A 1 619 ? -1.013 -16.234 50.075 1.00 58.38 619 PRO A N 1
ATOM 4408 C CA . PRO A 1 619 ? -1.628 -15.220 49.221 1.00 58.38 619 PRO A CA 1
ATOM 4409 C C . PRO A 1 619 ? -3.168 -15.334 49.183 1.00 58.38 619 PRO A C 1
ATOM 4411 O O . PRO A 1 619 ? -3.729 -16.353 49.601 1.00 58.38 619 PRO A O 1
ATOM 4414 N N . PRO A 1 620 ? -3.876 -14.320 48.654 1.00 59.56 620 PRO A N 1
ATOM 4415 C CA . PRO A 1 620 ? -5.291 -14.442 48.316 1.00 59.56 620 PRO A CA 1
ATOM 4416 C C . PRO A 1 620 ? -5.558 -15.640 47.397 1.00 59.56 620 PRO A C 1
ATOM 4418 O O . PRO A 1 620 ? -4.724 -15.974 46.557 1.00 59.56 620 PRO A O 1
ATOM 4421 N N . GLY A 1 621 ? -6.734 -16.248 47.560 1.00 61.97 621 GLY A N 1
ATOM 4422 C CA . GLY A 1 621 ? -7.346 -17.132 46.576 1.00 61.97 621 GLY A CA 1
ATOM 4423 C C . GLY A 1 621 ? -6.508 -18.290 46.050 1.00 61.97 621 GLY A C 1
ATOM 4424 O O . GLY A 1 621 ? -5.917 -18.164 44.987 1.00 61.97 621 GLY A O 1
ATOM 4425 N N . GLY A 1 622 ? -6.518 -19.439 46.731 1.00 80.12 622 GLY A N 1
ATOM 4426 C CA . GLY A 1 622 ? -5.982 -20.681 46.165 1.00 80.12 622 GLY A CA 1
ATOM 4427 C C . GLY A 1 622 ? -6.763 -21.089 44.926 1.00 80.12 622 GLY A C 1
ATOM 4428 O O . GLY A 1 622 ? -7.849 -21.647 45.072 1.00 80.12 622 GLY A O 1
ATOM 4429 N N . ALA A 1 623 ? -6.227 -20.783 43.746 1.00 89.88 623 ALA A N 1
ATOM 4430 C CA . ALA A 1 623 ? -6.900 -20.852 42.459 1.00 89.88 623 ALA A CA 1
ATOM 4431 C C . ALA A 1 623 ? -5.975 -21.387 41.356 1.00 89.88 623 ALA A C 1
ATOM 4433 O O . ALA A 1 623 ? -4.781 -21.070 41.300 1.00 89.88 623 ALA A O 1
ATOM 4434 N N . PHE A 1 624 ? -6.563 -22.200 40.482 1.00 93.56 624 PHE A N 1
ATOM 4435 C CA . PHE A 1 624 ? -5.976 -22.701 39.246 1.00 93.56 624 PHE A CA 1
ATOM 4436 C C . PHE A 1 624 ? -6.905 -22.301 38.099 1.00 93.56 624 PHE A C 1
ATOM 4438 O O . PHE A 1 624 ? -8.109 -22.534 38.179 1.00 93.56 624 PHE A O 1
ATOM 4445 N N . PHE A 1 625 ? -6.368 -21.678 37.059 1.00 96.75 625 PHE A N 1
ATOM 4446 C CA . PHE A 1 625 ? -7.095 -21.339 35.842 1.00 96.75 625 PHE A CA 1
ATOM 4447 C C . PHE A 1 625 ? -6.502 -22.159 34.705 1.00 96.75 625 PHE A C 1
ATOM 4449 O O . PHE A 1 625 ? -5.356 -21.945 34.302 1.00 96.75 625 PHE A O 1
ATOM 4456 N N . ALA A 1 626 ? -7.270 -23.154 34.270 1.00 96.56 626 ALA A N 1
ATOM 4457 C CA . ALA A 1 626 ? -6.866 -24.125 33.268 1.00 96.56 626 ALA A CA 1
ATOM 4458 C C . ALA A 1 626 ? -6.943 -23.557 31.842 1.00 96.56 626 ALA A C 1
ATOM 4460 O O . ALA A 1 626 ? -7.762 -22.686 31.548 1.00 96.56 626 ALA A O 1
ATOM 4461 N N . THR A 1 627 ? -6.120 -24.106 30.956 1.00 94.75 627 THR A N 1
ATOM 4462 C CA . THR A 1 627 ? -6.175 -23.919 29.500 1.00 94.75 627 THR A CA 1
ATOM 4463 C C . THR A 1 627 ? -6.544 -25.236 28.818 1.00 94.75 627 THR A C 1
ATOM 4465 O O . THR A 1 627 ? -6.498 -26.301 29.443 1.00 94.75 627 THR A O 1
ATOM 4468 N N . ALA A 1 628 ? -6.849 -25.208 27.521 1.00 91.12 628 ALA A N 1
ATOM 4469 C CA . ALA A 1 628 ? -7.010 -26.408 26.695 1.00 91.12 628 ALA A CA 1
ATOM 4470 C C . ALA A 1 628 ? -5.652 -27.065 26.342 1.00 91.12 628 ALA A C 1
ATOM 4472 O O . ALA A 1 628 ? -5.440 -27.571 25.245 1.00 91.12 628 ALA A O 1
ATOM 4473 N N . THR A 1 629 ? -4.716 -27.084 27.297 1.00 89.56 629 THR A N 1
ATOM 4474 C CA . THR A 1 629 ? -3.392 -27.702 27.169 1.00 89.56 629 THR A CA 1
ATOM 4475 C C . THR A 1 629 ? -3.322 -29.001 27.976 1.00 89.56 629 THR A C 1
ATOM 4477 O O . THR A 1 629 ? -3.669 -29.029 29.160 1.00 89.56 629 THR A O 1
ATOM 4480 N N . ALA A 1 630 ? -2.779 -30.054 27.363 1.00 89.69 630 ALA A N 1
ATOM 4481 C CA . ALA A 1 630 ? -2.487 -31.349 27.984 1.00 89.69 630 ALA A CA 1
ATOM 4482 C C . ALA A 1 630 ? -1.063 -31.826 27.615 1.00 89.69 630 ALA A C 1
ATOM 4484 O O . ALA A 1 630 ? -0.287 -31.087 27.003 1.00 89.69 630 ALA A O 1
ATOM 4485 N N . GLY A 1 631 ? -0.683 -33.049 27.995 1.00 87.81 631 GLY A N 1
ATOM 4486 C CA . GLY A 1 631 ? 0.610 -33.619 27.614 1.00 87.81 631 GLY A CA 1
ATOM 4487 C C . GLY A 1 631 ? 0.784 -35.118 27.906 1.00 87.81 631 GLY A C 1
ATOM 4488 O O . GLY A 1 631 ? -0.185 -35.836 28.181 1.00 87.81 631 GLY A O 1
ATOM 4489 N N . PRO A 1 632 ? 2.031 -35.630 27.850 1.00 86.75 632 PRO A N 1
ATOM 4490 C CA . PRO A 1 632 ? 2.372 -37.017 28.201 1.00 86.75 632 PRO A CA 1
ATOM 4491 C C . PRO A 1 632 ? 2.238 -37.331 29.702 1.00 86.75 632 PRO A C 1
ATOM 4493 O O . PRO A 1 632 ? 2.204 -38.501 30.094 1.00 86.75 632 PRO A O 1
ATOM 4496 N N . GLY A 1 633 ? 2.214 -36.306 30.556 1.00 85.00 633 GLY A N 1
ATOM 4497 C CA . GLY A 1 633 ? 2.293 -36.422 32.011 1.00 85.00 633 GLY A CA 1
ATOM 4498 C C . GLY A 1 633 ? 3.647 -35.990 32.593 1.00 85.00 633 GLY A C 1
ATOM 4499 O O . GLY A 1 633 ? 4.575 -35.611 31.875 1.00 85.00 633 GLY A O 1
ATOM 4500 N N . ASN A 1 634 ? 3.794 -36.111 33.917 1.00 83.56 634 ASN A N 1
ATOM 4501 C CA . ASN A 1 634 ? 4.956 -35.644 34.700 1.00 83.56 634 ASN A CA 1
ATOM 4502 C C . ASN A 1 634 ? 5.161 -34.113 34.661 1.00 83.56 634 ASN A C 1
ATOM 4504 O O . ASN A 1 634 ? 6.277 -33.624 34.874 1.00 83.56 634 ASN A O 1
ATOM 4508 N N . GLY A 1 635 ? 4.105 -33.342 34.384 1.00 84.75 635 GLY A N 1
ATOM 4509 C CA . GLY A 1 635 ? 4.205 -31.891 34.235 1.00 84.75 635 GLY A CA 1
ATOM 4510 C C . GLY A 1 635 ? 4.970 -31.452 32.980 1.00 84.75 635 GLY A C 1
ATOM 4511 O O . GLY A 1 635 ? 5.492 -30.336 32.947 1.00 84.75 635 GLY A O 1
ATOM 4512 N N . ILE A 1 636 ? 5.073 -32.319 31.969 1.00 87.69 636 ILE A N 1
ATOM 4513 C CA . ILE A 1 636 ? 5.419 -31.932 30.600 1.00 87.69 636 ILE A CA 1
ATOM 4514 C C . ILE A 1 636 ? 4.101 -31.708 29.864 1.00 87.69 636 ILE A C 1
ATOM 4516 O O . ILE A 1 636 ? 3.257 -32.602 29.832 1.00 87.69 636 ILE A O 1
ATOM 4520 N N . CYS A 1 637 ? 3.952 -30.523 29.292 1.00 85.62 637 CYS A N 1
ATOM 4521 C CA . CYS A 1 637 ? 2.882 -30.161 28.380 1.00 85.62 637 CYS A CA 1
ATOM 4522 C C . CYS A 1 637 ? 3.423 -30.127 26.952 1.00 85.62 637 CYS A C 1
ATOM 4524 O O . CYS A 1 637 ? 4.594 -29.788 26.721 1.00 85.62 637 CYS A O 1
ATOM 4526 N N . ASP A 1 638 ? 2.542 -30.437 26.015 1.00 78.25 638 ASP A N 1
ATOM 4527 C CA . ASP A 1 638 ? 2.797 -30.300 24.592 1.00 78.25 638 ASP A CA 1
ATOM 4528 C C . ASP A 1 638 ? 2.133 -28.997 24.102 1.00 78.25 638 ASP A C 1
ATOM 4530 O O . ASP A 1 638 ? 1.027 -28.655 24.525 1.00 78.25 638 ASP A O 1
ATOM 4534 N N . ASP A 1 639 ? 2.823 -28.251 23.238 1.00 67.94 639 ASP A N 1
ATOM 4535 C CA . ASP A 1 639 ? 2.296 -27.039 22.597 1.00 67.94 639 ASP A CA 1
ATOM 4536 C C . ASP A 1 639 ? 1.666 -27.461 21.260 1.00 67.94 639 ASP A C 1
ATOM 4538 O O . ASP A 1 639 ? 2.379 -27.763 20.299 1.00 67.94 639 ASP A O 1
ATOM 4542 N N . PHE A 1 640 ? 0.338 -27.610 21.236 1.00 65.38 640 PHE A N 1
ATOM 4543 C CA . PHE A 1 640 ? -0.412 -28.095 20.073 1.00 65.38 640 PHE A CA 1
ATOM 4544 C C . PHE A 1 640 ? -1.053 -26.939 19.306 1.00 65.38 640 PHE A C 1
ATOM 4546 O O . PHE A 1 640 ? -2.262 -26.730 19.344 1.00 65.38 640 PHE A O 1
ATOM 4553 N N . VAL A 1 641 ? -0.212 -26.234 18.560 1.00 50.62 641 VAL A N 1
ATOM 4554 C CA . VAL A 1 641 ? -0.619 -25.369 17.450 1.00 50.62 641 VAL A CA 1
ATOM 4555 C C . VAL A 1 641 ? -1.502 -26.152 16.467 1.00 50.62 641 VAL A C 1
ATOM 4557 O O . VAL A 1 641 ? -1.091 -27.207 15.972 1.00 50.62 641 VAL A O 1
ATOM 4560 N N . ASN A 1 642 ? -2.700 -25.634 16.172 1.00 48.44 642 ASN A N 1
ATOM 4561 C CA . ASN A 1 642 ? -3.595 -26.129 15.118 1.00 48.44 642 ASN A CA 1
ATOM 4562 C C . ASN A 1 642 ? -3.947 -27.642 15.174 1.00 48.44 642 ASN A C 1
ATOM 4564 O O . ASN A 1 642 ? -4.021 -28.317 14.140 1.00 48.44 642 ASN A O 1
ATOM 4568 N N . GLY A 1 643 ? -4.186 -28.222 16.361 1.00 53.72 643 GLY A N 1
ATOM 4569 C CA . GLY A 1 643 ? -4.607 -29.628 16.437 1.00 53.72 643 GLY A CA 1
ATOM 4570 C C . GLY A 1 643 ? -5.095 -30.146 17.792 1.00 53.72 643 GLY A C 1
ATOM 4571 O O . GLY A 1 643 ? -4.756 -29.636 18.853 1.00 53.72 643 GLY A O 1
ATOM 4572 N N . VAL A 1 644 ? -5.866 -31.240 17.751 1.00 58.88 644 VAL A N 1
ATOM 4573 C CA . VAL A 1 644 ? -6.288 -31.970 18.957 1.00 58.88 644 VAL A CA 1
ATOM 4574 C C . VAL A 1 644 ? -5.071 -32.620 19.618 1.00 58.88 644 VAL A C 1
ATOM 4576 O O . VAL A 1 644 ? -4.297 -33.316 18.953 1.00 58.88 644 VAL A O 1
ATOM 4579 N N . ALA A 1 645 ? -4.942 -32.454 20.936 1.00 69.00 645 ALA A N 1
ATOM 4580 C CA . ALA A 1 645 ? -3.859 -33.041 21.712 1.00 69.00 645 ALA A CA 1
ATOM 4581 C C . ALA A 1 645 ? -3.707 -34.551 21.451 1.00 69.00 645 ALA A C 1
ATOM 4583 O O . ALA A 1 645 ? -4.661 -35.321 21.536 1.00 69.00 645 ALA A O 1
ATOM 4584 N N . THR A 1 646 ? -2.488 -35.006 21.150 1.00 70.44 646 THR A N 1
ATOM 4585 C CA . THR A 1 646 ? -2.226 -36.448 20.944 1.00 70.44 646 THR A CA 1
ATOM 4586 C C . THR A 1 646 ? -2.070 -37.213 22.261 1.00 70.44 646 THR A C 1
ATOM 4588 O O . THR A 1 646 ? -2.113 -38.446 22.281 1.00 70.44 646 THR A O 1
ATOM 4591 N N . GLN A 1 647 ? -1.903 -36.480 23.363 1.00 82.94 647 GLN A N 1
ATOM 4592 C CA . GLN A 1 647 ? -1.722 -36.983 24.717 1.00 82.94 647 GLN A CA 1
ATOM 4593 C C . GLN A 1 647 ? -2.572 -36.128 25.658 1.00 82.94 647 GLN A C 1
ATOM 4595 O O . GLN A 1 647 ? -2.506 -34.904 25.621 1.00 82.94 647 GLN A O 1
ATOM 4600 N N . PHE A 1 648 ? -3.396 -36.781 26.474 1.00 88.81 648 PHE A N 1
ATOM 4601 C CA . PHE A 1 648 ? -4.460 -36.138 27.251 1.00 88.81 648 PHE A CA 1
ATOM 4602 C C . PHE A 1 648 ? -4.207 -36.198 28.766 1.00 88.81 648 PHE A C 1
ATOM 4604 O O . PHE A 1 648 ? -5.148 -36.082 29.560 1.00 88.81 648 PHE A O 1
ATOM 4611 N N . ASN A 1 649 ? -2.960 -36.427 29.181 1.00 86.88 649 ASN A N 1
ATOM 4612 C CA . ASN A 1 649 ? -2.600 -36.521 30.587 1.00 86.88 649 ASN A CA 1
ATOM 4613 C C . ASN A 1 649 ? -2.124 -35.174 31.132 1.00 86.88 649 ASN A C 1
ATOM 4615 O O . ASN A 1 649 ? -1.475 -34.418 30.412 1.00 86.88 649 ASN A O 1
ATOM 4619 N N . ASP A 1 650 ? -2.401 -34.915 32.410 1.00 89.88 650 ASP A N 1
ATOM 4620 C CA . ASP A 1 650 ? -2.280 -33.596 33.034 1.00 89.88 650 ASP A CA 1
ATOM 4621 C C . ASP A 1 650 ? -3.141 -32.498 32.338 1.00 89.88 650 ASP A C 1
ATOM 4623 O O . ASP A 1 650 ? -3.509 -32.578 31.165 1.00 89.88 650 ASP A O 1
ATOM 4627 N N . VAL A 1 651 ? -3.493 -31.453 33.086 1.00 92.44 651 VAL A N 1
ATOM 4628 C CA . VAL A 1 651 ? -4.100 -30.195 32.616 1.00 92.44 651 VAL A CA 1
ATOM 4629 C C . VAL A 1 651 ? -3.212 -29.057 33.093 1.00 92.44 651 VAL A C 1
ATOM 4631 O O . VAL A 1 651 ? -2.794 -29.056 34.254 1.00 92.44 651 VAL A O 1
ATOM 4634 N N . PHE A 1 652 ? -2.918 -28.094 32.223 1.00 94.06 652 PHE A N 1
ATOM 4635 C CA . PHE A 1 652 ? -1.974 -27.005 32.494 1.00 94.06 652 PHE A CA 1
ATOM 4636 C C . PHE A 1 652 ? -2.674 -25.647 32.565 1.00 94.06 652 PHE A C 1
ATOM 4638 O O . PHE A 1 652 ? -3.835 -25.513 32.185 1.00 94.06 652 PHE A O 1
ATOM 4645 N N . GLY A 1 653 ? -1.987 -24.652 33.126 1.00 95.19 653 GLY A N 1
ATOM 4646 C CA . GLY A 1 653 ? -2.520 -23.300 33.209 1.00 95.19 653 GLY A CA 1
ATOM 4647 C C . GLY A 1 653 ? -1.764 -22.384 34.166 1.00 95.19 653 GLY A C 1
ATOM 4648 O O . GLY A 1 653 ? -0.602 -22.613 34.529 1.00 95.19 653 GLY A O 1
ATOM 4649 N N . CYS A 1 654 ? -2.450 -21.326 34.585 1.00 95.56 654 CYS A N 1
ATOM 4650 C CA . CYS A 1 654 ? -1.915 -20.304 35.471 1.00 95.56 654 CYS A CA 1
ATOM 4651 C C . CYS A 1 654 ? -2.587 -20.323 36.845 1.00 95.56 654 CYS A C 1
ATOM 4653 O O . CYS A 1 654 ? -3.744 -20.705 36.994 1.00 95.56 654 CYS A O 1
ATOM 4655 N N . GLY A 1 655 ? -1.876 -19.856 37.867 1.00 91.94 655 GLY A N 1
ATOM 4656 C CA . GLY A 1 655 ? -2.472 -19.587 39.170 1.00 91.94 655 GLY A CA 1
ATOM 4657 C C . GLY A 1 655 ? -1.472 -19.674 40.310 1.00 91.94 655 GLY A C 1
ATOM 4658 O O . GLY A 1 655 ? -0.264 -19.510 40.123 1.00 91.94 655 GLY A O 1
ATOM 4659 N N . ASN A 1 656 ? -1.986 -19.960 41.501 1.00 87.38 656 ASN A N 1
ATOM 4660 C CA . ASN A 1 656 ? -1.185 -20.220 42.695 1.00 87.38 656 ASN A CA 1
ATOM 4661 C C . ASN A 1 656 ? -1.438 -21.628 43.283 1.00 87.38 656 ASN A C 1
ATOM 4663 O O . ASN A 1 656 ? -0.526 -22.174 43.900 1.00 87.38 656 ASN A O 1
ATOM 4667 N N . LEU A 1 657 ? -2.558 -22.287 42.959 1.00 87.19 657 LEU A N 1
ATOM 4668 C CA . LEU A 1 657 ? -2.858 -23.691 43.278 1.00 87.19 657 LEU A CA 1
ATOM 4669 C C . LEU A 1 657 ? -2.429 -24.635 42.136 1.00 87.19 657 LEU A C 1
ATOM 4671 O O . LEU A 1 657 ? -2.598 -24.303 40.966 1.00 87.19 657 LEU A O 1
ATOM 4675 N N . GLY A 1 658 ? -1.902 -25.817 42.469 1.00 88.00 658 GLY A N 1
ATOM 4676 C CA . GLY A 1 658 ? -1.459 -26.836 41.505 1.00 88.00 658 GLY A CA 1
ATOM 4677 C C . GLY A 1 658 ? 0.051 -27.093 41.529 1.00 88.00 658 GLY A C 1
ATOM 4678 O O . GLY A 1 658 ? 0.818 -26.368 42.157 1.00 88.00 658 GLY A O 1
ATOM 4679 N N . GLY A 1 659 ? 0.497 -28.134 40.826 1.00 86.38 659 GLY A N 1
ATOM 4680 C CA . GLY A 1 659 ? 1.913 -28.502 40.766 1.00 86.38 659 GLY A CA 1
ATOM 4681 C C . GLY A 1 659 ? 2.705 -27.593 39.835 1.00 86.38 659 GLY A C 1
ATOM 4682 O O . GLY A 1 659 ? 2.128 -26.962 38.961 1.00 86.38 659 GLY A O 1
ATOM 4683 N N . LYS A 1 660 ? 4.034 -27.536 39.964 1.00 88.12 660 LYS A N 1
ATOM 4684 C CA . LYS A 1 660 ? 4.879 -26.765 39.035 1.00 88.12 660 LYS A CA 1
ATOM 4685 C C . LYS A 1 660 ? 5.257 -27.605 37.798 1.00 88.12 660 LYS A C 1
ATOM 4687 O O . LYS A 1 660 ? 5.892 -28.643 37.993 1.00 88.12 660 LYS A O 1
ATOM 4692 N N . PRO A 1 661 ? 4.953 -27.165 36.558 1.00 89.50 661 PRO A N 1
ATOM 4693 C CA . PRO A 1 661 ? 5.390 -27.852 35.342 1.00 89.50 661 PRO A CA 1
ATOM 4694 C C . PRO A 1 661 ? 6.915 -28.022 35.275 1.00 89.50 661 PRO A C 1
ATOM 4696 O O . PRO A 1 661 ? 7.675 -27.181 35.764 1.00 89.50 661 PRO A O 1
ATOM 4699 N N . THR A 1 662 ? 7.360 -29.119 34.664 1.00 83.38 662 THR A N 1
ATOM 4700 C CA . THR A 1 662 ? 8.780 -29.471 34.493 1.00 83.38 662 THR A CA 1
ATOM 4701 C C . THR A 1 662 ? 9.263 -29.313 33.049 1.00 83.38 662 THR A C 1
ATOM 4703 O O . THR A 1 662 ? 10.462 -29.131 32.827 1.00 83.38 662 THR A O 1
ATOM 4706 N N . GLY A 1 663 ? 8.349 -29.339 32.071 1.00 77.31 663 GLY A N 1
ATOM 4707 C CA . GLY A 1 663 ? 8.654 -29.114 30.658 1.00 77.31 663 GLY A CA 1
ATOM 4708 C C . GLY A 1 663 ? 9.060 -27.665 30.368 1.00 77.31 663 GLY A C 1
ATOM 4709 O O . GLY A 1 663 ? 8.362 -26.727 30.747 1.00 77.31 663 GLY A O 1
ATOM 4710 N N . ALA A 1 664 ? 10.174 -27.472 29.654 1.00 72.12 664 ALA A N 1
ATOM 4711 C CA . ALA A 1 664 ? 10.649 -26.140 29.258 1.00 72.12 664 ALA A CA 1
ATOM 4712 C C . ALA A 1 664 ? 9.711 -25.430 28.258 1.00 72.12 664 ALA A C 1
ATOM 4714 O O . ALA A 1 664 ? 9.688 -24.203 28.205 1.00 72.12 664 ALA A O 1
ATOM 4715 N N . THR A 1 665 ? 8.921 -26.203 27.508 1.00 75.75 665 THR A N 1
ATOM 4716 C CA . THR A 1 665 ? 7.853 -25.743 26.605 1.00 75.75 665 THR A CA 1
ATOM 4717 C C . THR A 1 665 ? 6.679 -25.098 27.339 1.00 75.75 665 THR A C 1
ATOM 4719 O O . THR A 1 665 ? 5.970 -24.296 26.748 1.00 75.75 665 THR A O 1
ATOM 4722 N N . CYS A 1 666 ? 6.493 -25.382 28.632 1.00 85.56 666 CYS A N 1
ATOM 4723 C CA . CYS A 1 666 ? 5.293 -24.969 29.356 1.00 85.56 666 CYS A CA 1
ATOM 4724 C C . CYS A 1 666 ? 5.265 -23.515 29.803 1.00 85.56 666 CYS A C 1
ATOM 4726 O O . CYS A 1 666 ? 4.238 -23.082 30.303 1.00 85.56 666 CYS A O 1
ATOM 4728 N N . ALA A 1 667 ? 6.336 -22.735 29.635 1.00 88.69 667 ALA A N 1
ATOM 4729 C CA . ALA A 1 667 ? 6.245 -21.298 29.878 1.00 88.69 667 ALA A CA 1
ATOM 4730 C C . ALA A 1 667 ? 5.178 -20.685 28.939 1.00 88.69 667 ALA A C 1
ATOM 4732 O O . ALA A 1 667 ? 5.236 -20.971 27.744 1.00 88.69 667 ALA A O 1
ATOM 4733 N N . PRO A 1 668 ? 4.256 -19.830 29.423 1.00 92.06 668 PRO A N 1
ATOM 4734 C CA . PRO A 1 668 ? 4.276 -19.147 30.718 1.00 92.06 668 PRO A CA 1
ATOM 4735 C C . PRO A 1 668 ? 3.643 -19.909 31.897 1.00 92.06 668 PRO A C 1
ATOM 4737 O O . PRO A 1 668 ? 3.780 -19.435 33.026 1.00 92.06 668 PRO A O 1
ATOM 4740 N N . PHE A 1 669 ? 2.989 -21.055 31.676 1.00 93.88 669 PHE A N 1
ATOM 4741 C CA . PHE A 1 669 ? 2.278 -21.824 32.703 1.00 93.88 669 PHE A CA 1
ATOM 4742 C C . PHE A 1 669 ? 3.141 -22.137 33.922 1.00 93.88 669 PHE A C 1
ATOM 4744 O O . PHE A 1 669 ? 4.235 -22.703 33.844 1.00 93.88 669 PHE A O 1
ATOM 4751 N N . ASN A 1 670 ? 2.602 -21.789 35.088 1.00 92.25 670 ASN A N 1
ATOM 4752 C CA . ASN A 1 670 ? 3.233 -22.012 36.380 1.00 92.25 670 ASN A CA 1
ATOM 4753 C C . ASN A 1 670 ? 2.530 -23.105 37.203 1.00 92.25 670 ASN A C 1
ATOM 4755 O O . ASN A 1 670 ? 3.031 -23.427 38.288 1.00 92.25 670 ASN A O 1
ATOM 4759 N N . ARG A 1 671 ? 1.413 -23.669 36.705 1.00 92.75 671 ARG A N 1
ATOM 4760 C CA . ARG A 1 671 ? 0.582 -24.671 37.390 1.00 92.75 671 ARG A CA 1
ATOM 4761 C C . ARG A 1 671 ? 0.123 -25.829 36.483 1.00 92.75 671 ARG A C 1
ATOM 4763 O O . ARG A 1 671 ? -0.067 -25.641 35.284 1.00 92.75 671 ARG A O 1
ATOM 4770 N N . PHE A 1 672 ? -0.048 -27.025 37.061 1.00 92.56 672 PHE A N 1
ATOM 4771 C CA . PHE A 1 672 ? -0.681 -28.193 36.421 1.00 92.56 672 PHE A CA 1
ATOM 4772 C C . PHE A 1 672 ? -1.409 -29.125 37.417 1.00 92.56 672 PHE A C 1
ATOM 4774 O O . PHE A 1 672 ? -1.141 -29.083 38.625 1.00 92.56 672 PHE A O 1
ATOM 4781 N N . SER A 1 673 ? -2.311 -29.975 36.909 1.00 90.56 673 SER A N 1
ATOM 4782 C CA . SER A 1 673 ? -3.215 -30.839 37.693 1.00 90.56 673 SER A CA 1
ATOM 4783 C C . SER A 1 673 ? -2.544 -32.020 38.397 1.00 90.56 673 SER A C 1
ATOM 4785 O O . SER A 1 673 ? -2.839 -32.252 39.572 1.00 90.56 673 SER A O 1
ATOM 4787 N N . ASN A 1 674 ? -1.640 -32.722 37.698 1.00 88.06 674 ASN A N 1
ATOM 4788 C CA . ASN A 1 674 ? -1.072 -34.033 38.045 1.00 88.06 674 ASN A CA 1
ATOM 4789 C C . ASN A 1 674 ? -2.120 -35.164 38.101 1.00 88.06 674 ASN A C 1
ATOM 4791 O O . ASN A 1 674 ? -3.219 -34.964 38.611 1.00 88.06 674 ASN A O 1
ATOM 4795 N N . ASN A 1 675 ? -1.739 -36.369 37.665 1.00 87.38 675 ASN A N 1
ATOM 4796 C CA . ASN A 1 675 ? -2.553 -37.593 37.603 1.00 87.38 675 ASN A CA 1
ATOM 4797 C C . ASN A 1 675 ? -3.714 -37.689 38.627 1.00 87.38 675 ASN A C 1
ATOM 4799 O O . ASN A 1 675 ? -3.509 -37.924 39.819 1.00 87.38 675 ASN A O 1
ATOM 4803 N N . ASN A 1 676 ? -4.946 -37.670 38.125 1.00 87.75 676 ASN A N 1
ATOM 4804 C CA . ASN A 1 676 ? -6.216 -37.583 38.854 1.00 87.75 676 ASN A CA 1
ATOM 4805 C C . ASN A 1 676 ? -6.357 -36.305 39.706 1.00 87.75 676 ASN A C 1
ATOM 4807 O O . ASN A 1 676 ? -6.782 -36.378 40.860 1.00 87.75 676 ASN A O 1
ATOM 4811 N N . CYS A 1 677 ? -6.039 -35.137 39.140 1.00 89.50 677 CYS A N 1
ATOM 4812 C CA . CYS A 1 677 ? -6.084 -33.831 39.818 1.00 89.50 677 CYS A CA 1
ATOM 4813 C C . CYS A 1 677 ? -5.257 -33.787 41.130 1.00 89.50 677 CYS A C 1
ATOM 4815 O O . CYS A 1 677 ? -5.552 -32.992 42.027 1.00 89.50 677 CYS A O 1
ATOM 4817 N N . ALA A 1 678 ? -4.237 -34.638 41.288 1.00 86.12 678 ALA A N 1
ATOM 4818 C CA . ALA A 1 678 ? -3.567 -34.892 42.567 1.00 86.12 678 ALA A CA 1
ATOM 4819 C C . ALA A 1 678 ? -2.919 -33.649 43.206 1.00 86.12 678 ALA A C 1
ATOM 4821 O O . ALA A 1 678 ? -2.820 -33.590 44.430 1.00 86.12 678 ALA A O 1
ATOM 4822 N N . SER A 1 679 ? -2.520 -32.661 42.397 1.00 85.38 679 SER A N 1
ATOM 4823 C CA . SER A 1 679 ? -1.941 -31.389 42.853 1.00 85.38 679 SER A CA 1
ATOM 4824 C C . SER A 1 679 ? -2.975 -30.273 43.071 1.00 85.38 679 SER A C 1
ATOM 4826 O O . SER A 1 679 ? -2.641 -29.242 43.651 1.00 85.38 679 SER A O 1
ATOM 4828 N N . LEU A 1 680 ? -4.216 -30.453 42.602 1.00 88.12 680 LEU A N 1
ATOM 4829 C CA . LEU A 1 680 ? -5.366 -29.564 42.863 1.00 88.12 680 LEU A CA 1
ATOM 4830 C C . LEU A 1 680 ? -6.208 -30.053 44.056 1.00 88.12 680 LEU A C 1
ATOM 4832 O O . LEU A 1 680 ? -6.966 -29.286 44.650 1.00 88.12 680 LEU A O 1
ATOM 4836 N N . GLN A 1 681 ? -6.054 -31.332 44.401 1.00 85.06 681 GLN A N 1
ATOM 4837 C CA . GLN A 1 681 ? -6.606 -32.026 45.564 1.00 85.06 681 GLN A CA 1
ATOM 4838 C C . GLN A 1 681 ? -5.522 -32.240 46.638 1.00 85.06 681 GLN A C 1
ATOM 4840 O O . GLN A 1 681 ? -4.416 -31.721 46.520 1.00 85.06 681 GLN A O 1
ATOM 4845 N N . ASN A 1 682 ? -5.821 -33.018 47.687 1.00 70.12 682 ASN A N 1
ATOM 4846 C CA . ASN A 1 682 ? -4.839 -33.507 48.662 1.00 70.12 682 ASN A CA 1
ATOM 4847 C C . ASN A 1 682 ? -4.635 -35.027 48.531 1.00 70.12 682 ASN A C 1
ATOM 4849 O O . ASN A 1 682 ? -5.135 -35.812 49.340 1.00 70.12 682 ASN A O 1
ATOM 4853 N N . GLN A 1 683 ? -3.911 -35.449 47.490 1.00 59.66 683 GLN A N 1
ATOM 4854 C CA . GLN A 1 683 ? -3.445 -36.832 47.348 1.00 59.66 683 GLN A CA 1
ATOM 4855 C C . GLN A 1 683 ? -1.999 -36.953 47.868 1.00 59.66 683 GLN A C 1
ATOM 4857 O O . GLN A 1 683 ? -1.143 -36.156 47.478 1.00 59.66 683 GLN A O 1
ATOM 4862 N N . PRO A 1 684 ? -1.672 -37.940 48.725 1.00 49.91 684 PRO A N 1
ATOM 4863 C CA . PRO A 1 684 ? -0.349 -38.043 49.338 1.00 49.91 684 PRO A CA 1
ATOM 4864 C C . PRO A 1 684 ? 0.717 -38.520 48.336 1.00 49.91 684 PRO A C 1
ATOM 4866 O O . PRO A 1 684 ? 0.930 -39.723 48.168 1.00 49.91 684 PRO A O 1
ATOM 4869 N N . TYR A 1 685 ? 1.428 -37.581 47.703 1.00 45.16 685 TYR A N 1
ATOM 4870 C CA . TYR A 1 685 ? 2.589 -37.873 46.853 1.00 45.16 685 TYR A CA 1
ATOM 4871 C C . TYR A 1 685 ? 3.925 -37.706 47.597 1.00 45.16 685 TYR A C 1
ATOM 4873 O O . TYR A 1 685 ? 4.084 -36.880 48.492 1.00 45.16 685 TYR A O 1
ATOM 4881 N N . VAL A 1 686 ? 4.899 -38.556 47.262 1.00 43.03 686 VAL A N 1
ATOM 4882 C CA . VAL A 1 686 ? 5.931 -39.021 48.215 1.00 43.03 686 VAL A CA 1
ATOM 4883 C C . VAL A 1 686 ? 7.229 -38.188 48.226 1.00 43.03 686 VAL A C 1
ATOM 4885 O O . VAL A 1 686 ? 8.282 -38.678 48.637 1.00 43.03 686 VAL A O 1
ATOM 4888 N N . THR A 1 687 ? 7.191 -36.939 47.761 1.00 43.03 687 THR A N 1
ATOM 4889 C CA . THR A 1 687 ? 8.385 -36.096 47.540 1.00 43.03 687 THR A CA 1
ATOM 4890 C C . THR A 1 687 ? 8.367 -34.819 48.387 1.00 43.03 687 THR A C 1
ATOM 4892 O O . THR A 1 687 ? 7.599 -33.906 48.087 1.00 43.03 687 THR A O 1
ATOM 4895 N N . PRO A 1 688 ? 9.233 -34.701 49.416 1.00 39.81 688 PRO A N 1
ATOM 4896 C CA . PRO A 1 688 ? 9.369 -33.474 50.198 1.00 39.81 688 PRO A CA 1
ATOM 4897 C C . PRO A 1 688 ? 9.829 -32.291 49.333 1.00 39.81 688 PRO A C 1
ATOM 4899 O O . PRO A 1 688 ? 10.830 -32.400 48.626 1.00 39.81 688 PRO A O 1
ATOM 4902 N N . GLY A 1 689 ? 9.139 -31.152 49.443 1.00 49.84 689 GLY A N 1
ATOM 4903 C CA . GLY A 1 689 ? 9.493 -29.912 48.739 1.00 49.84 689 GLY A CA 1
ATOM 4904 C C . GLY A 1 689 ? 8.756 -29.664 47.419 1.00 49.84 689 GLY A C 1
ATOM 4905 O O . GLY A 1 689 ? 9.186 -28.800 46.658 1.00 49.84 689 GLY A O 1
ATOM 4906 N N . VAL A 1 690 ? 7.668 -30.392 47.143 1.00 47.69 690 VAL A N 1
ATOM 4907 C CA . VAL A 1 690 ? 6.737 -30.079 46.046 1.00 47.69 690 VAL A CA 1
ATOM 4908 C C . VAL A 1 690 ? 5.514 -29.342 46.608 1.00 47.69 690 VAL A C 1
ATOM 4910 O O . VAL A 1 690 ? 4.977 -29.735 47.638 1.00 47.69 690 VAL A O 1
ATOM 4913 N N . ASP A 1 691 ? 5.129 -28.257 45.936 1.00 50.28 691 ASP A N 1
ATOM 4914 C CA . ASP A 1 691 ? 4.085 -27.283 46.299 1.00 50.28 691 ASP A CA 1
ATOM 4915 C C . ASP A 1 691 ? 2.665 -27.850 46.066 1.00 50.28 691 ASP A C 1
ATOM 4917 O O . ASP A 1 691 ? 2.065 -27.626 45.014 1.00 50.28 691 ASP A O 1
ATOM 4921 N N . HIS A 1 692 ? 2.167 -28.662 47.006 1.00 58.47 692 HIS A N 1
ATOM 4922 C CA . HIS A 1 692 ? 0.793 -29.190 47.084 1.00 58.47 692 HIS A CA 1
ATOM 4923 C C . HIS A 1 692 ? 0.389 -29.249 48.573 1.00 58.47 692 HIS A C 1
ATOM 4925 O O . HIS A 1 692 ? 1.268 -29.591 49.370 1.00 58.47 692 HIS A O 1
ATOM 4931 N N . PRO A 1 693 ? -0.895 -29.081 48.970 1.00 66.31 693 PRO A N 1
ATOM 4932 C CA . PRO A 1 693 ? -2.105 -29.264 48.159 1.00 66.31 693 PRO A CA 1
ATOM 4933 C C . PRO A 1 693 ? -3.178 -28.173 48.401 1.00 66.31 693 PRO A C 1
ATOM 4935 O O . PRO A 1 693 ? -2.926 -27.122 48.985 1.00 66.31 693 PRO A O 1
ATOM 4938 N N . ALA A 1 694 ? -4.431 -28.464 48.037 1.00 67.31 694 ALA A N 1
ATOM 4939 C CA . ALA A 1 694 ? -5.620 -27.706 48.439 1.00 67.31 694 ALA A CA 1
ATOM 4940 C C . ALA A 1 694 ? -5.656 -27.312 49.942 1.00 67.31 694 ALA A C 1
ATOM 4942 O O . ALA A 1 694 ? -6.173 -26.253 50.295 1.00 67.31 694 ALA A O 1
ATOM 4943 N N . THR A 1 695 ? -5.072 -28.113 50.843 1.00 68.25 695 THR A N 1
ATOM 4944 C CA . THR A 1 695 ? -5.047 -27.815 52.289 1.00 68.25 695 THR A CA 1
ATOM 4945 C C . THR A 1 695 ? -4.179 -26.621 52.669 1.00 68.25 695 THR A C 1
ATOM 4947 O O . THR A 1 695 ? -4.455 -25.989 53.683 1.00 68.25 695 THR A O 1
ATOM 4950 N N . ASP A 1 696 ? -3.166 -26.272 51.875 1.00 70.12 696 ASP A N 1
ATOM 4951 C CA . ASP A 1 696 ? -2.309 -25.108 52.156 1.00 70.12 696 ASP A CA 1
ATOM 4952 C C . ASP A 1 696 ? -3.056 -23.793 51.877 1.00 70.12 696 ASP A C 1
ATOM 4954 O O . ASP A 1 696 ? -2.779 -22.757 52.482 1.00 70.12 696 ASP A O 1
ATOM 4958 N N . TYR A 1 697 ? -4.097 -23.883 51.046 1.00 72.31 697 TYR A N 1
ATOM 4959 C CA . TYR A 1 697 ? -5.132 -22.874 50.842 1.00 72.31 697 TYR A CA 1
ATOM 4960 C C . TYR A 1 697 ? -6.408 -23.154 51.666 1.00 72.31 697 TYR A C 1
ATOM 4962 O O . TYR A 1 697 ? -7.447 -22.556 51.406 1.00 72.31 697 TYR A O 1
ATOM 4970 N N . GLY A 1 698 ? -6.330 -24.034 52.673 1.00 69.06 698 GLY A N 1
ATOM 4971 C CA . GLY A 1 698 ? -7.357 -24.287 53.691 1.00 69.06 698 GLY A CA 1
ATOM 4972 C C . GLY A 1 698 ? -8.567 -25.137 53.272 1.00 69.06 698 GLY A C 1
ATOM 4973 O O . GLY A 1 698 ? -9.584 -25.107 53.964 1.00 69.06 698 GLY A O 1
ATOM 4974 N N . TYR A 1 699 ? -8.479 -25.900 52.178 1.00 76.06 699 TYR A N 1
ATOM 4975 C CA . TYR A 1 699 ? -9.488 -26.898 51.786 1.00 76.06 699 TYR A CA 1
ATOM 4976 C C . TYR A 1 699 ? -9.136 -28.280 52.387 1.00 76.06 699 TYR A C 1
ATOM 4978 O O . TYR A 1 699 ? -8.617 -29.165 51.700 1.00 76.06 699 TYR A O 1
ATOM 4986 N N . GLU A 1 700 ? -9.344 -28.430 53.699 1.00 72.25 700 GLU A N 1
ATOM 4987 C CA . GLU A 1 700 ? -8.891 -29.575 54.514 1.00 72.25 700 GLU A CA 1
ATOM 4988 C C . GLU A 1 700 ? -9.560 -30.923 54.174 1.00 72.25 700 GLU A C 1
ATOM 4990 O O . GLU A 1 700 ? -8.904 -31.963 54.264 1.00 72.25 700 GLU A O 1
ATOM 4995 N N . ASP A 1 701 ? -10.835 -30.923 53.774 1.00 74.75 701 ASP A N 1
ATOM 4996 C CA . ASP A 1 701 ? -11.627 -32.134 53.512 1.00 74.75 701 ASP A CA 1
ATOM 4997 C C . ASP A 1 701 ? -11.886 -32.367 52.010 1.00 74.75 701 ASP A C 1
ATOM 4999 O O . ASP A 1 701 ? -12.033 -31.426 51.231 1.00 74.75 701 ASP A O 1
ATOM 5003 N N . ALA A 1 702 ? -11.999 -33.636 51.599 1.00 77.94 702 ALA A N 1
ATOM 5004 C CA . ALA A 1 702 ? -12.274 -34.024 50.211 1.00 77.94 702 ALA A CA 1
ATOM 5005 C C . ALA A 1 702 ? -13.599 -33.465 49.661 1.00 77.94 702 ALA A C 1
ATOM 5007 O O . ALA A 1 702 ? -13.732 -33.247 48.459 1.00 77.94 702 ALA A O 1
ATOM 5008 N N . THR A 1 703 ? -14.568 -33.187 50.536 1.00 80.56 703 THR A N 1
ATOM 5009 C CA . THR A 1 703 ? -15.832 -32.517 50.194 1.00 80.56 703 THR A CA 1
ATOM 5010 C C . THR A 1 703 ? -15.685 -31.027 49.889 1.00 80.56 703 THR A C 1
ATOM 5012 O O . THR A 1 703 ? -16.681 -30.408 49.532 1.00 80.56 703 THR A O 1
ATOM 5015 N N . GLN A 1 704 ? -14.484 -30.448 50.013 1.00 79.81 704 GLN A N 1
ATOM 5016 C CA . GLN A 1 704 ? -14.177 -29.041 49.719 1.00 79.81 704 GLN A CA 1
ATOM 5017 C C . GLN A 1 704 ? -13.352 -28.853 48.432 1.00 79.81 704 GLN A C 1
ATOM 5019 O O . GLN A 1 704 ? -13.007 -27.722 48.093 1.00 79.81 704 GLN A O 1
ATOM 5024 N N . TRP A 1 705 ? -12.999 -29.931 47.723 1.00 87.19 705 TRP A N 1
ATOM 5025 C CA . TRP A 1 705 ? -12.245 -29.846 46.469 1.00 87.19 705 TRP A CA 1
ATOM 5026 C C . TRP A 1 705 ? -13.210 -29.687 45.292 1.00 87.19 705 TRP A C 1
ATOM 5028 O O . TRP A 1 705 ? -14.118 -30.493 45.103 1.00 87.19 705 TRP A O 1
ATOM 5038 N N . ALA A 1 706 ? -13.010 -28.645 44.488 1.00 90.31 706 ALA A N 1
ATOM 5039 C CA . ALA A 1 706 ? -13.857 -28.337 43.341 1.00 90.31 706 ALA A CA 1
ATOM 5040 C C . ALA A 1 706 ? -13.552 -29.246 42.142 1.00 90.31 706 ALA A C 1
ATOM 5042 O O . ALA A 1 706 ? -14.464 -29.643 41.415 1.00 90.31 706 ALA A O 1
ATOM 5043 N N . TRP A 1 707 ? -12.269 -29.557 41.944 1.00 92.88 707 TRP A N 1
ATOM 5044 C CA . TRP A 1 707 ? -11.735 -30.272 40.787 1.00 92.88 707 TRP A CA 1
ATOM 5045 C C . TRP A 1 707 ? -11.879 -31.787 40.925 1.00 92.88 707 TRP A C 1
ATOM 5047 O O . TRP A 1 707 ? -11.402 -32.376 41.896 1.00 92.88 707 TRP A O 1
ATOM 5057 N N . THR A 1 708 ? -12.478 -32.436 39.926 1.00 91.94 708 THR A N 1
ATOM 5058 C CA . THR A 1 708 ? -12.559 -33.899 39.822 1.00 91.94 708 THR A CA 1
ATOM 5059 C C . THR A 1 708 ? -12.012 -34.353 38.475 1.00 91.94 708 THR A C 1
ATOM 5061 O O . THR A 1 708 ? -12.556 -34.012 37.430 1.00 91.94 708 THR A O 1
ATOM 5064 N N . CYS A 1 709 ? -10.957 -35.161 38.513 1.00 89.88 709 CYS A N 1
ATOM 5065 C CA . CYS A 1 709 ? -10.348 -35.799 37.350 1.00 89.88 709 CYS A CA 1
ATOM 5066 C C . CYS A 1 709 ? -10.616 -37.310 37.371 1.00 89.88 709 CYS A C 1
ATOM 5068 O O . CYS A 1 709 ? -10.761 -37.907 38.441 1.00 89.88 709 CYS A O 1
ATOM 5070 N N . SER A 1 710 ? -10.608 -37.959 36.204 1.00 86.31 710 SER A N 1
ATOM 5071 C CA . SER A 1 710 ? -10.597 -39.424 36.126 1.00 86.31 710 SER A CA 1
ATOM 5072 C C . SER A 1 710 ? -9.839 -39.939 34.901 1.00 86.31 710 SER A C 1
ATOM 5074 O O . SER A 1 710 ? -9.828 -39.306 33.848 1.00 86.31 710 SER A O 1
ATOM 5076 N N . GLY A 1 711 ? -9.195 -41.100 35.054 1.00 82.25 711 GLY A N 1
ATOM 5077 C CA . GLY A 1 711 ? -8.372 -41.718 34.014 1.00 82.25 711 GLY A CA 1
ATOM 5078 C C . GLY A 1 711 ? -6.982 -41.086 33.927 1.00 82.25 711 GLY A C 1
ATOM 5079 O O . GLY A 1 711 ? -6.766 -40.173 33.144 1.00 82.25 711 GLY A O 1
ATOM 5080 N N . ALA A 1 712 ? -6.022 -41.625 34.685 1.00 75.56 712 ALA A N 1
ATOM 5081 C CA . ALA A 1 712 ? -4.658 -41.102 34.899 1.00 75.56 712 ALA A CA 1
ATOM 5082 C C . ALA A 1 712 ? -3.711 -41.043 33.669 1.00 75.56 712 ALA A C 1
ATOM 5084 O O . ALA A 1 712 ? -2.495 -41.058 33.831 1.00 75.56 712 ALA A O 1
ATOM 5085 N N . THR A 1 713 ? -4.256 -41.076 32.452 1.00 84.81 713 THR A N 1
ATOM 5086 C CA . THR A 1 713 ? -3.552 -40.840 31.176 1.00 84.81 713 THR A CA 1
ATOM 5087 C C . THR A 1 713 ? -4.394 -40.025 30.179 1.00 84.81 713 THR A C 1
ATOM 5089 O O . THR A 1 713 ? -3.970 -39.816 29.046 1.00 84.81 713 THR A O 1
ATOM 5092 N N . VAL A 1 714 ? -5.618 -39.645 30.564 1.00 88.12 714 VAL A N 1
ATOM 5093 C CA . VAL A 1 714 ? -6.648 -38.991 29.736 1.00 88.12 714 VAL A CA 1
ATOM 5094 C C . VAL A 1 714 ? -7.489 -38.007 30.564 1.00 88.12 714 VAL A C 1
ATOM 5096 O O . VAL A 1 714 ? -8.643 -37.731 30.243 1.00 88.12 714 VAL A O 1
ATOM 5099 N N . GLU A 1 715 ? -6.961 -37.509 31.683 1.00 88.69 715 GLU A N 1
ATOM 5100 C CA . GLU A 1 715 ? -7.772 -36.762 32.647 1.00 88.69 715 GLU A CA 1
ATOM 5101 C C . GLU A 1 715 ? -8.296 -35.430 32.107 1.00 88.69 715 GLU A C 1
ATOM 5103 O O . GLU A 1 715 ? -9.411 -35.045 32.451 1.00 88.69 715 GLU A O 1
ATOM 5108 N N . SER A 1 716 ? -7.569 -34.798 31.183 1.00 90.75 716 SER A N 1
ATOM 5109 C CA . SER A 1 716 ? -8.011 -33.585 30.479 1.00 90.75 716 SER A CA 1
ATOM 5110 C C . SER A 1 716 ? -9.269 -33.787 29.620 1.00 90.75 716 SER A C 1
ATOM 5112 O O . SER A 1 716 ? -9.931 -32.810 29.286 1.00 90.75 716 SER A O 1
ATOM 5114 N N . GLN A 1 717 ? -9.652 -35.034 29.305 1.00 90.44 717 GLN A N 1
ATOM 5115 C CA . GLN A 1 717 ? -10.921 -35.367 28.638 1.00 90.44 717 GLN A CA 1
ATOM 5116 C C . GLN A 1 717 ? -12.087 -35.569 29.616 1.00 90.44 717 GLN A C 1
ATOM 5118 O O . GLN A 1 717 ? -13.239 -35.539 29.201 1.00 90.44 717 GLN A O 1
ATOM 5123 N N . ASN A 1 718 ? -11.810 -35.808 30.902 1.00 91.62 718 ASN A N 1
ATOM 5124 C CA . ASN A 1 718 ? -12.820 -36.197 31.895 1.00 91.62 718 ASN A CA 1
ATOM 5125 C C . ASN A 1 718 ? -12.923 -35.214 33.074 1.00 91.62 718 ASN A C 1
ATOM 5127 O O . ASN A 1 718 ? -13.648 -35.488 34.032 1.00 91.62 718 ASN A O 1
ATOM 5131 N N . ILE A 1 719 ? -12.160 -34.118 33.053 1.00 94.50 719 ILE A N 1
ATOM 5132 C CA . ILE A 1 719 ? -12.090 -33.155 34.152 1.00 94.50 719 ILE A CA 1
ATOM 5133 C C . ILE A 1 719 ? -13.389 -32.350 34.264 1.00 94.50 719 ILE A C 1
ATOM 5135 O O . ILE A 1 719 ? -13.883 -31.791 33.284 1.00 94.50 719 ILE A O 1
ATOM 5139 N N . VAL A 1 720 ? -13.937 -32.289 35.477 1.00 95.44 720 VAL A N 1
ATOM 5140 C CA . VAL A 1 720 ? -15.101 -31.468 35.844 1.00 95.44 720 VAL A CA 1
ATOM 5141 C C . VAL A 1 720 ? -14.783 -30.620 37.069 1.00 95.44 720 VAL A C 1
ATOM 5143 O O . VAL A 1 720 ? -13.973 -31.014 37.917 1.00 95.44 720 VAL A O 1
ATOM 5146 N N . LYS A 1 721 ? -15.458 -29.475 37.197 1.00 95.00 721 LYS A N 1
ATOM 5147 C CA . LYS A 1 721 ? -15.341 -28.592 38.361 1.00 95.00 721 LYS A CA 1
ATOM 5148 C C . LYS A 1 721 ? -16.718 -28.334 38.956 1.00 95.00 721 LYS A C 1
ATOM 5150 O O . LYS A 1 721 ? -17.587 -27.783 38.299 1.00 95.00 721 LYS A O 1
ATOM 5155 N N . THR A 1 722 ? -16.920 -28.740 40.206 1.00 89.19 722 THR A N 1
ATOM 5156 C CA . THR A 1 722 ? -18.257 -28.826 40.831 1.00 89.19 722 THR A CA 1
ATOM 5157 C C . THR A 1 722 ? -18.611 -27.660 41.755 1.00 89.19 722 THR A C 1
ATOM 5159 O O . THR A 1 722 ? -19.723 -27.605 42.274 1.00 89.19 722 THR A O 1
ATOM 5162 N N . MET A 1 723 ? -17.684 -26.722 41.972 1.00 89.75 723 MET A N 1
ATOM 5163 C CA . MET A 1 723 ? -17.892 -25.554 42.830 1.00 89.75 723 MET A CA 1
ATOM 5164 C C . MET A 1 723 ? -17.464 -24.277 42.099 1.00 89.75 723 MET A C 1
ATOM 5166 O O . MET A 1 723 ? -16.303 -24.219 41.689 1.00 89.75 723 MET A O 1
ATOM 5170 N N . PRO A 1 724 ? -18.335 -23.262 41.946 1.00 87.38 724 PRO A N 1
ATOM 5171 C CA . PRO A 1 724 ? -18.011 -22.050 41.194 1.00 87.38 724 PRO A CA 1
ATOM 5172 C C . PRO A 1 724 ? -16.932 -21.180 41.849 1.00 87.38 724 PRO A C 1
ATOM 5174 O O . PRO A 1 724 ? -15.805 -21.120 41.362 1.00 87.38 724 PRO A O 1
ATOM 5177 N N . GLY A 1 725 ? -17.259 -20.537 42.974 1.00 83.31 725 GLY A N 1
ATOM 5178 C CA . GLY A 1 725 ? -16.465 -19.455 43.576 1.00 83.31 725 GLY A CA 1
ATOM 5179 C C . GLY A 1 725 ? -15.226 -19.878 44.374 1.00 83.31 725 GLY A C 1
ATOM 5180 O O . GLY A 1 725 ? -14.821 -19.160 45.285 1.00 83.31 725 GLY A O 1
ATOM 5181 N N . VAL A 1 726 ? -14.659 -21.058 44.104 1.00 85.62 726 VAL A N 1
ATOM 5182 C CA . VAL A 1 726 ? -13.453 -21.577 44.775 1.00 85.62 726 VAL A CA 1
ATOM 5183 C C . VAL A 1 726 ? -12.553 -22.333 43.799 1.00 85.62 726 VAL A C 1
ATOM 5185 O O . VAL A 1 726 ? -13.019 -22.895 42.811 1.00 85.62 726 VAL A O 1
ATOM 5188 N N . GLN A 1 727 ? -11.253 -22.384 44.097 1.00 89.75 727 GLN A N 1
ATOM 5189 C CA . GLN A 1 727 ? -10.232 -23.109 43.325 1.00 89.75 727 GLN A CA 1
ATOM 5190 C C . GLN A 1 727 ? -10.059 -22.709 41.842 1.00 89.75 727 GLN A C 1
ATOM 5192 O O . GLN A 1 727 ? -9.395 -23.436 41.105 1.00 89.75 727 GLN A O 1
ATOM 5197 N N . GLY A 1 728 ? -10.553 -21.541 41.420 1.00 92.88 728 GLY A N 1
ATOM 5198 C CA . GLY A 1 728 ? -10.325 -20.959 40.089 1.00 92.88 728 GLY A CA 1
ATOM 5199 C C . GLY A 1 728 ? -11.346 -21.385 39.030 1.00 92.88 728 GLY A C 1
ATOM 5200 O O . GLY A 1 728 ? -12.546 -21.389 39.305 1.00 92.88 728 GLY A O 1
ATOM 5201 N N . GLY A 1 729 ? -10.883 -21.728 37.829 1.00 96.06 729 GLY A N 1
ATOM 5202 C CA . GLY A 1 729 ? -11.718 -22.006 36.655 1.00 96.06 729 GLY A CA 1
ATOM 5203 C C . GLY A 1 729 ? -10.871 -22.178 35.395 1.00 96.06 729 GLY A C 1
ATOM 5204 O O . GLY A 1 729 ? -9.994 -23.040 35.369 1.00 96.06 729 GLY A O 1
ATOM 5205 N N . VAL A 1 730 ? -11.100 -21.358 34.371 1.00 97.75 730 VAL A N 1
ATOM 5206 C CA . VAL A 1 730 ? -10.362 -21.387 33.094 1.00 97.75 730 VAL A CA 1
ATOM 5207 C C . VAL A 1 730 ? -9.762 -20.024 32.752 1.00 97.75 730 VAL A C 1
ATOM 5209 O O . VAL A 1 730 ? -10.139 -19.009 33.335 1.00 97.75 730 VAL A O 1
ATOM 5212 N N . ILE A 1 731 ? -8.801 -19.994 31.831 1.00 97.50 731 ILE A N 1
ATOM 5213 C CA . ILE A 1 731 ? -8.348 -18.747 31.209 1.00 97.50 731 ILE A CA 1
ATOM 5214 C C . ILE A 1 731 ? -9.091 -18.593 29.883 1.00 97.50 731 ILE A C 1
ATOM 5216 O O . ILE A 1 731 ? -9.035 -19.492 29.045 1.00 97.50 731 ILE A O 1
ATOM 5220 N N . CYS A 1 732 ? -9.767 -17.463 29.705 1.00 96.38 732 CYS A N 1
ATOM 5221 C CA . CYS A 1 732 ? -10.433 -17.098 28.464 1.00 96.38 732 CYS A CA 1
ATOM 5222 C C . CYS A 1 732 ? -9.564 -16.123 27.669 1.00 96.38 732 CYS A C 1
ATOM 5224 O O . CYS A 1 732 ? -9.078 -15.120 28.203 1.00 96.38 732 CYS A O 1
ATOM 5226 N N . CYS A 1 733 ? -9.391 -16.426 26.392 1.00 92.31 733 CYS A N 1
ATOM 5227 C CA . CYS A 1 733 ? -8.643 -15.670 25.408 1.00 92.31 733 CYS A CA 1
ATOM 5228 C C . CYS A 1 733 ? -9.600 -15.093 24.359 1.00 92.31 733 CYS A C 1
ATOM 5230 O O . CYS A 1 733 ? -10.706 -15.593 24.150 1.00 92.31 733 CYS A O 1
ATOM 5232 N N . LYS A 1 734 ? -9.182 -13.992 23.739 1.00 86.75 734 LYS A N 1
ATOM 5233 C CA . LYS A 1 734 ? -9.844 -13.381 22.588 1.00 86.75 734 LYS A CA 1
ATOM 5234 C C . LYS A 1 734 ? -8.820 -13.038 21.521 1.00 86.75 734 LYS A C 1
ATOM 5236 O O . LYS A 1 734 ? -7.730 -12.564 21.850 1.00 86.75 734 LYS A O 1
ATOM 5241 N N . ASP A 1 735 ? -9.203 -13.238 20.271 1.00 77.38 735 ASP A N 1
ATOM 5242 C CA . ASP A 1 735 ? -8.374 -12.957 19.103 1.00 77.38 735 ASP A CA 1
ATOM 5243 C C . ASP A 1 735 ? -8.452 -11.481 18.701 1.00 77.38 735 ASP A C 1
ATOM 5245 O O . ASP A 1 735 ? -9.398 -10.754 19.032 1.00 77.38 735 ASP A O 1
ATOM 5249 N N . ALA A 1 736 ? -7.417 -11.012 18.005 1.00 62.34 736 ALA A N 1
ATOM 5250 C CA . ALA A 1 736 ? -7.329 -9.619 17.569 1.00 62.34 736 ALA A CA 1
ATOM 5251 C C . ALA A 1 736 ? -8.250 -9.307 16.373 1.00 62.34 736 ALA A C 1
ATOM 5253 O O . ALA A 1 736 ? -8.612 -8.144 16.180 1.00 62.34 736 ALA A O 1
ATOM 5254 N N . ASP A 1 737 ? -8.640 -10.327 15.604 1.00 55.88 737 ASP A N 1
ATOM 5255 C CA . ASP A 1 737 ? -9.522 -10.226 14.440 1.00 55.88 737 ASP A CA 1
ATOM 5256 C C . ASP A 1 737 ? -10.801 -11.062 14.661 1.00 55.88 737 ASP A C 1
ATOM 5258 O O . ASP A 1 737 ? -10.749 -12.288 14.597 1.00 55.88 737 ASP A O 1
ATOM 5262 N N . PRO A 1 738 ? -11.967 -10.432 14.905 1.00 47.19 738 PRO A N 1
ATOM 5263 C CA . PRO A 1 738 ? -13.229 -11.140 15.128 1.00 47.19 738 PRO A CA 1
ATOM 5264 C C . PRO A 1 738 ? -13.888 -11.662 13.834 1.00 47.19 738 PRO A C 1
ATOM 5266 O O . PRO A 1 738 ? -15.032 -12.111 13.884 1.00 47.19 738 PRO A O 1
ATOM 5269 N N . SER A 1 739 ? -13.238 -11.537 12.670 1.00 40.66 739 SER A N 1
ATOM 5270 C CA . SER A 1 739 ? -13.763 -11.996 11.373 1.00 40.66 739 SER A CA 1
ATOM 5271 C C . SER A 1 739 ? -13.215 -13.355 10.921 1.00 40.66 739 SER A C 1
ATOM 5273 O O . SER A 1 739 ? -13.757 -13.957 9.989 1.00 40.66 739 SER A O 1
ATOM 5275 N N . LEU A 1 740 ? -12.176 -13.857 11.590 1.00 41.19 740 LEU A N 1
ATOM 5276 C CA . LEU A 1 740 ? -11.594 -15.173 11.342 1.00 41.19 740 LEU A CA 1
ATOM 5277 C C . LEU A 1 740 ? -12.293 -16.229 12.223 1.00 41.19 740 LEU A C 1
ATOM 5279 O O . LEU A 1 740 ? -12.680 -15.922 13.349 1.00 41.19 740 LEU A O 1
ATOM 5283 N N . PRO A 1 741 ? -12.493 -17.475 11.746 1.00 44.25 741 PRO A N 1
ATOM 5284 C CA . PRO A 1 741 ? -12.959 -18.558 12.612 1.00 44.25 741 PRO A CA 1
ATOM 5285 C C . PRO A 1 741 ? -11.964 -18.782 13.760 1.00 44.25 741 PRO A C 1
ATOM 5287 O O . PRO A 1 741 ? -10.767 -18.828 13.480 1.00 44.25 741 PRO A O 1
ATOM 5290 N N . GLU A 1 742 ? -12.443 -19.028 14.989 1.00 49.12 742 GLU A N 1
ATOM 5291 C CA . GLU A 1 742 ? -11.651 -19.213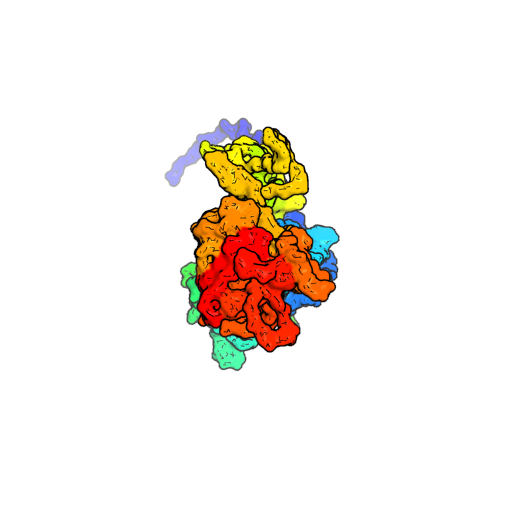 16.240 1.00 49.12 742 GLU A CA 1
ATOM 5292 C C . GLU A 1 742 ? -10.645 -20.406 16.215 1.00 49.12 742 GLU A C 1
ATOM 5294 O O . GLU A 1 742 ? -10.096 -20.798 17.241 1.00 49.12 742 GLU A O 1
ATOM 5299 N N . ILE A 1 743 ? -10.424 -21.020 15.045 1.00 41.94 743 ILE A N 1
ATOM 5300 C CA . ILE A 1 743 ? -9.559 -22.181 14.756 1.00 41.94 743 ILE A CA 1
ATOM 5301 C C . ILE A 1 743 ? -8.522 -21.858 13.644 1.00 41.94 743 ILE A C 1
ATOM 5303 O O . ILE A 1 743 ? -7.734 -22.719 13.262 1.00 41.94 743 ILE A O 1
ATOM 5307 N N . CYS A 1 744 ? -8.526 -20.648 13.062 1.00 37.22 744 CYS A N 1
ATOM 5308 C CA . CYS A 1 744 ? -7.862 -20.374 11.775 1.00 37.22 744 CYS A CA 1
ATOM 5309 C C . CYS A 1 744 ? -7.080 -19.042 11.684 1.00 37.22 744 CYS A C 1
ATOM 5311 O O . CYS A 1 744 ? -6.828 -18.589 10.564 1.00 37.22 744 CYS A O 1
ATOM 5313 N N . ASP A 1 745 ? -6.714 -18.385 12.792 1.00 44.41 745 ASP A N 1
ATOM 5314 C CA . ASP A 1 745 ? -6.158 -17.016 12.742 1.00 44.41 745 ASP A CA 1
ATOM 5315 C C . ASP A 1 745 ? -4.686 -16.916 12.270 1.00 44.41 745 ASP A C 1
ATOM 5317 O O . ASP A 1 745 ? -4.242 -15.858 11.819 1.00 44.41 745 ASP A O 1
ATOM 5321 N N . GLY A 1 746 ? -3.940 -18.026 12.299 1.00 39.28 746 GLY A N 1
ATOM 5322 C CA . GLY A 1 746 ? -2.556 -18.097 11.820 1.00 39.28 746 GLY A CA 1
ATOM 5323 C C . GLY A 1 746 ? -1.513 -17.432 12.728 1.00 39.28 746 GLY A C 1
ATOM 5324 O O . GLY A 1 746 ? -0.383 -17.217 12.280 1.00 39.28 746 GLY A O 1
ATOM 5325 N N . VAL A 1 747 ? -1.865 -17.114 13.979 1.00 42.22 747 VAL A N 1
ATOM 5326 C CA . VAL A 1 747 ? -0.905 -16.817 15.061 1.00 42.22 747 VAL A CA 1
ATOM 5327 C C . VAL A 1 747 ? -0.399 -18.110 15.726 1.00 42.22 747 VAL A C 1
ATOM 5329 O O . VAL A 1 747 ? 0.680 -18.099 16.325 1.00 42.22 747 VAL A O 1
ATOM 5332 N N . ASP A 1 748 ? -1.146 -19.207 15.555 1.00 44.06 748 ASP A N 1
ATOM 5333 C CA . ASP A 1 748 ? -0.801 -20.590 15.919 1.00 44.06 748 ASP A CA 1
ATOM 5334 C C . ASP A 1 748 ? 0.282 -21.217 15.004 1.00 44.06 748 ASP A C 1
ATOM 5336 O O . ASP A 1 748 ? -0.051 -21.649 13.870 1.00 44.06 748 ASP A O 1
#

pLDDT: mean 78.32, std 18.93, range [28.45, 98.31]

Mean predicted aligned error: 18.48 Å